Protein AF-0000000071077883 (afdb_homodimer)

Structure (mmCIF, N/CA/C/O backbone):
data_AF-0000000071077883-model_v1
#
loop_
_entity.id
_entity.type
_entity.pdbx_description
1 polymer 'Uncharacterized protein'
#
loop_
_atom_site.group_PDB
_atom_site.id
_atom_site.type_symbol
_atom_site.label_atom_id
_atom_site.label_alt_id
_atom_site.label_comp_id
_atom_site.label_asym_id
_atom_site.label_entity_id
_atom_site.label_seq_id
_atom_site.pdbx_PDB_ins_code
_atom_site.Cartn_x
_atom_site.Cartn_y
_atom_site.Cartn_z
_atom_site.occupancy
_atom_site.B_iso_or_equiv
_atom_site.auth_seq_id
_atom_site.auth_comp_id
_atom_site.auth_asym_id
_atom_site.auth_atom_id
_atom_site.pdbx_PDB_model_num
ATOM 1 N N . MET A 1 1 ? -4.008 23.938 -23.516 1 19.92 1 MET A N 1
ATOM 2 C CA . MET A 1 1 ? -4.852 22.766 -23.703 1 19.92 1 MET A CA 1
ATOM 3 C C . MET A 1 1 ? -4.648 21.766 -22.562 1 19.92 1 MET A C 1
ATOM 5 O O . MET A 1 1 ? -3.568 21.203 -22.422 1 19.92 1 MET A O 1
ATOM 9 N N . THR A 1 2 ? -5.133 22.047 -21.312 1 26.45 2 THR A N 1
ATOM 10 C CA . THR A 1 2 ? -5.027 21.625 -19.922 1 26.45 2 THR A CA 1
ATOM 11 C C . THR A 1 2 ? -5.262 20.109 -19.797 1 26.45 2 THR A C 1
ATOM 13 O O . THR A 1 2 ? -6.281 19.609 -20.266 1 26.45 2 THR A O 1
ATOM 16 N N . SER A 1 3 ? -4.355 19.297 -20.156 1 29.75 3 SER A N 1
ATOM 17 C CA . SER A 1 3 ? -4.578 17.859 -20.234 1 29.75 3 SER A CA 1
ATOM 18 C C . SER A 1 3 ? -5.555 17.391 -19.156 1 29.75 3 SER A C 1
ATOM 20 O O . SER A 1 3 ? -5.309 17.594 -17.953 1 29.75 3 SER A O 1
ATOM 22 N N . GLU A 1 4 ? -6.816 17.453 -19.297 1 33.12 4 GLU A N 1
ATOM 23 C CA . GLU A 1 4 ? -8.031 17.062 -18.594 1 33.12 4 GLU A CA 1
ATOM 24 C C . GLU A 1 4 ? -7.902 15.664 -18.016 1 33.12 4 GLU A C 1
ATOM 26 O O . GLU A 1 4 ? -7.918 14.672 -18.75 1 33.12 4 GLU A O 1
ATOM 31 N N . ASN A 1 5 ? -6.875 15.367 -17.234 1 42.75 5 ASN A N 1
ATOM 32 C CA . ASN A 1 5 ? -6.73 14.055 -16.609 1 42.75 5 ASN A CA 1
ATOM 33 C C . ASN A 1 5 ? -8.062 13.547 -16.062 1 42.75 5 ASN A C 1
ATOM 35 O O . ASN A 1 5 ? -8.508 13.961 -14.992 1 42.75 5 ASN A O 1
ATOM 39 N N . ASN A 1 6 ? -8.977 13.352 -16.938 1 47.22 6 ASN A N 1
ATOM 40 C CA . ASN A 1 6 ? -10.32 12.805 -16.812 1 47.22 6 ASN A CA 1
ATOM 41 C C . ASN A 1 6 ? -10.344 11.555 -15.945 1 47.22 6 ASN A C 1
ATOM 43 O O . ASN A 1 6 ? -9.766 10.531 -16.312 1 47.22 6 ASN A O 1
ATOM 47 N N . MET A 1 7 ? -10.422 11.852 -14.734 1 57.84 7 MET A N 1
ATOM 48 C CA . MET A 1 7 ? -10.633 10.688 -13.875 1 57.84 7 MET A CA 1
ATOM 49 C C . MET A 1 7 ? -11.828 9.875 -14.344 1 57.84 7 MET A C 1
ATOM 51 O O . MET A 1 7 ? -12.906 10.422 -14.586 1 57.84 7 MET A O 1
ATOM 55 N N . ASP A 1 8 ? -11.531 8.766 -14.93 1 61.31 8 ASP A N 1
ATOM 56 C CA . ASP A 1 8 ? -12.602 7.84 -15.297 1 61.31 8 ASP A CA 1
ATOM 57 C C . ASP A 1 8 ? -13.406 7.418 -14.062 1 61.31 8 ASP A C 1
ATOM 59 O O . ASP A 1 8 ? -12.938 6.602 -13.266 1 61.31 8 ASP A O 1
ATOM 63 N N . ALA A 1 9 ? -14.508 8.133 -13.836 1 61.03 9 ALA A N 1
ATOM 64 C CA . ALA A 1 9 ? -15.398 7.875 -12.703 1 61.03 9 ALA A CA 1
ATOM 65 C C . ALA A 1 9 ? -15.68 6.383 -12.547 1 61.03 9 ALA A C 1
ATOM 67 O O . ALA A 1 9 ? -15.938 5.902 -11.445 1 61.03 9 ALA A O 1
ATOM 68 N N . SER A 1 10 ? -15.578 5.633 -13.742 1 59.5 10 SER A N 1
ATOM 69 C CA . SER A 1 10 ? -15.883 4.207 -13.688 1 59.5 10 SER A CA 1
ATOM 70 C C . SER A 1 10 ? -14.828 3.443 -12.898 1 59.5 10 SER A C 1
ATOM 72 O O . SER A 1 10 ? -15.062 2.311 -12.477 1 59.5 10 SER A O 1
ATOM 74 N N . GLN A 1 11 ? -13.789 4.18 -12.578 1 70.31 11 GLN A N 1
ATOM 75 C CA . GLN A 1 11 ? -12.703 3.486 -11.883 1 70.31 11 GLN A CA 1
ATOM 76 C C . GLN A 1 11 ? -12.594 3.947 -10.43 1 70.31 11 GLN A C 1
ATOM 78 O O . GLN A 1 11 ? -11.609 3.648 -9.758 1 70.31 11 GLN A O 1
ATOM 83 N N . MET A 1 12 ? -13.719 4.68 -9.984 1 74.62 12 MET A N 1
ATOM 84 C CA . MET A 1 12 ? -13.688 5.219 -8.633 1 74.62 12 MET A CA 1
ATOM 85 C C . MET A 1 12 ? -14.664 4.473 -7.727 1 74.62 12 MET A C 1
ATOM 87 O O . MET A 1 12 ? -15.688 3.965 -8.195 1 74.62 12 MET A O 1
ATOM 91 N N . TYR A 1 13 ? -14.289 4.254 -6.438 1 76.81 13 TYR A N 1
ATOM 92 C CA . TYR A 1 13 ? -15.18 3.703 -5.422 1 76.81 13 TYR A CA 1
ATOM 93 C C . TYR A 1 13 ? -15.047 4.457 -4.105 1 76.81 13 TYR A C 1
ATOM 95 O O . TYR A 1 13 ? -13.953 4.906 -3.75 1 76.81 13 TYR A O 1
ATOM 103 N N . PRO A 1 14 ? -16.156 4.574 -3.414 1 81.81 14 PRO A N 1
ATOM 104 C CA . PRO A 1 14 ? -16.141 5.426 -2.223 1 81.81 14 PRO A CA 1
ATOM 105 C C . PRO A 1 14 ? -15.766 4.66 -0.955 1 81.81 14 PRO A C 1
ATOM 107 O O . PRO A 1 14 ? -15.992 3.451 -0.867 1 81.81 14 PRO A O 1
ATOM 110 N N . ARG A 1 15 ? -15.078 5.379 -0.019 1 82.44 15 ARG A N 1
ATOM 111 C CA . ARG A 1 15 ? -14.883 4.977 1.37 1 82.44 15 ARG A CA 1
ATOM 112 C C . ARG A 1 15 ? -15.469 6.012 2.326 1 82.44 15 ARG A C 1
ATOM 114 O O . ARG A 1 15 ? -15.164 7.199 2.223 1 82.44 15 ARG A O 1
ATOM 121 N N . GLU A 1 16 ? -16.281 5.465 3.234 1 85.31 16 GLU A N 1
ATOM 122 C CA . GLU A 1 16 ? -16.891 6.371 4.203 1 85.31 16 GLU A CA 1
ATOM 123 C C . GLU A 1 16 ? -16.031 6.488 5.465 1 85.31 16 GLU A C 1
ATOM 125 O O . GLU A 1 16 ? -15.523 5.484 5.965 1 85.31 16 GLU A O 1
ATOM 130 N N . ILE A 1 17 ? -15.797 7.73 5.883 1 87.44 17 ILE A N 1
ATOM 131 C CA . ILE A 1 17 ? -15.172 8.008 7.168 1 87.44 17 ILE A CA 1
ATOM 132 C C . ILE A 1 17 ? -16.172 8.695 8.094 1 87.44 17 ILE A C 1
ATOM 134 O O . ILE A 1 17 ? -16.562 9.844 7.863 1 87.44 17 ILE A O 1
ATOM 138 N N . GLU A 1 18 ? -16.594 7.953 9.078 1 88.25 18 GLU A N 1
ATOM 139 C CA . GLU A 1 18 ? -17.531 8.508 10.055 1 88.25 18 GLU A CA 1
ATOM 140 C C . GLU A 1 18 ? -16.797 9.375 11.086 1 88.25 18 GLU A C 1
ATOM 142 O O . GLU A 1 18 ? -15.914 8.891 11.781 1 88.25 18 GLU A O 1
ATOM 147 N N . CYS A 1 19 ? -17.219 10.641 11.156 1 88.5 19 CYS A N 1
ATOM 148 C CA . CYS A 1 19 ? -16.625 11.562 12.125 1 88.5 19 CYS A CA 1
ATOM 149 C C . CYS A 1 19 ? -17.297 11.43 13.484 1 88.5 19 CYS A C 1
ATOM 151 O O . CYS A 1 19 ? -18.344 10.812 13.602 1 88.5 19 CYS A O 1
ATOM 153 N N . GLU A 1 20 ? -16.641 11.984 14.477 1 83.88 20 GLU A N 1
ATOM 154 C CA . GLU A 1 20 ? -17.109 11.867 15.852 1 83.88 20 GLU A CA 1
ATOM 155 C C . GLU A 1 20 ? -18.5 12.477 16.016 1 83.88 20 GLU A C 1
ATOM 157 O O . GLU A 1 20 ? -19.312 11.992 16.812 1 83.88 20 GLU A O 1
ATOM 162 N N . ASP A 1 21 ? -18.844 13.484 15.211 1 87.69 21 ASP A N 1
ATOM 163 C CA . ASP A 1 21 ? -20.125 14.164 15.359 1 87.69 21 ASP A CA 1
ATOM 164 C C . ASP A 1 21 ? -21.219 13.461 14.539 1 87.69 21 ASP A C 1
ATOM 166 O O . ASP A 1 21 ? -22.328 13.961 14.43 1 87.69 21 ASP A O 1
ATOM 170 N N . GLY A 1 22 ? -20.828 12.344 13.891 1 84.81 22 GLY A N 1
ATOM 171 C CA . GLY A 1 22 ? -21.797 11.555 13.156 1 84.81 22 GLY A CA 1
ATOM 172 C C . GLY A 1 22 ? -21.781 11.805 11.664 1 84.81 22 GLY A C 1
ATOM 173 O O . GLY A 1 22 ? -22.359 11.047 10.891 1 84.81 22 GLY A O 1
ATOM 174 N N . THR A 1 23 ? -21.141 12.883 11.281 1 89 23 THR A N 1
ATOM 175 C CA . THR A 1 23 ? -21.031 13.172 9.852 1 89 23 THR A CA 1
ATOM 176 C C . THR A 1 23 ? -20.156 12.133 9.156 1 89 23 THR A C 1
ATOM 178 O O . THR A 1 23 ? -19.125 11.719 9.695 1 89 23 THR A O 1
ATOM 181 N N . CYS A 1 24 ? -20.609 11.688 8.016 1 89.25 24 CYS A N 1
ATOM 182 C CA . CYS A 1 24 ? -19.828 10.734 7.227 1 89.25 24 CYS A CA 1
ATOM 183 C C . CYS A 1 24 ? -19.203 11.414 6.008 1 89.25 24 CYS A C 1
ATOM 185 O O . CYS A 1 24 ? -19.922 12 5.191 1 89.25 24 CYS A O 1
ATOM 187 N N . LEU A 1 25 ? -17.906 11.461 5.93 1 93.25 25 LEU A N 1
ATOM 188 C CA . LEU A 1 25 ? -17.234 11.914 4.723 1 93.25 25 LEU A CA 1
ATOM 189 C C . LEU A 1 25 ? -17.125 10.789 3.701 1 93.25 25 LEU A C 1
ATOM 191 O O . LEU A 1 25 ? -16.875 9.641 4.062 1 93.25 25 LEU A O 1
ATOM 195 N N . THR A 1 26 ? -17.359 11.109 2.43 1 91 26 THR A N 1
ATOM 196 C CA . THR A 1 26 ? -17.219 10.164 1.33 1 91 26 THR A CA 1
ATOM 197 C C . THR A 1 26 ? -15.914 10.422 0.572 1 91 26 THR A C 1
ATOM 199 O O . THR A 1 26 ? -15.805 11.391 -0.176 1 91 26 THR A O 1
ATOM 202 N N . ILE A 1 27 ? -14.945 9.523 0.771 1 91.31 27 ILE A N 1
ATOM 203 C CA . ILE A 1 27 ? -13.648 9.672 0.114 1 91.31 27 ILE A CA 1
ATOM 204 C C . ILE A 1 27 ? -13.586 8.766 -1.112 1 91.31 27 ILE A C 1
ATOM 206 O O . ILE A 1 27 ? -13.617 7.539 -0.986 1 91.31 27 ILE A O 1
ATOM 210 N N . GLN A 1 28 ? -13.477 9.43 -2.303 1 84.81 28 GLN A N 1
ATOM 211 C CA . GLN A 1 28 ? -13.344 8.672 -3.543 1 84.81 28 GLN A CA 1
ATOM 212 C C . GLN A 1 28 ? -11.945 8.062 -3.67 1 84.81 28 GLN A C 1
ATOM 214 O O . GLN A 1 28 ? -10.945 8.727 -3.395 1 84.81 28 GLN A O 1
ATOM 219 N N . GLN A 1 29 ? -11.93 6.766 -3.92 1 81 29 GLN A N 1
ATOM 220 C CA . GLN A 1 29 ? -10.711 6 -4.184 1 81 29 GLN A CA 1
ATOM 221 C C . GLN A 1 29 ? -10.695 5.461 -5.609 1 81 29 GLN A C 1
ATOM 223 O O . GLN A 1 29 ? -11.719 5.488 -6.301 1 81 29 GLN A O 1
ATOM 228 N N . SER A 1 30 ? -9.57 5.262 -6.094 1 72.25 30 SER A N 1
ATOM 229 C CA . SER A 1 30 ? -9.469 4.762 -7.461 1 72.25 30 SER A CA 1
ATOM 230 C C . SER A 1 30 ? -8.992 3.312 -7.488 1 72.25 30 SER A C 1
ATOM 232 O O . SER A 1 30 ? -8.094 2.936 -6.738 1 72.25 30 SER A O 1
ATOM 234 N N . TYR A 1 31 ? -9.867 2.559 -8.352 1 61.31 31 TYR A N 1
ATOM 235 C CA . TYR A 1 31 ? -9.453 1.185 -8.617 1 61.31 31 TYR A CA 1
ATOM 236 C C . TYR A 1 31 ? -8.125 1.149 -9.359 1 61.31 31 TYR A C 1
ATOM 238 O O . TYR A 1 31 ? -7.41 0.144 -9.32 1 61.31 31 TYR A O 1
ATOM 246 N N . VAL A 1 32 ? -8.398 2.166 -10.289 1 52.09 32 VAL A N 1
ATOM 247 C CA . VAL A 1 32 ? -7.219 2.285 -11.148 1 52.09 32 VAL A CA 1
ATOM 248 C C . VAL A 1 32 ? -6.113 3.025 -10.398 1 52.09 32 VAL A C 1
ATOM 250 O O . VAL A 1 32 ? -6.305 4.156 -9.953 1 52.09 32 VAL A O 1
ATOM 253 N N . GLY A 1 33 ? -5.781 2.424 -9.453 1 50.22 33 GLY A N 1
ATOM 254 C CA . GLY A 1 33 ? -4.949 3.164 -8.516 1 50.22 33 GLY A CA 1
ATOM 255 C C . GLY A 1 33 ? -4.059 2.271 -7.672 1 50.22 33 GLY A C 1
ATOM 256 O O . GLY A 1 33 ? -4.359 1.093 -7.477 1 50.22 33 GLY A O 1
ATOM 257 N N . ASP A 1 34 ? -2.619 2.041 -8.141 1 55.09 34 ASP A N 1
ATOM 258 C CA . ASP A 1 34 ? -1.165 2.166 -8.172 1 55.09 34 ASP A CA 1
ATOM 259 C C . ASP A 1 34 ? -0.516 1.345 -7.062 1 55.09 34 ASP A C 1
ATOM 261 O O . ASP A 1 34 ? 0.642 1.576 -6.707 1 55.09 34 ASP A O 1
ATOM 265 N N . VAL A 1 35 ? -1.481 0.294 -6.629 1 57.53 35 VAL A N 1
ATOM 266 C CA . VAL A 1 35 ? -0.66 -0.39 -5.637 1 57.53 35 VAL A CA 1
ATOM 267 C C . VAL A 1 35 ? 0.338 -1.311 -6.336 1 57.53 35 VAL A C 1
ATOM 269 O O . VAL A 1 35 ? 1.321 -1.744 -5.73 1 57.53 35 VAL A O 1
ATOM 272 N N . GLY A 1 36 ? 0.087 -1.467 -7.668 1 70.56 36 GLY A N 1
ATOM 273 C CA . GLY A 1 36 ? 0.883 -2.447 -8.391 1 70.56 36 GLY A CA 1
ATOM 274 C C . GLY A 1 36 ? 2.213 -1.9 -8.875 1 70.56 36 GLY A C 1
ATOM 275 O O . GLY A 1 36 ? 2.936 -2.574 -9.609 1 70.56 36 GLY A O 1
ATOM 276 N N . CYS A 1 37 ? 2.586 -0.696 -8.32 1 75.38 37 CYS A N 1
ATOM 277 C CA . CYS A 1 37 ? 3.744 -0.055 -8.938 1 75.38 37 CYS A CA 1
ATOM 278 C C . CYS A 1 37 ? 5 -0.287 -8.109 1 75.38 37 CYS A C 1
ATOM 280 O O . CYS A 1 37 ? 6.09 0.146 -8.484 1 75.38 37 CYS A O 1
ATOM 282 N N . VAL A 1 38 ? 4.816 -1.05 -7.043 1 78.75 38 VAL A N 1
ATOM 283 C CA . VAL A 1 38 ? 5.965 -1.291 -6.18 1 78.75 38 VAL A CA 1
ATOM 284 C C . VAL A 1 38 ? 6.008 -2.762 -5.77 1 78.75 38 VAL A C 1
ATOM 286 O O . VAL A 1 38 ? 5.027 -3.49 -5.957 1 78.75 38 VAL A O 1
ATOM 289 N N . VAL A 1 39 ? 7.188 -3.17 -5.297 1 85 39 VAL A N 1
ATOM 290 C CA . VAL A 1 39 ? 7.316 -4.492 -4.691 1 85 39 VAL A CA 1
ATOM 291 C C . VAL A 1 39 ? 6.957 -4.418 -3.209 1 85 39 VAL A C 1
ATOM 293 O O . VAL A 1 39 ? 7.609 -3.707 -2.441 1 85 39 VAL A O 1
ATOM 296 N N . TRP A 1 40 ? 5.996 -5.09 -2.82 1 85.44 40 TRP A N 1
ATOM 297 C CA . TRP A 1 40 ? 5.555 -5.125 -1.43 1 85.44 40 TRP A CA 1
ATOM 298 C C . TRP A 1 40 ? 6.258 -6.238 -0.662 1 85.44 40 TRP A C 1
ATOM 300 O O . TRP A 1 40 ? 6.73 -7.211 -1.259 1 85.44 40 TRP A O 1
ATOM 310 N N . ASP A 1 41 ? 6.238 -6.156 0.647 1 87.25 41 ASP A N 1
ATOM 311 C CA . ASP A 1 41 ? 6.934 -7.125 1.49 1 87.25 41 ASP A CA 1
ATOM 312 C C . ASP A 1 41 ? 6.352 -8.523 1.316 1 87.25 41 ASP A C 1
ATOM 314 O O . ASP A 1 41 ? 7.082 -9.516 1.35 1 87.25 41 ASP A O 1
ATOM 318 N N . ALA A 1 42 ? 5.074 -8.586 1.189 1 92.5 42 ALA A N 1
ATOM 319 C CA . ALA A 1 42 ? 4.461 -9.898 0.999 1 92.5 42 ALA A CA 1
ATOM 320 C C . ALA A 1 42 ? 4.977 -10.57 -0.272 1 92.5 42 ALA A C 1
ATOM 322 O O . ALA A 1 42 ? 5.207 -11.781 -0.294 1 92.5 42 ALA A O 1
ATOM 323 N N . ALA A 1 43 ? 5.141 -9.789 -1.349 1 93.62 43 ALA A N 1
ATOM 324 C CA . ALA A 1 43 ? 5.695 -10.328 -2.59 1 93.62 43 ALA A CA 1
ATOM 325 C C . ALA A 1 43 ? 7.117 -10.836 -2.377 1 93.62 43 ALA A C 1
ATOM 327 O O . ALA A 1 43 ? 7.496 -11.883 -2.916 1 93.62 43 ALA A O 1
ATOM 328 N N . LEU A 1 44 ? 7.855 -10.125 -1.579 1 92.12 44 LEU A N 1
ATOM 329 C CA . LEU A 1 44 ? 9.227 -10.523 -1.289 1 92.12 44 LEU A CA 1
ATOM 330 C C . LEU A 1 44 ? 9.266 -11.82 -0.492 1 92.12 44 LEU A C 1
ATOM 332 O O . LEU A 1 44 ? 10.047 -12.727 -0.8 1 92.12 44 LEU A O 1
ATOM 336 N N . VAL A 1 45 ? 8.438 -11.898 0.539 1 95.12 45 VAL A N 1
ATOM 337 C CA . VAL A 1 45 ? 8.375 -13.102 1.373 1 95.12 45 VAL A CA 1
ATOM 338 C C . VAL A 1 45 ? 7.977 -14.305 0.522 1 95.12 45 VAL A C 1
ATOM 340 O O . VAL A 1 45 ? 8.594 -15.367 0.616 1 95.12 45 VAL A O 1
ATOM 343 N N . LEU A 1 46 ? 6.992 -14.141 -0.323 1 97.88 46 LEU A N 1
ATOM 344 C CA . LEU A 1 46 ? 6.547 -15.234 -1.185 1 97.88 46 LEU A CA 1
ATOM 345 C C . LEU A 1 46 ? 7.645 -15.625 -2.17 1 97.88 46 LEU A C 1
ATOM 347 O O . LEU A 1 46 ? 7.895 -16.812 -2.383 1 97.88 46 LEU A O 1
ATOM 351 N N . SER A 1 47 ? 8.32 -14.633 -2.766 1 96.81 47 SER A N 1
ATOM 352 C CA . SER A 1 47 ? 9.414 -14.883 -3.695 1 96.81 47 SER A CA 1
ATOM 353 C C . SER A 1 47 ? 10.516 -15.719 -3.049 1 96.81 47 SER A C 1
ATOM 355 O O . SER A 1 47 ? 10.992 -16.688 -3.641 1 96.81 47 SER A O 1
ATOM 357 N N . LYS A 1 48 ? 10.844 -15.312 -1.806 1 96.25 48 LYS A N 1
ATOM 358 C CA . LYS A 1 48 ? 11.922 -16.016 -1.111 1 96.25 48 LYS A CA 1
ATOM 359 C C . LYS A 1 48 ? 11.484 -17.422 -0.703 1 96.25 48 LYS A C 1
ATOM 361 O O . LYS A 1 48 ? 12.297 -18.344 -0.688 1 96.25 48 LYS A O 1
ATOM 366 N N . TYR A 1 49 ? 10.203 -17.609 -0.369 1 98.12 49 TYR A N 1
ATOM 367 C CA . TYR A 1 49 ? 9.695 -18.938 -0.037 1 98.12 49 TYR A CA 1
ATOM 368 C C . TYR A 1 49 ? 9.859 -19.891 -1.213 1 98.12 49 TYR A C 1
ATOM 370 O O . TYR A 1 49 ? 10.188 -21.062 -1.026 1 98.12 49 TYR A O 1
ATOM 378 N N . LEU A 1 50 ? 9.688 -19.406 -2.445 1 97.31 50 LEU A N 1
ATOM 379 C CA . LEU A 1 50 ? 9.766 -20.234 -3.643 1 97.31 50 LEU A CA 1
ATOM 380 C C . LEU A 1 50 ? 11.148 -20.875 -3.775 1 97.31 50 LEU A C 1
ATOM 382 O O . LEU A 1 50 ? 11.312 -21.891 -4.465 1 97.31 50 LEU A O 1
ATOM 386 N N . GLU A 1 51 ? 12.094 -20.297 -3.049 1 95.94 51 GLU A N 1
ATOM 387 C CA . GLU A 1 51 ? 13.484 -20.734 -3.197 1 95.94 51 GLU A CA 1
ATOM 388 C C . GLU A 1 51 ? 13.906 -21.641 -2.045 1 95.94 51 GLU A C 1
ATOM 390 O O . GLU A 1 51 ? 15.062 -22.062 -1.975 1 95.94 51 GLU A O 1
ATOM 395 N N . THR A 1 52 ? 13.008 -21.875 -1.156 1 95.81 52 THR A N 1
ATOM 396 C CA . THR A 1 52 ? 13.367 -22.594 0.058 1 95.81 52 THR A CA 1
ATOM 397 C C . THR A 1 52 ? 13.227 -24.109 -0.145 1 95.81 52 THR A C 1
ATOM 399 O O . THR A 1 52 ? 12.508 -24.547 -1.045 1 95.81 52 THR A O 1
ATOM 402 N N . LYS A 1 53 ? 13.883 -24.875 0.769 1 93.69 53 LYS A N 1
ATOM 403 C CA . LYS A 1 53 ? 13.695 -26.328 0.815 1 93.69 53 LYS A CA 1
ATOM 404 C C . LYS A 1 53 ? 12.266 -26.688 1.229 1 93.69 53 LYS A C 1
ATOM 406 O O . LYS A 1 53 ? 11.727 -27.703 0.801 1 93.69 53 LYS A O 1
ATOM 411 N N . GLY A 1 54 ? 11.727 -25.797 2.033 1 93.94 54 GLY A N 1
ATOM 412 C CA . GLY A 1 54 ? 10.336 -25.984 2.418 1 93.94 54 GLY A CA 1
ATOM 413 C C . GLY A 1 54 ? 9.391 -26.016 1.236 1 93.94 54 GLY A C 1
ATOM 414 O O . GLY A 1 54 ? 8.484 -26.844 1.178 1 93.94 54 GLY A O 1
ATOM 415 N N . PHE A 1 55 ? 9.617 -25.141 0.28 1 96.56 55 PHE A N 1
ATOM 416 C CA . PHE A 1 55 ? 8.82 -25.141 -0.94 1 96.56 55 PHE A CA 1
ATOM 417 C C . PHE A 1 55 ? 9.039 -26.406 -1.741 1 96.56 55 PHE A C 1
ATOM 419 O O . PHE A 1 55 ? 8.078 -27.062 -2.16 1 96.56 55 PHE A O 1
ATOM 426 N N . ASP A 1 56 ? 10.281 -26.828 -1.886 1 95.12 56 ASP A N 1
ATOM 427 C CA . ASP A 1 56 ? 10.617 -28.016 -2.668 1 95.12 56 ASP A CA 1
ATOM 428 C C . ASP A 1 56 ? 9.938 -29.25 -2.105 1 95.12 56 ASP A C 1
ATOM 430 O O . ASP A 1 56 ? 9.445 -30.094 -2.861 1 95.12 56 ASP A O 1
ATOM 434 N N . ARG A 1 57 ? 9.969 -29.312 -0.832 1 94.56 57 ARG A N 1
ATOM 435 C CA . ARG A 1 57 ? 9.406 -30.484 -0.165 1 94.56 57 ARG A CA 1
ATOM 436 C C . ARG A 1 57 ? 7.906 -30.594 -0.417 1 94.56 57 ARG A C 1
ATOM 438 O O . ARG A 1 57 ? 7.367 -31.688 -0.544 1 94.56 57 ARG A O 1
ATOM 445 N N . ARG A 1 58 ? 7.266 -29.484 -0.562 1 93.69 58 ARG A N 1
ATOM 446 C CA . ARG A 1 58 ? 5.809 -29.484 -0.634 1 93.69 58 ARG A CA 1
ATOM 447 C C . ARG A 1 58 ? 5.336 -29.469 -2.084 1 93.69 58 ARG A C 1
ATOM 449 O O . ARG A 1 58 ? 4.352 -30.141 -2.422 1 93.69 58 ARG A O 1
ATOM 456 N N . PHE A 1 59 ? 6.074 -28.719 -2.943 1 94.56 59 PHE A N 1
ATOM 457 C CA . PHE A 1 59 ? 5.52 -28.453 -4.266 1 94.56 59 PHE A CA 1
ATOM 458 C C . PHE A 1 59 ? 6.434 -28.984 -5.359 1 94.56 59 PHE A C 1
ATOM 460 O O . PHE A 1 59 ? 6.066 -28.984 -6.535 1 94.56 59 PHE A O 1
ATOM 467 N N . GLY A 1 60 ? 7.613 -29.453 -5.02 1 93 60 GLY A N 1
ATOM 468 C CA . GLY A 1 60 ? 8.57 -29.922 -6.02 1 93 60 GLY A CA 1
ATOM 469 C C . GLY A 1 60 ? 9.32 -28.781 -6.691 1 93 60 GLY A C 1
ATOM 470 O O . GLY A 1 60 ? 9.305 -27.641 -6.211 1 93 60 GLY A O 1
ATOM 471 N N . GLU A 1 61 ? 9.938 -29.062 -7.777 1 92.81 61 GLU A N 1
ATOM 472 C CA . GLU A 1 61 ? 10.812 -28.109 -8.445 1 92.81 61 GLU A CA 1
ATOM 473 C C . GLU A 1 61 ? 10.008 -27.125 -9.297 1 92.81 61 GLU A C 1
ATOM 475 O O . GLU A 1 61 ? 8.953 -27.484 -9.828 1 92.81 61 GLU A O 1
ATOM 480 N N . LEU A 1 62 ? 10.539 -25.969 -9.422 1 95.44 62 LEU A N 1
ATOM 481 C CA . LEU A 1 62 ? 9.914 -24.906 -10.195 1 95.44 62 LEU A CA 1
ATOM 482 C C . LEU A 1 62 ? 10.164 -25.094 -11.688 1 95.44 62 LEU A C 1
ATOM 484 O O . LEU A 1 62 ? 9.422 -24.562 -12.516 1 95.44 62 LEU A O 1
ATOM 488 N N . LYS A 1 63 ? 11.164 -25.875 -11.984 1 95.06 63 LYS A N 1
ATOM 489 C CA . LYS A 1 63 ? 11.602 -26 -13.367 1 95.06 63 LYS A CA 1
ATOM 490 C C . LYS A 1 63 ? 10.492 -26.562 -14.25 1 95.06 63 LYS A C 1
ATOM 492 O O . LYS A 1 63 ? 9.891 -27.594 -13.914 1 95.06 63 LYS A O 1
ATOM 497 N N . LYS A 1 64 ? 10.133 -25.875 -15.336 1 93.12 64 LYS A N 1
ATOM 498 C CA . LYS A 1 64 ? 9.219 -26.25 -16.406 1 93.12 64 LYS A CA 1
ATOM 499 C C . LYS A 1 64 ? 7.777 -26.312 -15.898 1 93.12 64 LYS A C 1
ATOM 501 O O . LYS A 1 64 ? 6.918 -26.938 -16.516 1 93.12 64 LYS A O 1
ATOM 506 N N . ARG A 1 65 ? 7.512 -25.75 -14.773 1 96.69 65 ARG A N 1
ATOM 507 C CA . ARG A 1 65 ? 6.145 -25.641 -14.273 1 96.69 65 ARG A CA 1
ATOM 508 C C . ARG A 1 65 ? 5.441 -24.422 -14.844 1 96.69 65 ARG A C 1
ATOM 510 O O . ARG A 1 65 ? 6.074 -23.391 -15.07 1 96.69 65 ARG A O 1
ATOM 517 N N . ARG A 1 66 ? 4.164 -24.578 -15.133 1 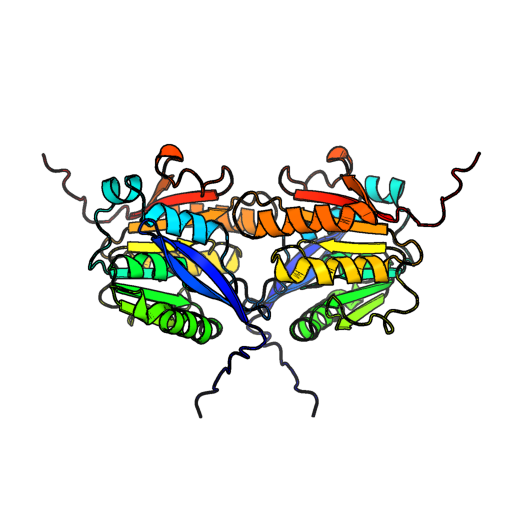97.81 66 ARG A N 1
ATOM 518 C CA . ARG A 1 66 ? 3.35 -23.453 -15.57 1 97.81 66 ARG A CA 1
ATOM 519 C C . ARG A 1 66 ? 2.764 -22.703 -14.375 1 97.81 66 ARG A C 1
ATOM 521 O O . ARG A 1 66 ? 1.943 -23.25 -13.633 1 97.81 66 ARG A O 1
ATOM 528 N N . LEU A 1 67 ? 3.197 -21.453 -14.188 1 98.62 67 LEU A N 1
ATOM 529 C CA . LEU A 1 67 ? 2.699 -20.641 -13.086 1 98.62 67 LEU A CA 1
ATOM 530 C C . LEU A 1 67 ? 1.929 -19.438 -13.602 1 98.62 67 LEU A C 1
ATOM 532 O O . LEU A 1 67 ? 2.172 -18.969 -14.719 1 98.62 67 LEU A O 1
ATOM 536 N N . LEU A 1 68 ? 0.966 -18.984 -12.875 1 98.81 68 LEU A N 1
ATOM 537 C CA . LEU A 1 68 ? 0.287 -17.719 -13.117 1 98.81 68 LEU A CA 1
ATOM 538 C C . LEU A 1 68 ? 0.263 -16.859 -11.852 1 98.81 68 LEU A C 1
ATOM 540 O O . LEU A 1 68 ? -0.121 -17.344 -10.781 1 98.81 68 LEU A O 1
ATOM 544 N N . GLU A 1 69 ? 0.839 -15.688 -11.938 1 98.75 69 GLU A N 1
ATOM 545 C CA . GLU A 1 69 ? 0.695 -14.727 -10.852 1 98.75 69 GLU A CA 1
ATOM 546 C C . GLU A 1 69 ? -0.505 -13.812 -11.078 1 98.75 69 GLU A C 1
ATOM 548 O O . GLU A 1 69 ? -0.567 -13.102 -12.078 1 98.75 69 GLU A O 1
ATOM 553 N N . ILE A 1 70 ? -1.464 -13.883 -10.195 1 97.88 70 ILE A N 1
ATOM 554 C CA . ILE A 1 70 ? -2.625 -13 -10.258 1 97.88 70 ILE A CA 1
ATOM 555 C C . ILE A 1 70 ? -2.34 -11.719 -9.484 1 97.88 70 ILE A C 1
ATOM 557 O O . ILE A 1 70 ? -1.729 -11.75 -8.414 1 97.88 70 ILE A O 1
ATOM 561 N N . GLY A 1 71 ? -2.754 -10.531 -10.039 1 94.44 71 GLY A N 1
ATOM 562 C CA . GLY A 1 71 ? -2.369 -9.273 -9.414 1 94.44 71 GLY A CA 1
ATOM 563 C C . GLY A 1 71 ? -0.868 -9.102 -9.289 1 94.44 71 GLY A C 1
ATOM 564 O O . GLY A 1 71 ? -0.361 -8.797 -8.211 1 94.44 71 GLY A O 1
ATOM 565 N N . ALA A 1 72 ? -0.198 -9.203 -10.414 1 95.44 72 ALA A N 1
ATOM 566 C CA . ALA A 1 72 ? 1.255 -9.352 -10.406 1 95.44 72 ALA A CA 1
ATOM 567 C C . ALA A 1 72 ? 1.94 -8.023 -10.086 1 95.44 72 ALA A C 1
ATOM 569 O O . ALA A 1 72 ? 3.059 -8.008 -9.562 1 95.44 72 ALA A O 1
ATOM 570 N N . GLY A 1 73 ? 1.227 -6.895 -10.406 1 91.06 73 GLY A N 1
ATOM 571 C CA . GLY A 1 73 ? 1.872 -5.605 -10.211 1 91.06 73 GLY A CA 1
ATOM 572 C C . GLY A 1 73 ? 3.174 -5.465 -10.977 1 91.06 73 GLY A C 1
ATOM 573 O O . GLY A 1 73 ? 3.17 -5.379 -12.211 1 91.06 73 GLY A O 1
ATOM 574 N N . THR A 1 74 ? 4.285 -5.57 -10.242 1 90.44 74 THR A N 1
ATOM 575 C CA . THR A 1 74 ? 5.594 -5.473 -10.875 1 90.44 74 THR A CA 1
ATOM 576 C C . THR A 1 74 ? 5.992 -6.809 -11.5 1 90.44 74 THR A C 1
ATOM 578 O O . THR A 1 74 ? 6.887 -6.863 -12.344 1 90.44 74 THR A O 1
ATOM 581 N N . GLY A 1 75 ? 5.398 -7.84 -11.109 1 96.5 75 GLY A N 1
ATOM 582 C CA . GLY A 1 75 ? 5.746 -9.172 -11.57 1 96.5 75 GLY A CA 1
ATOM 583 C C . GLY A 1 75 ? 6.91 -9.789 -10.82 1 96.5 75 GLY A C 1
ATOM 584 O O . GLY A 1 75 ? 7.477 -10.789 -11.25 1 96.5 75 GLY A O 1
ATOM 585 N N . ALA A 1 76 ? 7.266 -9.211 -9.688 1 95.31 76 ALA A N 1
ATOM 586 C CA . ALA A 1 76 ? 8.477 -9.586 -8.961 1 95.31 76 ALA A CA 1
ATOM 587 C C . ALA A 1 76 ? 8.453 -11.062 -8.586 1 95.31 76 ALA A C 1
ATOM 589 O O . ALA A 1 76 ? 9.414 -11.789 -8.844 1 95.31 76 ALA A O 1
ATOM 590 N N . THR A 1 77 ? 7.367 -11.539 -7.992 1 97.88 77 THR A N 1
ATOM 591 C CA . THR A 1 77 ? 7.281 -12.914 -7.496 1 97.88 77 THR A CA 1
ATOM 592 C C . THR A 1 77 ? 7.359 -13.906 -8.648 1 97.88 77 THR A C 1
ATOM 594 O O . THR A 1 77 ? 8.117 -14.883 -8.578 1 97.88 77 THR A O 1
ATOM 597 N N . GLY A 1 78 ? 6.586 -13.664 -9.719 1 98.62 78 GLY A N 1
ATOM 598 C CA . GLY A 1 78 ? 6.617 -14.531 -10.883 1 98.62 78 GLY A CA 1
ATOM 599 C C . GLY A 1 78 ? 7.977 -14.57 -11.555 1 98.62 78 GLY A C 1
ATOM 600 O O . GLY A 1 78 ? 8.398 -15.617 -12.055 1 98.62 78 GLY A O 1
ATOM 601 N N . LEU A 1 79 ? 8.68 -13.469 -11.555 1 98 79 LEU A N 1
ATOM 602 C CA . LEU A 1 79 ? 9.984 -13.414 -12.211 1 98 79 LEU A CA 1
ATOM 603 C C . LEU A 1 79 ? 11.016 -14.219 -11.43 1 98 79 LEU A C 1
ATOM 605 O O . LEU A 1 79 ? 11.922 -14.812 -12.023 1 98 79 LEU A O 1
ATOM 609 N N . VAL A 1 80 ? 10.891 -14.25 -10.094 1 97.5 80 VAL A N 1
ATOM 610 C CA . VAL A 1 80 ? 11.766 -15.109 -9.305 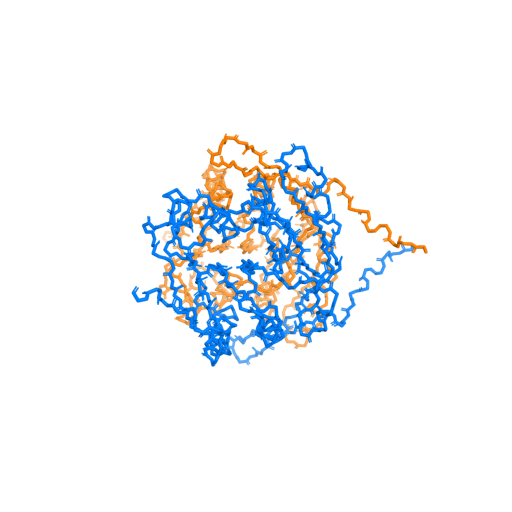1 97.5 80 VAL A CA 1
ATOM 611 C C . VAL A 1 80 ? 11.523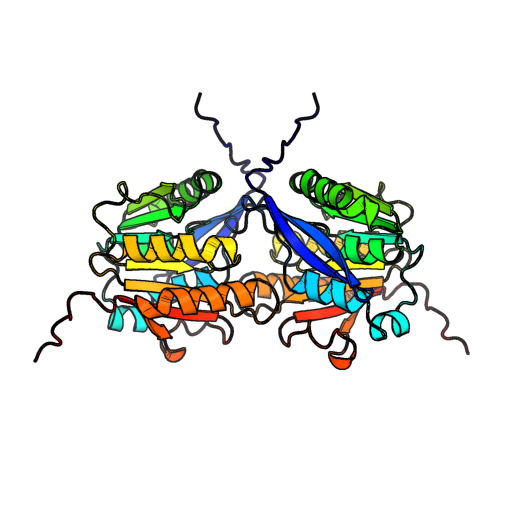 -16.578 -9.68 1 97.5 80 VAL A C 1
ATOM 613 O O . VAL A 1 80 ? 12.477 -17.328 -9.891 1 97.5 80 VAL A O 1
ATOM 616 N N . ALA A 1 81 ? 10.258 -16.969 -9.797 1 98.12 81 ALA A N 1
ATOM 617 C CA . ALA A 1 81 ? 9.945 -18.328 -10.219 1 98.12 81 ALA A CA 1
ATOM 618 C C . ALA A 1 81 ? 10.516 -18.609 -11.602 1 98.12 81 ALA A C 1
ATOM 620 O O . ALA A 1 81 ? 11.062 -19.688 -11.844 1 98.12 81 ALA A O 1
ATOM 621 N N . CYS A 1 82 ? 10.391 -17.625 -12.484 1 98.38 82 CYS A N 1
ATOM 622 C CA . CYS A 1 82 ? 10.875 -17.766 -13.852 1 98.38 82 CYS A CA 1
ATOM 623 C C . CYS A 1 82 ? 12.391 -17.953 -13.867 1 98.38 82 CYS A C 1
ATOM 625 O O . CYS A 1 82 ? 12.914 -18.734 -14.656 1 98.38 82 CYS A O 1
ATOM 627 N N . LYS A 1 83 ? 13.086 -17.188 -13.047 1 97.38 83 LYS A N 1
ATOM 628 C CA . LYS A 1 83 ? 14.531 -17.312 -12.922 1 97.38 83 LYS A CA 1
ATOM 629 C C . LYS A 1 83 ? 14.93 -18.75 -12.609 1 97.38 83 LYS A C 1
ATOM 631 O O . LYS A 1 83 ? 15.977 -19.219 -13.062 1 97.38 83 LYS A O 1
ATOM 636 N N . PHE A 1 84 ? 14.031 -19.5 -11.945 1 96.56 84 PHE A N 1
ATOM 637 C CA . PHE A 1 84 ? 14.336 -20.859 -11.555 1 96.56 84 PHE A CA 1
ATOM 638 C C . PHE A 1 84 ? 13.656 -21.859 -12.484 1 96.56 84 PHE A C 1
ATOM 640 O O . PHE A 1 84 ? 13.492 -23.031 -12.141 1 96.56 84 PHE A O 1
ATOM 647 N N . GLY A 1 85 ? 13.141 -21.375 -13.609 1 97.62 85 GLY A N 1
ATOM 648 C CA . GLY A 1 85 ? 12.852 -22.266 -14.711 1 97.62 85 GLY A CA 1
ATOM 649 C C . GLY A 1 85 ? 11.367 -22.391 -15.008 1 97.62 85 GLY A C 1
ATOM 650 O O . GLY A 1 85 ? 10.969 -23.094 -15.938 1 97.62 85 GLY A O 1
ATOM 651 N N . SER A 1 86 ? 10.5 -21.719 -14.273 1 98.38 86 SER A N 1
ATOM 652 C CA . SER A 1 86 ? 9.062 -21.812 -14.516 1 98.38 86 SER A CA 1
ATOM 653 C C . SER A 1 86 ? 8.656 -21.016 -15.75 1 98.38 86 SER A C 1
ATOM 655 O O . SER A 1 86 ? 9.312 -20.047 -16.109 1 98.38 86 SER A O 1
ATOM 657 N N . ASP A 1 87 ? 7.656 -21.484 -16.453 1 98.5 87 ASP A N 1
ATOM 658 C CA . ASP A 1 87 ? 6.918 -20.688 -17.422 1 98.5 87 ASP A CA 1
ATOM 659 C C . ASP A 1 87 ? 5.801 -19.891 -16.734 1 98.5 87 ASP A C 1
ATOM 661 O O . ASP A 1 87 ? 4.816 -20.469 -16.266 1 98.5 87 ASP A O 1
ATOM 665 N N . VAL A 1 88 ? 5.992 -18.562 -16.766 1 98.69 88 VAL A N 1
ATOM 666 C CA . VAL A 1 88 ? 5.152 -17.766 -15.883 1 98.69 88 VAL A CA 1
ATOM 667 C C . VAL A 1 88 ? 4.297 -16.812 -16.719 1 98.69 88 VAL A C 1
ATOM 669 O O . VAL A 1 88 ? 4.797 -16.172 -17.641 1 98.69 88 VAL A O 1
ATOM 672 N N . THR A 1 89 ? 3.006 -16.75 -16.453 1 98.81 89 THR A N 1
ATOM 673 C CA . THR A 1 89 ? 2.123 -15.688 -16.922 1 98.81 89 THR A CA 1
ATOM 674 C C . THR A 1 89 ? 1.852 -14.688 -15.805 1 98.81 89 THR A C 1
ATOM 676 O O . THR A 1 89 ? 1.252 -15.031 -14.781 1 98.81 89 THR A O 1
ATOM 679 N N . LEU A 1 90 ? 2.379 -13.5 -16.031 1 98.5 90 LEU A N 1
ATOM 680 C CA . LEU A 1 90 ? 2.088 -12.398 -15.125 1 98.5 90 LEU A CA 1
ATOM 681 C C . LEU A 1 90 ? 0.797 -11.688 -15.531 1 98.5 90 LEU A C 1
ATOM 683 O O . LEU A 1 90 ? 0.639 -11.281 -16.688 1 98.5 90 LEU A O 1
ATOM 687 N N . THR A 1 91 ? -0.164 -11.547 -14.539 1 97.81 91 THR A N 1
ATOM 688 C CA . THR A 1 91 ? -1.427 -10.93 -14.93 1 97.81 91 THR A CA 1
ATOM 689 C C . THR A 1 91 ? -1.77 -9.766 -14 1 97.81 91 THR A C 1
ATOM 691 O O . THR A 1 91 ? -1.5 -9.828 -12.797 1 97.81 91 THR A O 1
ATOM 694 N N . ASP A 1 92 ? -2.273 -8.758 -14.57 1 93.75 92 ASP A N 1
ATOM 695 C CA . ASP A 1 92 ? -2.84 -7.605 -13.875 1 93.75 92 ASP A CA 1
ATOM 696 C C . ASP A 1 92 ? -3.76 -6.809 -14.797 1 93.75 92 ASP A C 1
ATOM 698 O O . ASP A 1 92 ? -4.102 -7.27 -15.891 1 93.75 92 ASP A O 1
ATOM 702 N N . LEU A 1 93 ? -4.293 -5.73 -14.273 1 89.19 93 LEU A N 1
ATOM 703 C CA . LEU A 1 93 ? -5.07 -4.824 -15.109 1 89.19 93 LEU A CA 1
ATOM 704 C C . LEU A 1 93 ? -4.223 -4.273 -16.25 1 89.19 93 LEU A C 1
ATOM 706 O O . LEU A 1 93 ? -2.992 -4.289 -16.188 1 89.19 93 LEU A O 1
ATOM 710 N N . GLU A 1 94 ? -4.867 -3.779 -17.266 1 88.75 94 GLU A N 1
ATOM 711 C CA . GLU A 1 94 ? -4.238 -3.285 -18.484 1 88.75 94 GLU A CA 1
ATOM 712 C C . GLU A 1 94 ? -3.191 -2.221 -18.172 1 88.75 94 GLU A C 1
ATOM 714 O O . GLU A 1 94 ? -2.141 -2.172 -18.828 1 88.75 94 GLU A O 1
ATOM 719 N N . GLU A 1 95 ? -3.424 -1.441 -17.188 1 82.56 95 GLU A N 1
ATOM 720 C CA . GLU A 1 95 ? -2.562 -0.305 -16.875 1 82.56 95 GLU A CA 1
ATOM 721 C C . GLU A 1 95 ? -1.203 -0.768 -16.359 1 82.56 95 GLU A C 1
ATOM 723 O O . GLU A 1 95 ? -0.232 -0.01 -16.375 1 82.56 95 GLU A O 1
ATOM 728 N N . PHE A 1 96 ? -1.118 -2.076 -15.93 1 86.62 96 PHE A N 1
ATOM 729 C CA . PHE A 1 96 ? 0.124 -2.547 -15.328 1 86.62 96 PHE A CA 1
ATOM 730 C C . PHE A 1 96 ? 0.906 -3.41 -16.312 1 86.62 96 PHE A C 1
ATOM 732 O O . PHE A 1 96 ? 2.043 -3.801 -16.031 1 86.62 96 PHE A O 1
ATOM 739 N N . VAL A 1 97 ? 0.345 -3.689 -17.469 1 91.75 97 VAL A N 1
ATOM 740 C CA . VAL A 1 97 ? 0.98 -4.574 -18.438 1 91.75 97 VAL A CA 1
ATOM 741 C C . VAL A 1 97 ? 2.311 -3.979 -18.891 1 91.75 97 VAL A C 1
ATOM 743 O O . VAL A 1 97 ? 3.33 -4.672 -18.922 1 91.75 97 VAL A O 1
ATOM 746 N N . PRO A 1 98 ? 2.398 -2.629 -19.125 1 89.62 98 PRO A N 1
ATOM 747 C CA . PRO A 1 98 ? 3.688 -2.072 -19.531 1 89.62 98 PRO A CA 1
ATOM 748 C C . PRO A 1 98 ? 4.773 -2.252 -18.484 1 89.62 98 PRO A C 1
ATOM 750 O O . PRO A 1 98 ? 5.934 -2.512 -18.812 1 89.62 98 PRO A O 1
ATOM 753 N N . LEU A 1 99 ? 4.438 -2.143 -17.219 1 88.94 99 LEU A N 1
ATOM 754 C CA . LEU A 1 99 ? 5.41 -2.32 -16.141 1 88.94 99 LEU A CA 1
ATOM 755 C C . LEU A 1 99 ? 5.875 -3.771 -16.062 1 88.94 99 LEU A C 1
ATOM 757 O O . LEU A 1 99 ? 7.066 -4.039 -15.906 1 88.94 99 LEU A O 1
ATOM 761 N N . MET A 1 100 ? 4.945 -4.715 -16.188 1 94.06 100 MET A N 1
ATOM 762 C CA . MET A 1 100 ? 5.301 -6.133 -16.203 1 94.06 100 MET A CA 1
ATOM 763 C C . MET A 1 100 ? 6.223 -6.457 -17.375 1 94.06 100 MET A C 1
ATOM 765 O O . MET A 1 100 ? 7.234 -7.141 -17.203 1 94.06 100 MET A O 1
ATOM 769 N N . GLU A 1 101 ? 5.895 -5.914 -18.516 1 95.44 101 GLU A N 1
ATOM 770 C CA . GLU A 1 101 ? 6.703 -6.152 -19.703 1 95.44 101 GLU A CA 1
ATOM 771 C C . GLU A 1 101 ? 8.102 -5.57 -19.547 1 95.44 101 G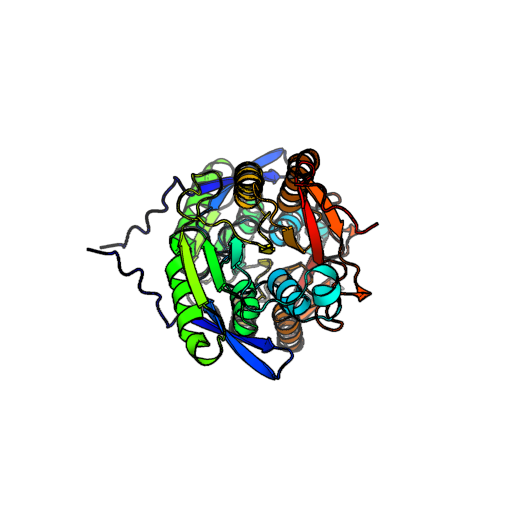LU A C 1
ATOM 773 O O . GLU A 1 101 ? 9.094 -6.191 -19.938 1 95.44 101 GLU A O 1
ATOM 778 N N . LEU A 1 102 ? 8.141 -4.398 -19.016 1 92.44 102 LEU A N 1
ATOM 779 C CA . LEU A 1 102 ? 9.43 -3.781 -18.766 1 92.44 102 LEU A CA 1
ATOM 780 C C . LEU A 1 102 ? 10.281 -4.652 -17.844 1 92.44 102 LEU A C 1
ATOM 782 O O . LEU A 1 102 ? 11.477 -4.844 -18.094 1 92.44 102 LEU A O 1
ATOM 786 N N . ASN A 1 103 ? 9.672 -5.191 -16.812 1 95.06 103 ASN A N 1
ATOM 787 C CA . ASN A 1 103 ? 10.414 -5.996 -15.852 1 95.06 103 ASN A CA 1
ATOM 788 C C . ASN A 1 103 ? 10.836 -7.34 -16.453 1 95.06 103 ASN A C 1
ATOM 790 O O . ASN A 1 103 ? 11.906 -7.855 -16.125 1 95.06 103 ASN A O 1
ATOM 794 N N . ILE A 1 104 ? 10.016 -7.918 -17.328 1 97.19 104 ILE A N 1
ATOM 795 C CA . ILE A 1 104 ? 10.414 -9.117 -18.047 1 97.19 104 ILE A CA 1
ATOM 796 C C . ILE A 1 104 ? 11.641 -8.82 -18.906 1 97.19 104 ILE A C 1
ATOM 798 O O . ILE A 1 104 ? 12.641 -9.531 -18.844 1 97.19 104 ILE A O 1
ATOM 802 N N . LYS A 1 105 ? 11.547 -7.715 -19.641 1 95.62 105 LYS A N 1
ATOM 803 C CA . LYS A 1 105 ? 12.633 -7.324 -20.531 1 95.62 105 LYS A CA 1
ATOM 804 C C . LYS A 1 105 ? 13.914 -7.035 -19.766 1 95.62 105 LYS A C 1
ATOM 806 O O . LYS A 1 105 ? 15 -7.441 -20.172 1 95.62 105 LYS A O 1
ATOM 811 N N . THR A 1 106 ? 13.781 -6.363 -18.672 1 93 106 THR A N 1
ATOM 812 C CA . THR A 1 106 ? 14.922 -5.961 -17.859 1 93 106 THR A CA 1
ATOM 813 C C . THR A 1 106 ? 15.672 -7.18 -17.344 1 93 106 THR A C 1
ATOM 815 O O . THR A 1 106 ? 16.891 -7.137 -17.172 1 93 106 THR A O 1
ATOM 818 N N . ASN A 1 107 ? 14.961 -8.336 -17.141 1 95.62 107 ASN A N 1
ATOM 819 C CA . ASN A 1 107 ? 15.57 -9.484 -16.5 1 95.62 107 ASN A CA 1
ATOM 820 C C . ASN A 1 107 ? 15.719 -10.664 -17.469 1 95.62 107 ASN A C 1
ATOM 822 O O . ASN A 1 107 ? 16 -11.781 -17.047 1 95.62 107 ASN A O 1
ATOM 826 N N . LEU A 1 108 ? 15.562 -10.375 -18.766 1 95.31 108 LEU A N 1
ATOM 827 C CA . LEU A 1 108 ? 15.5 -11.438 -19.766 1 95.31 108 LEU A CA 1
ATOM 828 C C . LEU A 1 108 ? 16.734 -12.32 -19.703 1 95.31 108 LEU A C 1
ATOM 830 O O . LEU A 1 108 ? 16.641 -13.547 -19.781 1 95.31 108 LEU A O 1
ATOM 834 N N . SER A 1 109 ? 17.859 -11.734 -19.422 1 95.56 109 SER A N 1
ATOM 835 C CA . SER A 1 109 ? 19.109 -12.477 -19.453 1 95.56 109 SER A CA 1
ATOM 836 C C . SER A 1 109 ? 19.234 -13.398 -18.234 1 95.56 109 SER A C 1
ATOM 838 O O . SER A 1 109 ? 19.969 -14.383 -18.266 1 95.56 109 SER A O 1
ATOM 840 N N . ALA A 1 110 ? 18.5 -13.117 -17.203 1 94.69 110 ALA A N 1
ATOM 841 C CA . ALA A 1 110 ? 18.594 -13.891 -15.961 1 94.69 110 ALA A CA 1
ATOM 842 C C . ALA A 1 110 ? 17.516 -14.969 -15.898 1 94.69 110 ALA A C 1
ATOM 844 O O . ALA A 1 110 ? 17.578 -15.867 -15.055 1 94.69 110 ALA A O 1
ATOM 845 N N . LEU A 1 111 ? 16.562 -14.883 -16.797 1 95.81 111 LEU A N 1
ATOM 846 C CA . LEU A 1 111 ? 15.43 -15.797 -16.75 1 95.81 111 LEU A CA 1
ATOM 847 C C . LEU A 1 111 ? 15.766 -17.109 -17.453 1 95.81 111 LEU A C 1
ATOM 849 O O . LEU A 1 111 ? 16.438 -17.109 -18.484 1 95.81 111 LEU A O 1
ATOM 853 N N . THR A 1 112 ? 15.422 -18.172 -16.781 1 97.25 112 THR A N 1
ATOM 854 C CA . THR A 1 112 ? 15.68 -19.484 -17.359 1 97.25 112 THR A CA 1
ATOM 855 C C . THR A 1 112 ? 14.398 -20.094 -17.922 1 97.25 112 THR A C 1
ATOM 857 O O . THR A 1 112 ? 14.453 -20.984 -18.766 1 97.25 112 THR A O 1
ATOM 860 N N . GLY A 1 113 ? 13.258 -19.719 -17.438 1 97.94 113 GLY A N 1
ATOM 861 C CA . GLY A 1 113 ? 11.969 -20.047 -18.031 1 97.94 113 GLY A CA 1
ATOM 862 C C . GLY A 1 113 ? 11.438 -18.953 -18.938 1 97.94 113 GLY A C 1
ATOM 863 O O . GLY A 1 113 ? 12.203 -18.141 -19.469 1 97.94 113 GLY A O 1
ATOM 864 N N . THR A 1 114 ? 10.172 -18.969 -19.188 1 98.25 114 THR A N 1
ATOM 865 C CA . THR A 1 114 ? 9.539 -17.938 -20 1 98.25 114 THR A CA 1
ATOM 866 C C . THR A 1 114 ? 8.547 -17.125 -19.172 1 98.25 114 THR A C 1
ATOM 868 O O . THR A 1 114 ? 7.977 -17.625 -18.203 1 98.25 114 THR A O 1
ATOM 871 N N . ALA A 1 115 ? 8.508 -15.875 -19.5 1 98.19 115 ALA A N 1
ATOM 872 C CA . ALA A 1 115 ? 7.57 -14.984 -18.828 1 98.19 115 ALA A CA 1
ATOM 873 C C . ALA A 1 115 ? 6.773 -14.164 -19.828 1 98.19 115 ALA A C 1
ATOM 875 O O . ALA A 1 115 ? 7.324 -13.688 -20.828 1 98.19 115 ALA A O 1
ATOM 876 N N . THR A 1 116 ? 5.492 -14.047 -19.641 1 98.44 116 THR A N 1
ATOM 877 C CA . THR A 1 116 ? 4.621 -13.203 -20.453 1 98.44 116 THR A CA 1
ATOM 878 C C . THR A 1 116 ? 3.672 -12.398 -19.578 1 98.44 116 THR A C 1
ATOM 880 O O . THR A 1 116 ? 3.314 -12.828 -18.484 1 98.44 116 THR A O 1
ATOM 883 N N . ALA A 1 117 ? 3.385 -11.188 -20 1 97.88 117 ALA A N 1
ATOM 884 C CA . ALA A 1 117 ? 2.422 -10.32 -19.328 1 97.88 117 ALA A CA 1
ATOM 885 C C . ALA A 1 117 ? 1.08 -10.32 -20.047 1 97.88 117 ALA A C 1
ATOM 887 O O . ALA A 1 117 ? 1.031 -10.227 -21.281 1 97.88 117 ALA A O 1
ATOM 888 N N . LYS A 1 118 ? 0.012 -10.516 -19.312 1 97.94 118 LYS A N 1
ATOM 889 C CA . LYS A 1 118 ? -1.33 -10.508 -19.891 1 97.94 118 LYS A CA 1
ATOM 890 C C . LYS A 1 118 ? -2.303 -9.727 -19 1 97.94 118 LYS A C 1
ATOM 892 O O . LYS A 1 118 ? -2.086 -9.594 -17.797 1 97.94 118 LYS A O 1
ATOM 897 N N . ILE A 1 119 ? -3.342 -9.266 -19.656 1 96 119 ILE A N 1
ATOM 898 C CA . ILE A 1 119 ? -4.426 -8.602 -18.938 1 96 119 ILE A CA 1
ATOM 899 C C . ILE A 1 119 ? -5.359 -9.648 -18.328 1 96 119 ILE A C 1
ATOM 901 O O . ILE A 1 119 ? -5.766 -10.594 -19 1 96 119 ILE A O 1
ATOM 905 N N . LEU A 1 120 ? -5.641 -9.539 -17.094 1 96.12 120 LEU A N 1
ATOM 906 C CA . LEU A 1 120 ? -6.676 -10.328 -16.438 1 96.12 120 LEU A CA 1
ATOM 907 C C . LEU A 1 120 ? -7.484 -9.477 -15.469 1 96.12 120 LEU A C 1
ATOM 909 O O . LEU A 1 120 ? -6.965 -9.031 -14.438 1 96.12 120 LEU A O 1
ATOM 913 N N . LYS A 1 121 ? -8.656 -9.203 -15.828 1 93.25 121 LYS A N 1
ATOM 914 C CA . LYS A 1 121 ? -9.625 -8.586 -14.922 1 93.25 121 LYS A CA 1
ATOM 915 C C . LYS A 1 121 ? -10.375 -9.648 -14.117 1 93.25 121 LYS A C 1
ATOM 917 O O . LYS A 1 121 ? -11.031 -10.523 -14.688 1 93.25 121 LYS A O 1
ATOM 922 N N . TRP A 1 122 ? -10.242 -9.602 -12.805 1 95.31 122 TRP A N 1
ATOM 923 C CA . TRP A 1 122 ? -10.859 -10.625 -11.969 1 95.31 122 TRP A CA 1
ATOM 924 C C . TRP A 1 122 ? -12.359 -10.703 -12.219 1 95.31 122 TRP A C 1
ATOM 926 O O . TRP A 1 122 ? -13.023 -9.672 -12.391 1 95.31 122 TRP A O 1
ATOM 936 N N . GLY A 1 123 ? -12.914 -11.828 -12.219 1 96.12 123 GLY A N 1
ATOM 937 C CA . GLY A 1 123 ? -14.336 -12.055 -12.438 1 96.12 123 GLY A CA 1
ATOM 938 C C . GLY A 1 123 ? -14.688 -12.273 -13.898 1 96.12 123 GLY A C 1
ATOM 939 O O . GLY A 1 123 ? -15.789 -12.719 -14.211 1 96.12 123 GLY A O 1
ATOM 940 N N . GLU A 1 124 ? -13.758 -11.938 -14.734 1 94.5 124 GLU A N 1
ATOM 941 C CA . GLU A 1 124 ? -14.023 -12.07 -16.172 1 94.5 124 GLU A CA 1
ATOM 942 C C . GLU A 1 124 ? -13.57 -13.43 -16.688 1 94.5 124 GLU A C 1
ATOM 944 O O . GLU A 1 124 ? -13.008 -14.227 -15.938 1 94.5 124 GLU A O 1
ATOM 949 N N . ASP A 1 125 ? -13.82 -13.609 -17.922 1 92.81 125 ASP A N 1
ATOM 950 C CA . ASP A 1 125 ? -13.516 -14.875 -18.594 1 92.81 125 ASP A CA 1
ATOM 951 C C . ASP A 1 125 ? -12.008 -15.109 -18.656 1 92.81 125 ASP A C 1
ATOM 953 O O . ASP A 1 125 ? -11.242 -14.195 -18.953 1 92.81 125 ASP A O 1
ATOM 957 N N . ILE A 1 126 ? -11.648 -16.375 -18.359 1 93.81 126 ILE A N 1
ATOM 958 C CA . ILE A 1 126 ? -10.227 -16.688 -18.328 1 93.81 126 ILE A CA 1
ATOM 959 C C . ILE A 1 126 ? -9.883 -17.609 -19.484 1 93.81 126 ILE A C 1
ATOM 961 O O . ILE A 1 126 ? -8.906 -18.359 -19.422 1 93.81 126 ILE A O 1
ATOM 965 N N . GLY A 1 127 ? -10.656 -17.656 -20.516 1 91.81 127 GLY A N 1
ATOM 966 C CA . GLY A 1 127 ? -10.492 -18.547 -21.641 1 91.81 127 GLY A CA 1
ATOM 967 C C . GLY A 1 127 ? -9.117 -18.438 -22.281 1 91.81 127 GLY A C 1
ATOM 968 O O . GLY A 1 127 ? -8.602 -19.422 -22.828 1 91.81 127 GLY A O 1
ATOM 969 N N . GLU A 1 128 ? -8.531 -17.312 -22.203 1 92.69 128 GLU A N 1
ATOM 970 C CA . GLU A 1 128 ? -7.25 -17.078 -22.859 1 92.69 128 GLU A CA 1
ATOM 971 C C . GLU A 1 128 ? -6.098 -17.672 -22.062 1 92.69 128 GLU A C 1
ATOM 973 O O . GLU A 1 128 ? -4.965 -17.719 -22.547 1 92.69 128 GLU A O 1
ATOM 978 N N . PHE A 1 129 ? -6.41 -18.141 -20.891 1 94.88 129 PHE A N 1
ATOM 979 C CA . PHE A 1 129 ? -5.367 -18.672 -20.016 1 94.88 129 PHE A CA 1
ATOM 980 C C . PHE A 1 129 ? -5.375 -20.203 -20.031 1 94.88 129 PHE A C 1
ATOM 982 O O . PHE A 1 129 ? -5.477 -20.828 -18.969 1 94.88 129 PHE A O 1
ATOM 989 N N . ASN A 1 130 ? -5.469 -20.797 -21.203 1 93.19 130 ASN A N 1
ATOM 990 C CA . ASN A 1 130 ? -5.383 -22.25 -21.422 1 93.19 130 ASN A CA 1
ATOM 991 C C . ASN A 1 130 ? -4.086 -22.641 -22.109 1 93.19 130 ASN A C 1
ATOM 993 O O . ASN A 1 130 ? -3.662 -21.969 -23.062 1 93.19 130 ASN A O 1
ATOM 997 N N . PRO A 1 131 ? -3.414 -23.719 -21.688 1 95.06 131 PRO A N 1
ATOM 998 C CA . PRO A 1 131 ? -3.719 -24.562 -20.531 1 95.06 131 PRO A CA 1
ATOM 999 C C . PRO A 1 131 ? -3.602 -23.828 -19.203 1 95.06 131 PRO A C 1
ATOM 1001 O O . PRO A 1 131 ? -2.834 -22.875 -19.094 1 95.06 131 PRO A O 1
ATOM 1004 N N . LEU A 1 132 ? -4.375 -24.25 -18.219 1 97.12 132 LEU A N 1
ATOM 1005 C CA . LEU A 1 132 ? -4.387 -23.641 -16.906 1 97.12 132 LEU A CA 1
ATOM 1006 C C . LEU A 1 132 ? -3.064 -23.875 -16.188 1 97.12 132 LEU A C 1
ATOM 1008 O O . LEU A 1 132 ? -2.338 -24.812 -16.5 1 97.12 132 LEU A O 1
ATOM 1012 N N . PRO A 1 133 ? -2.727 -23.031 -15.227 1 97.94 133 PRO A N 1
ATOM 1013 C CA . PRO A 1 133 ? -1.451 -23.156 -14.516 1 97.94 133 PRO A CA 1
ATOM 1014 C C . PRO A 1 133 ? -1.431 -24.344 -13.547 1 97.94 133 PRO A C 1
ATOM 1016 O O . PRO A 1 133 ? -2.488 -24.828 -13.141 1 97.94 133 PRO A O 1
ATOM 1019 N N . ASP A 1 134 ? -0.19 -24.766 -13.258 1 96.88 134 ASP A N 1
ATOM 1020 C CA . ASP A 1 134 ? 0.04 -25.766 -12.227 1 96.88 134 ASP A CA 1
ATOM 1021 C C . ASP A 1 134 ? -0.012 -25.141 -10.836 1 96.88 134 ASP A C 1
ATOM 1023 O O . ASP A 1 134 ? -0.337 -25.812 -9.852 1 96.88 134 ASP A O 1
ATOM 1027 N N . LEU A 1 135 ? 0.362 -23.938 -10.758 1 98.38 135 LEU A N 1
ATOM 1028 C CA . LEU A 1 135 ? 0.46 -23.188 -9.5 1 98.38 135 LEU A CA 1
ATOM 1029 C C . LEU A 1 135 ? 0.082 -21.719 -9.711 1 98.38 135 LEU A C 1
ATOM 1031 O O . LEU A 1 135 ? 0.496 -21.109 -10.688 1 98.38 135 LEU A O 1
ATOM 1035 N N . VAL A 1 136 ? -0.799 -21.219 -8.844 1 98.81 136 VAL A N 1
ATOM 1036 C CA . VAL A 1 136 ? -1.185 -19.812 -8.859 1 98.81 136 VAL A CA 1
ATOM 1037 C C . VAL A 1 136 ? -0.505 -19.078 -7.703 1 98.81 136 VAL A C 1
ATOM 1039 O O . VAL A 1 136 ? -0.529 -19.547 -6.562 1 98.81 136 VAL A O 1
ATOM 1042 N N . LEU A 1 137 ? 0.181 -17.984 -8.023 1 98.81 137 LEU A N 1
ATOM 1043 C CA . LEU A 1 137 ? 0.802 -17.125 -7.023 1 98.81 137 LEU A CA 1
ATOM 1044 C C . LEU A 1 137 ? -0.022 -15.852 -6.812 1 98.81 137 LEU A C 1
ATOM 1046 O O . LEU A 1 137 ? -0.485 -15.242 -7.777 1 98.81 137 LEU A O 1
ATOM 1050 N N . MET A 1 138 ? -0.291 -15.5 -5.598 1 98.38 138 MET A N 1
ATOM 1051 C CA . MET A 1 138 ? -1.078 -14.32 -5.227 1 98.38 138 MET A CA 1
ATOM 1052 C C . MET A 1 138 ? -0.464 -13.609 -4.027 1 98.38 138 MET A C 1
ATOM 1054 O O . MET A 1 138 ? -0.343 -14.195 -2.949 1 98.38 138 MET A O 1
ATOM 1058 N N . SER A 1 139 ? -0.038 -12.367 -4.207 1 95.88 139 SER A N 1
ATOM 1059 C CA . SER A 1 139 ? 0.535 -11.625 -3.09 1 95.88 139 SER A CA 1
ATOM 1060 C C . SER A 1 139 ? -0.15 -10.273 -2.916 1 95.88 139 SER A C 1
ATOM 1062 O O . SER A 1 139 ? -0.097 -9.422 -3.811 1 95.88 139 SER A O 1
ATOM 1064 N N . ASP A 1 140 ? -0.743 -10.086 -1.735 1 91 140 ASP A N 1
ATOM 1065 C CA . ASP A 1 140 ? -1.359 -8.828 -1.313 1 91 140 ASP A CA 1
ATOM 1066 C C . ASP A 1 140 ? -2.395 -8.359 -2.33 1 91 140 ASP A C 1
ATOM 1068 O O . ASP A 1 140 ? -2.375 -7.203 -2.754 1 91 140 ASP A O 1
ATOM 1072 N N . CYS A 1 141 ? -3.311 -9.281 -2.666 1 91.5 141 CYS A N 1
ATOM 1073 C CA . CYS A 1 141 ? -4.324 -8.953 -3.662 1 91.5 141 CYS A CA 1
ATOM 1074 C C . CYS A 1 141 ? -5.652 -8.602 -2.996 1 91.5 141 CYS A C 1
ATOM 1076 O O . CYS A 1 141 ? -6.59 -8.172 -3.666 1 91.5 141 CYS A O 1
ATOM 1078 N N . VAL A 1 142 ? -5.715 -8.797 -1.683 1 89.94 142 VAL A N 1
ATOM 1079 C CA . VAL A 1 142 ? -6.965 -8.586 -0.964 1 89.94 142 VAL A CA 1
ATOM 1080 C C . VAL A 1 142 ? -6.906 -7.258 -0.208 1 89.94 142 VAL A C 1
ATOM 1082 O O . VAL A 1 142 ? -6.387 -7.195 0.91 1 89.94 142 VAL A O 1
ATOM 1085 N N . TYR A 1 143 ? -7.422 -6.227 -0.768 1 76.44 143 TYR A N 1
ATOM 1086 C CA . TYR A 1 143 ? -7.312 -4.922 -0.122 1 76.44 143 TYR A CA 1
ATOM 1087 C C . TYR A 1 143 ? -8.641 -4.176 -0.165 1 76.44 143 TYR A C 1
ATOM 1089 O O . TYR A 1 143 ? -8.898 -3.301 0.664 1 76.44 143 TYR A O 1
ATOM 1097 N N . TYR A 1 144 ? -9.586 -4.523 -1.101 1 76.88 144 TYR A N 1
ATOM 1098 C CA . TYR A 1 144 ? -10.898 -3.893 -1.15 1 76.88 144 TYR A CA 1
ATOM 1099 C C . TYR A 1 144 ? -12 -4.938 -1.201 1 76.88 144 TYR A C 1
ATOM 1101 O O . TYR A 1 144 ? -11.961 -5.852 -2.029 1 76.88 144 TYR A O 1
ATOM 1109 N N . PRO A 1 145 ? -13 -4.754 -0.351 1 83.25 145 PRO A N 1
ATOM 1110 C CA . PRO A 1 145 ? -14.078 -5.742 -0.28 1 83.25 145 PRO A CA 1
ATOM 1111 C C . PRO A 1 145 ? -14.781 -5.949 -1.622 1 83.25 145 PRO A C 1
ATOM 1113 O O . PRO A 1 145 ? -15.148 -7.074 -1.96 1 83.25 145 PRO A O 1
ATOM 1116 N N . GLU A 1 146 ? -14.82 -4.887 -2.375 1 83.06 146 GLU A N 1
ATOM 1117 C CA . GLU A 1 146 ? -15.562 -4.934 -3.631 1 83.06 146 GLU A CA 1
ATOM 1118 C C . GLU A 1 146 ? -14.883 -5.844 -4.645 1 83.06 146 GLU A C 1
ATOM 1120 O O . GLU A 1 146 ? -15.523 -6.344 -5.57 1 83.06 146 GLU A O 1
ATOM 1125 N N . ALA A 1 147 ? -13.617 -6.09 -4.457 1 85.69 147 ALA A N 1
ATOM 1126 C CA . ALA A 1 147 ? -12.852 -6.863 -5.434 1 85.69 147 ALA A CA 1
ATOM 1127 C C . ALA A 1 147 ? -12.734 -8.32 -5.004 1 85.69 147 ALA A C 1
ATOM 1129 O O . ALA A 1 147 ? -12.258 -9.164 -5.77 1 85.69 147 ALA A O 1
ATOM 1130 N N . VAL A 1 148 ? -13.258 -8.664 -3.842 1 93.88 148 VAL A N 1
ATOM 1131 C CA . VAL A 1 148 ? -13 -9.977 -3.256 1 93.88 148 VAL A CA 1
ATOM 1132 C C . VAL A 1 148 ? -13.773 -11.047 -4.023 1 93.88 148 VAL A C 1
ATOM 1134 O O . VAL A 1 148 ? -13.203 -12.07 -4.41 1 93.88 148 VAL A O 1
ATOM 1137 N N . GLN A 1 149 ? -15.039 -10.812 -4.301 1 96.12 149 GLN A N 1
ATOM 1138 C CA . GLN A 1 149 ? -15.852 -11.82 -4.969 1 96.12 149 GLN A CA 1
ATOM 1139 C C . GLN A 1 149 ? -15.297 -12.133 -6.359 1 96.12 149 GLN A C 1
ATOM 1141 O O . GLN A 1 149 ? -15.109 -13.297 -6.707 1 96.12 149 GLN A O 1
ATOM 1146 N N . PRO A 1 150 ? -15.016 -11.062 -7.16 1 96.56 150 PRO A N 1
ATOM 1147 C CA . PRO A 1 150 ? -14.414 -11.352 -8.461 1 96.56 150 PRO A CA 1
ATOM 1148 C C . PRO A 1 150 ? -13.078 -12.078 -8.344 1 96.56 150 PRO A C 1
ATOM 1150 O O . PRO A 1 150 ? -12.758 -12.93 -9.172 1 96.56 150 PRO A O 1
ATOM 1153 N N . LEU A 1 151 ? -12.281 -11.758 -7.371 1 97.12 151 LEU A N 1
ATOM 1154 C CA . LEU A 1 151 ? -11 -12.422 -7.156 1 97.12 151 LEU A CA 1
ATOM 1155 C C . LEU A 1 151 ? -11.195 -13.906 -6.875 1 97.12 151 LEU A C 1
ATOM 1157 O O . LEU A 1 151 ? -10.555 -14.75 -7.504 1 97.12 151 LEU A O 1
ATOM 1161 N N . VAL A 1 152 ? -12.148 -14.242 -5.977 1 98.19 152 VAL A N 1
ATOM 1162 C CA . VAL A 1 152 ? -12.406 -15.633 -5.598 1 98.19 152 VAL A CA 1
ATOM 1163 C C . VAL A 1 152 ? -12.906 -16.422 -6.809 1 98.19 152 VAL A C 1
ATOM 1165 O O . VAL A 1 152 ? -12.484 -17.547 -7.039 1 98.19 152 VAL A O 1
ATOM 1168 N N . LYS A 1 153 ? -13.758 -15.805 -7.582 1 98.12 153 LYS A N 1
ATOM 1169 C CA . LYS A 1 153 ? -14.234 -16.453 -8.805 1 98.12 153 LYS A CA 1
ATOM 1170 C C . LYS A 1 153 ? -13.078 -16.797 -9.727 1 98.12 153 LYS A C 1
ATOM 1172 O O . LYS A 1 153 ? -13.031 -17.906 -10.281 1 98.12 153 LYS A O 1
ATOM 1177 N N . THR A 1 154 ? -12.203 -15.891 -9.906 1 98.38 154 THR A N 1
ATOM 1178 C CA . THR A 1 154 ? -11.062 -16.094 -10.797 1 98.38 154 THR A CA 1
ATOM 1179 C C . THR A 1 154 ? -10.148 -17.188 -10.25 1 98.38 154 THR A C 1
ATOM 1181 O O . THR A 1 154 ? -9.648 -18.031 -11.016 1 98.38 154 THR A O 1
ATOM 1184 N N . LEU A 1 155 ? -9.914 -17.203 -8.938 1 98.44 155 LEU A N 1
ATOM 1185 C CA . LEU A 1 155 ? -9.094 -18.234 -8.32 1 98.44 155 LEU A CA 1
ATOM 1186 C C . LEU A 1 155 ? -9.711 -19.609 -8.523 1 98.44 155 LEU A C 1
ATOM 1188 O O . LEU A 1 155 ? -9 -20.578 -8.828 1 98.44 155 LEU A O 1
ATOM 1192 N N . CYS A 1 156 ? -11 -19.656 -8.391 1 97.88 156 CYS A N 1
ATOM 1193 C CA . CYS A 1 156 ? -11.703 -20.922 -8.641 1 97.88 156 CYS A CA 1
ATOM 1194 C C . CYS A 1 156 ? -11.531 -21.344 -10.094 1 97.88 156 CYS A C 1
ATOM 1196 O O . CYS A 1 156 ? -11.266 -22.516 -10.367 1 97.88 156 CYS A O 1
ATOM 1198 N N . ASP A 1 157 ? -11.664 -20.406 -10.977 1 97.88 157 ASP A N 1
ATOM 1199 C CA . ASP A 1 157 ? -11.547 -20.703 -12.398 1 97.88 157 ASP A CA 1
ATOM 1200 C C . ASP A 1 157 ? -10.133 -21.172 -12.742 1 97.88 157 ASP A C 1
ATOM 1202 O O . ASP A 1 157 ? -9.953 -22.141 -13.484 1 97.88 157 ASP A O 1
ATOM 1206 N N . LEU A 1 158 ? -9.148 -20.531 -12.188 1 97.81 158 LEU A N 1
ATOM 1207 C CA . LEU A 1 158 ? -7.754 -20.828 -12.508 1 97.81 158 LEU A CA 1
ATOM 1208 C C . LEU A 1 158 ? -7.328 -22.172 -11.93 1 97.81 158 LEU A C 1
ATOM 1210 O O . LEU A 1 158 ? -6.367 -22.781 -12.406 1 97.81 158 LEU A O 1
ATOM 1214 N N . SER A 1 159 ? -8 -22.594 -10.906 1 97.12 159 SER A N 1
ATOM 1215 C CA . SER A 1 159 ? -7.59 -23.812 -10.211 1 97.12 159 SER A CA 1
ATOM 1216 C C . SER A 1 159 ? -8.523 -24.984 -10.539 1 97.12 159 SER A C 1
ATOM 1218 O O . SER A 1 159 ? -8.469 -26.016 -9.883 1 97.12 159 SER A O 1
ATOM 1220 N N . LYS A 1 160 ? -9.383 -24.844 -11.508 1 93.88 160 LYS A N 1
ATOM 1221 C CA . LYS A 1 160 ? -10.422 -25.828 -11.781 1 93.88 160 LYS A CA 1
ATOM 1222 C C . LYS A 1 160 ? -9.812 -27.188 -12.133 1 93.88 160 LYS A C 1
ATOM 1224 O O . LYS A 1 160 ? -10.43 -28.234 -11.891 1 93.88 160 LYS A O 1
ATOM 1229 N N . ASP A 1 161 ? -8.555 -27.219 -12.648 1 93.5 161 ASP A N 1
ATOM 1230 C CA . ASP A 1 161 ? -7.898 -28.469 -13.016 1 93.5 161 ASP A CA 1
ATOM 1231 C C . ASP A 1 161 ? -6.969 -28.938 -11.906 1 93.5 161 ASP A C 1
ATOM 1233 O O . ASP A 1 161 ? -6.172 -29.859 -12.109 1 93.5 161 ASP A O 1
ATOM 1237 N N . GLY A 1 162 ? -6.984 -28.25 -10.742 1 93.56 162 GLY A N 1
ATOM 1238 C CA . GLY A 1 162 ? -6.281 -28.797 -9.586 1 93.56 162 GLY A CA 1
ATOM 1239 C C . GLY A 1 162 ? -5.066 -27.969 -9.195 1 93.56 162 GLY A C 1
ATOM 1240 O O . GLY A 1 162 ? -4.258 -28.406 -8.367 1 93.56 162 GLY A O 1
ATOM 1241 N N . ALA A 1 163 ? -4.891 -26.812 -9.758 1 96 163 ALA A N 1
ATOM 1242 C CA . ALA A 1 163 ? -3.748 -25.969 -9.398 1 96 163 ALA A CA 1
ATOM 1243 C C . ALA A 1 163 ? -3.758 -25.641 -7.906 1 96 163 ALA A C 1
ATOM 1245 O O . ALA A 1 163 ? -4.816 -25.375 -7.332 1 96 163 ALA A O 1
ATOM 1246 N N . ASP A 1 164 ? -2.604 -25.719 -7.277 1 97.19 164 ASP A N 1
ATOM 1247 C CA . ASP A 1 164 ? -2.42 -25.109 -5.961 1 97.19 164 ASP A CA 1
ATOM 1248 C C . ASP A 1 164 ? -2.375 -23.578 -6.062 1 97.19 164 ASP A C 1
ATOM 1250 O O . ASP A 1 164 ? -2.012 -23.031 -7.105 1 97.19 164 ASP A O 1
ATOM 1254 N N . ILE A 1 165 ? -2.822 -23 -5.016 1 98.5 165 ILE A N 1
ATOM 1255 C CA . ILE A 1 165 ? -2.695 -21.547 -4.906 1 98.5 165 ILE A CA 1
ATOM 1256 C C . ILE A 1 165 ? -1.818 -21.203 -3.705 1 98.5 165 ILE A C 1
ATOM 1258 O O . ILE A 1 165 ? -2.072 -21.656 -2.588 1 98.5 165 ILE A O 1
ATOM 1262 N N . LEU A 1 166 ? -0.775 -20.484 -3.965 1 98.69 166 LEU A N 1
ATOM 1263 C CA . LEU A 1 166 ? 0.053 -19.922 -2.904 1 98.69 166 LEU A CA 1
ATOM 1264 C C . LEU A 1 166 ? -0.227 -18.422 -2.732 1 98.69 166 LEU A C 1
ATOM 1266 O O . LEU A 1 166 ? 0.068 -17.625 -3.623 1 98.69 166 LEU A O 1
ATOM 1270 N N . GLY A 1 167 ? -0.797 -18.109 -1.632 1 98.25 167 GLY A N 1
ATOM 1271 C CA . GLY A 1 167 ? -1.105 -16.734 -1.287 1 98.25 167 GLY A CA 1
ATOM 1272 C C . GLY A 1 167 ? -0.214 -16.188 -0.191 1 98.25 167 GLY A C 1
ATOM 1273 O O . GLY A 1 167 ? 0.206 -16.922 0.706 1 98.25 167 GLY A O 1
ATOM 1274 N N . CYS A 1 168 ? 0.097 -14.914 -0.296 1 97.62 168 CYS A N 1
ATOM 1275 C CA . CYS A 1 168 ? 0.844 -14.219 0.75 1 97.62 168 CYS A CA 1
ATOM 1276 C C . CYS A 1 168 ? 0.256 -12.844 1.021 1 97.62 168 CYS A C 1
ATOM 1278 O O . CYS A 1 168 ? -0.111 -12.125 0.089 1 97.62 168 CYS A O 1
ATOM 1280 N N . TYR A 1 169 ? 0.075 -12.531 2.305 1 93.75 169 TYR A N 1
ATOM 1281 C CA . TYR A 1 169 ? -0.495 -11.227 2.629 1 93.75 169 TYR A CA 1
ATOM 1282 C C . TYR A 1 169 ? 0.046 -10.711 3.957 1 93.75 169 TYR A C 1
ATOM 1284 O O . TYR A 1 169 ? 0.458 -11.492 4.812 1 93.75 169 TYR A O 1
ATOM 1292 N N . GLU A 1 170 ? 0.105 -9.445 4.051 1 88.56 170 GLU A N 1
ATOM 1293 C CA . GLU A 1 170 ? 0.373 -8.797 5.332 1 88.56 170 GLU A CA 1
ATOM 1294 C C . GLU A 1 170 ? -0.913 -8.594 6.129 1 88.56 170 GLU A C 1
ATOM 1296 O O . GLU A 1 170 ? -1.886 -8.039 5.617 1 88.56 170 GLU A O 1
ATOM 1301 N N . GLU A 1 171 ? -0.908 -9.094 7.34 1 87.25 171 GLU A N 1
ATOM 1302 C CA . GLU A 1 171 ? -2.078 -8.984 8.203 1 87.25 171 GLU A CA 1
ATOM 1303 C C . GLU A 1 171 ? -2.354 -7.527 8.578 1 87.25 171 GLU A C 1
ATOM 1305 O O . GLU A 1 171 ? -1.457 -6.82 9.039 1 87.25 171 GLU A O 1
ATOM 1310 N N . ARG A 1 172 ? -3.584 -7.129 8.203 1 79.75 172 ARG A N 1
ATOM 1311 C CA . ARG A 1 172 ? -4.086 -5.812 8.57 1 79.75 172 ARG A CA 1
ATOM 1312 C C . ARG A 1 172 ? -5.316 -5.922 9.469 1 79.75 172 ARG A C 1
ATOM 1314 O O . ARG A 1 172 ? -6.25 -6.664 9.156 1 79.75 172 ARG A O 1
ATOM 1321 N N . THR A 1 173 ? -5.289 -5.23 10.617 1 76.06 173 THR A N 1
ATOM 1322 C CA . THR A 1 173 ? -6.281 -5.531 11.641 1 76.06 173 THR A CA 1
ATOM 1323 C C . THR A 1 173 ? -7.34 -4.438 11.703 1 76.06 173 THR A C 1
ATOM 1325 O O . THR A 1 173 ? -8.336 -4.57 12.422 1 76.06 173 THR A O 1
ATOM 1328 N N . ILE A 1 174 ? -7.172 -3.416 10.953 1 74.56 174 ILE A N 1
ATOM 1329 C CA . ILE A 1 174 ? -8.172 -2.359 11.07 1 74.56 174 ILE A CA 1
ATOM 1330 C C . ILE A 1 174 ? -8.68 -1.973 9.68 1 74.56 174 ILE A C 1
ATOM 1332 O O . ILE A 1 174 ? -8.039 -2.289 8.672 1 74.56 174 ILE A O 1
ATOM 1336 N N . GLY A 1 175 ? -9.875 -1.467 9.602 1 73.56 175 GLY A N 1
ATOM 1337 C CA . GLY A 1 175 ? -10.375 -0.816 8.406 1 73.56 175 GLY A CA 1
ATOM 1338 C C . GLY A 1 175 ? -10.836 -1.796 7.344 1 73.56 175 GLY A C 1
ATOM 1339 O O . GLY A 1 175 ? -11.289 -2.898 7.664 1 73.56 175 GLY A O 1
ATOM 1340 N N . GLN A 1 176 ? -10.812 -1.365 6.156 1 75.19 176 GLN A N 1
ATOM 1341 C CA . GLN A 1 176 ? -11.375 -2.07 5.008 1 75.19 176 GLN A CA 1
ATOM 1342 C C . GLN A 1 176 ? -10.523 -3.275 4.633 1 75.19 176 GLN A C 1
ATOM 1344 O O . GLN A 1 176 ? -11.039 -4.281 4.137 1 75.19 176 GLN A O 1
ATOM 1349 N N . ASN A 1 177 ? -9.25 -3.182 4.957 1 78.12 177 ASN A N 1
ATOM 1350 C CA . ASN A 1 177 ? -8.375 -4.305 4.633 1 78.12 177 ASN A CA 1
ATOM 1351 C C . ASN A 1 177 ? -8.727 -5.543 5.453 1 78.12 177 ASN A C 1
ATOM 1353 O O . ASN A 1 177 ? -8.742 -6.656 4.93 1 78.12 177 ASN A O 1
ATOM 1357 N N . ALA A 1 178 ? -8.992 -5.293 6.715 1 82.69 178 ALA A N 1
ATOM 1358 C CA . ALA A 1 178 ? -9.383 -6.395 7.59 1 82.69 178 ALA A CA 1
ATOM 1359 C C . ALA A 1 178 ? -10.703 -7.004 7.141 1 82.69 178 ALA A C 1
ATOM 1361 O O . ALA A 1 178 ? -10.852 -8.227 7.113 1 82.69 178 ALA A O 1
ATOM 1362 N N . GLU A 1 179 ? -11.609 -6.113 6.727 1 85.94 179 GLU A N 1
ATOM 1363 C CA . GLU A 1 179 ? -12.906 -6.57 6.242 1 85.94 179 GLU A CA 1
ATOM 1364 C C . GLU A 1 179 ? -12.766 -7.363 4.949 1 85.94 179 GLU A C 1
ATOM 1366 O O . GLU A 1 179 ? -13.43 -8.391 4.766 1 85.94 179 GLU A O 1
ATOM 1371 N N . ALA A 1 180 ? -11.969 -6.863 4.09 1 89.44 180 ALA A N 1
ATOM 1372 C CA . ALA A 1 180 ? -11.742 -7.535 2.811 1 89.44 180 ALA A CA 1
ATOM 1373 C C . ALA A 1 180 ? -11.156 -8.93 3.023 1 89.44 180 ALA A C 1
ATOM 1375 O O . ALA A 1 180 ? -11.594 -9.891 2.385 1 89.44 180 ALA A O 1
ATOM 1376 N N . HIS A 1 181 ? -10.242 -9.047 3.918 1 92.56 181 HIS A N 1
ATOM 1377 C CA . HIS A 1 181 ? -9.609 -10.336 4.156 1 92.56 181 HIS A CA 1
ATOM 1378 C C . HIS A 1 181 ? -10.578 -11.32 4.793 1 92.56 181 HIS A C 1
ATOM 1380 O O . HIS A 1 181 ? -10.547 -12.516 4.484 1 92.56 181 HIS A O 1
ATOM 1386 N N . GLN A 1 182 ? -11.398 -10.844 5.719 1 93.62 182 GLN A N 1
ATOM 1387 C CA . GLN A 1 182 ? -12.414 -11.703 6.32 1 93.62 182 GLN A CA 1
ATOM 1388 C C . GLN A 1 182 ? -13.375 -12.234 5.262 1 93.62 182 GLN A C 1
ATOM 1390 O O . GLN A 1 182 ? -13.734 -13.414 5.281 1 93.62 182 GLN A O 1
ATOM 1395 N N . LEU A 1 183 ? -13.805 -11.312 4.406 1 96 183 LEU A N 1
ATOM 1396 C CA . LEU A 1 183 ? -14.688 -11.719 3.316 1 96 183 LEU A CA 1
ATOM 1397 C C . LEU A 1 183 ? -14 -12.727 2.406 1 96 183 LEU A C 1
ATOM 1399 O O . LEU A 1 183 ? -14.609 -13.711 1.989 1 96 183 LEU A O 1
ATOM 1403 N N . PHE A 1 184 ? -12.75 -12.516 2.119 1 97.81 184 PHE A N 1
ATOM 1404 C CA . PHE A 1 184 ? -11.961 -13.414 1.287 1 97.81 184 PHE A CA 1
ATOM 1405 C C . PHE A 1 184 ? -11.93 -14.812 1.888 1 97.81 184 PHE A C 1
ATOM 1407 O O . PHE A 1 184 ? -12.211 -15.797 1.199 1 97.81 184 PHE A O 1
ATOM 1414 N N . ASP A 1 185 ? -11.625 -14.93 3.184 1 96.94 185 ASP A N 1
ATOM 1415 C CA . ASP A 1 185 ? -11.578 -16.219 3.875 1 96.94 185 ASP A CA 1
ATOM 1416 C C . ASP A 1 185 ? -12.922 -16.922 3.801 1 96.94 185 ASP A C 1
ATOM 1418 O O . ASP A 1 185 ? -12.984 -18.125 3.523 1 96.94 185 ASP A O 1
ATOM 1422 N N . LYS A 1 186 ? -13.938 -16.172 4.031 1 97.62 186 LYS A N 1
ATOM 1423 C CA . LYS A 1 186 ? -15.289 -16.703 4.027 1 97.62 186 LYS A CA 1
ATOM 1424 C C . LYS A 1 186 ? -15.656 -17.281 2.656 1 97.62 186 LYS A C 1
ATOM 1426 O O . LYS A 1 186 ? -16.25 -18.344 2.559 1 97.62 186 LYS A O 1
ATOM 1431 N N . LEU A 1 187 ? -15.281 -16.594 1.603 1 98.06 187 LEU A N 1
ATOM 1432 C CA . LEU A 1 187 ? -15.672 -16.984 0.253 1 98.06 187 LEU A CA 1
ATOM 1433 C C . LEU A 1 187 ? -14.773 -18.109 -0.258 1 98.06 187 LEU A C 1
ATOM 1435 O O . LEU A 1 187 ? -15.188 -18.906 -1.098 1 98.06 187 LEU A O 1
ATOM 1439 N N . MET A 1 188 ? -13.594 -18.156 0.276 1 98.06 188 MET A N 1
ATOM 1440 C CA . MET A 1 188 ? -12.664 -19.203 -0.128 1 98.06 188 MET A CA 1
ATOM 1441 C C . MET A 1 188 ? -13.008 -20.531 0.542 1 98.06 188 MET A C 1
ATOM 1443 O O . MET A 1 188 ? -12.812 -21.594 -0.044 1 98.06 188 MET A O 1
ATOM 1447 N N . GLU A 1 189 ? -13.523 -20.516 1.679 1 97.62 189 GLU A N 1
ATOM 1448 C CA . GLU A 1 189 ? -13.703 -21.656 2.576 1 97.62 189 GLU A CA 1
ATOM 1449 C C . GLU A 1 189 ? -14.484 -22.766 1.895 1 97.62 189 GLU A C 1
ATOM 1451 O O . GLU A 1 189 ? -14.117 -23.938 2.004 1 97.62 189 GLU A O 1
ATOM 1456 N N . PRO A 1 190 ? -15.547 -22.453 1.162 1 97.44 190 PRO A N 1
ATOM 1457 C CA . PRO A 1 190 ? -16.312 -23.547 0.548 1 97.44 190 PRO A CA 1
ATOM 1458 C C . PRO A 1 190 ? -15.547 -24.25 -0.567 1 97.44 190 PRO A C 1
ATOM 1460 O O . PRO A 1 190 ? -15.859 -25.391 -0.911 1 97.44 190 PRO A O 1
ATOM 1463 N N . HIS A 1 191 ? -14.547 -23.656 -1.101 1 97.62 191 HIS A N 1
ATOM 1464 C CA . HIS A 1 191 ? -13.93 -24.172 -2.322 1 97.62 191 HIS A CA 1
ATOM 1465 C C . HIS A 1 191 ? -12.539 -24.734 -2.045 1 97.62 191 HIS A C 1
ATOM 1467 O O . HIS A 1 191 ? -12.055 -25.594 -2.785 1 97.62 191 HIS A O 1
ATOM 1473 N N . PHE A 1 192 ? -11.93 -24.219 -0.944 1 98.25 192 PHE A N 1
ATOM 1474 C CA . PHE A 1 192 ? -10.523 -24.531 -0.743 1 98.25 192 PHE A CA 1
ATOM 1475 C C . PHE A 1 192 ? -10.273 -24.984 0.693 1 98.25 192 PHE A C 1
ATOM 1477 O O . PHE A 1 192 ? -10.859 -24.438 1.629 1 98.25 192 PHE A O 1
ATOM 1484 N N . SER A 1 193 ? -9.375 -26 0.838 1 97.75 193 SER A N 1
ATOM 1485 C CA . SER A 1 193 ? -8.664 -26.188 2.1 1 97.75 193 SER A CA 1
ATOM 1486 C C . SER A 1 193 ? -7.445 -25.281 2.188 1 97.75 193 SER A C 1
ATOM 1488 O O . SER A 1 193 ? -6.766 -25.047 1.185 1 97.75 193 SER A O 1
ATOM 1490 N N . VAL A 1 194 ? -7.207 -24.766 3.371 1 97.88 194 VAL A N 1
ATOM 1491 C CA . VAL A 1 194 ? -6.133 -23.781 3.479 1 97.88 194 VAL A CA 1
ATOM 1492 C C . VAL A 1 194 ? -5.203 -24.156 4.629 1 97.88 194 VAL A C 1
ATOM 1494 O O . VAL A 1 194 ? -5.656 -24.625 5.676 1 97.88 194 VAL A O 1
ATOM 1497 N N . GLU A 1 195 ? -3.961 -24.047 4.406 1 97.56 195 GLU A N 1
ATOM 1498 C CA . GLU A 1 195 ? -2.912 -24.219 5.406 1 97.56 195 GLU A CA 1
ATOM 1499 C C . GLU A 1 195 ? -1.915 -23.062 5.367 1 97.56 195 GLU A C 1
ATOM 1501 O O . GLU A 1 195 ? -1.539 -22.594 4.289 1 97.56 195 GLU A O 1
ATOM 1506 N N . GLU A 1 196 ? -1.59 -22.609 6.551 1 98 196 GLU A N 1
ATOM 1507 C CA . GLU A 1 196 ? -0.509 -21.625 6.617 1 98 196 GLU A CA 1
ATOM 1508 C C . GLU A 1 196 ? 0.856 -22.312 6.594 1 98 196 GLU A C 1
ATOM 1510 O O . GLU A 1 196 ? 1.085 -23.266 7.328 1 98 196 GLU A O 1
ATOM 1515 N N . ILE A 1 197 ? 1.733 -21.875 5.773 1 98.25 197 ILE A N 1
ATOM 1516 C CA . ILE A 1 197 ? 3.096 -22.406 5.746 1 98.25 197 ILE A CA 1
ATOM 1517 C C . ILE A 1 197 ? 3.816 -22.031 7.039 1 98.25 197 ILE A C 1
ATOM 1519 O O . ILE A 1 197 ? 3.852 -20.859 7.422 1 98.25 197 ILE A O 1
ATOM 1523 N N . PRO A 1 198 ? 4.34 -22.969 7.727 1 96.75 198 PRO A N 1
ATOM 1524 C CA . PRO A 1 198 ? 5.047 -22.672 8.977 1 96.75 198 PRO A CA 1
ATOM 1525 C C . PRO A 1 198 ? 6.227 -21.734 8.773 1 96.75 198 PRO A C 1
ATOM 1527 O O . PRO A 1 198 ? 6.938 -21.828 7.766 1 96.75 198 PRO A O 1
ATOM 1530 N N . ARG A 1 199 ? 6.379 -20.922 9.766 1 94.62 199 ARG A N 1
ATOM 1531 C CA . ARG A 1 199 ? 7.445 -19.922 9.703 1 94.62 199 ARG A CA 1
ATOM 1532 C C . ARG A 1 199 ? 8.797 -20.594 9.484 1 94.62 199 ARG A C 1
ATOM 1534 O O . ARG A 1 199 ? 9.664 -20.031 8.797 1 94.62 199 ARG A O 1
ATOM 1541 N N . GLU A 1 200 ? 9.023 -21.766 10.07 1 94.94 200 GLU A N 1
ATOM 1542 C CA . GLU A 1 200 ? 10.297 -22.469 9.984 1 94.94 200 GLU A CA 1
ATOM 1543 C C . GLU A 1 200 ? 10.594 -22.906 8.547 1 94.94 200 GLU A C 1
ATOM 1545 O O . GLU A 1 200 ? 11.742 -23.188 8.203 1 94.94 200 GLU A O 1
ATOM 1550 N N . ASP A 1 201 ? 9.523 -22.953 7.695 1 96.44 201 ASP A N 1
ATOM 1551 C CA . ASP A 1 201 ? 9.695 -23.344 6.301 1 96.44 201 ASP A CA 1
ATOM 1552 C C . ASP A 1 201 ? 9.953 -22.125 5.414 1 96.44 201 ASP A C 1
ATOM 1554 O O . ASP A 1 201 ? 10.336 -22.266 4.25 1 96.44 201 ASP A O 1
ATOM 1558 N N . LEU A 1 202 ? 9.703 -20.922 5.961 1 96.25 202 LEU A N 1
ATOM 1559 C CA . LEU A 1 202 ? 9.93 -19.688 5.207 1 96.25 202 LEU A CA 1
ATOM 1560 C C . LEU A 1 202 ? 11.398 -19.297 5.242 1 96.25 202 LEU A C 1
ATOM 1562 O O . LEU A 1 202 ? 12.219 -19.969 5.879 1 96.25 202 LEU A O 1
ATOM 1566 N N . ASP A 1 203 ? 11.773 -18.312 4.418 1 94.31 203 ASP A N 1
ATOM 1567 C CA . ASP A 1 203 ? 13.133 -17.781 4.445 1 94.31 203 ASP A CA 1
ATOM 1568 C C . ASP A 1 203 ? 13.469 -17.188 5.812 1 94.31 203 ASP A C 1
ATOM 1570 O O . ASP A 1 203 ? 12.656 -16.453 6.391 1 94.31 203 ASP A O 1
ATOM 1574 N N . PRO A 1 204 ? 14.57 -17.531 6.359 1 91.06 204 PRO A N 1
ATOM 1575 C CA . PRO A 1 204 ? 14.867 -17.109 7.727 1 91.06 204 PRO A CA 1
ATOM 1576 C C . PRO A 1 204 ? 15 -15.586 7.859 1 91.06 204 PRO A C 1
ATOM 1578 O O . PRO A 1 204 ? 14.812 -15.039 8.953 1 91.06 204 PRO A O 1
ATOM 1581 N N . VAL A 1 205 ? 15.359 -14.961 6.762 1 85.06 205 VAL A N 1
ATOM 1582 C CA . VAL A 1 205 ? 15.547 -13.508 6.789 1 85.06 205 VAL A CA 1
ATOM 1583 C C . VAL A 1 205 ? 14.258 -12.812 6.379 1 85.06 205 VAL A C 1
ATOM 1585 O O . VAL A 1 205 ? 13.828 -11.844 7.02 1 85.06 205 VAL A O 1
ATOM 1588 N N . TYR A 1 206 ? 13.625 -13.367 5.359 1 89.31 206 TYR A N 1
ATOM 1589 C CA . TYR A 1 206 ? 12.43 -12.75 4.809 1 89.31 206 TYR A CA 1
ATOM 1590 C C . TYR A 1 206 ? 11.172 -13.438 5.328 1 89.31 206 TYR A C 1
ATOM 1592 O O . TYR A 1 206 ? 10.539 -14.219 4.609 1 89.31 206 TYR A O 1
ATOM 1600 N N . ASN A 1 207 ? 10.844 -13.133 6.496 1 90.56 207 ASN A N 1
ATOM 1601 C CA . ASN A 1 207 ? 9.648 -13.586 7.195 1 90.56 207 ASN A CA 1
ATOM 1602 C C . ASN A 1 207 ? 9.219 -12.594 8.273 1 90.56 207 ASN A C 1
ATOM 1604 O O . ASN A 1 207 ? 10 -11.742 8.688 1 90.56 207 ASN A O 1
ATOM 1608 N N . SER A 1 208 ? 7.969 -12.57 8.531 1 87.69 208 SER A N 1
ATOM 1609 C CA . SER A 1 208 ? 7.395 -11.688 9.539 1 87.69 208 SER A CA 1
ATOM 1610 C C . SER A 1 208 ? 6.152 -12.312 10.18 1 87.69 208 SER A C 1
ATOM 1612 O O . SER A 1 208 ? 5.418 -13.047 9.523 1 87.69 208 SER A O 1
ATOM 1614 N N . ASP A 1 209 ? 5.953 -11.938 11.492 1 88.25 209 ASP A N 1
ATOM 1615 C CA . ASP A 1 209 ? 4.762 -12.414 12.195 1 88.25 209 ASP A CA 1
ATOM 1616 C C . ASP A 1 209 ? 3.494 -11.828 11.57 1 88.25 209 ASP A C 1
ATOM 1618 O O . ASP A 1 209 ? 2.402 -12.375 11.742 1 88.25 209 ASP A O 1
ATOM 1622 N N . GLU A 1 210 ? 3.691 -10.789 10.781 1 88.56 210 GLU A N 1
ATOM 1623 C CA . GLU A 1 210 ? 2.529 -10.094 10.227 1 88.56 210 GLU A CA 1
ATOM 1624 C C . GLU A 1 210 ? 2.311 -10.469 8.766 1 88.56 210 GLU A C 1
ATOM 1626 O O . GLU A 1 210 ? 1.356 -10.008 8.133 1 88.56 210 GLU A O 1
ATOM 1631 N N . ILE A 1 211 ? 3.203 -11.242 8.258 1 93.06 211 ILE A N 1
ATOM 1632 C CA . ILE A 1 211 ? 3.068 -11.68 6.875 1 93.06 211 ILE A CA 1
ATOM 1633 C C . ILE A 1 211 ? 2.861 -13.195 6.828 1 93.06 211 ILE A C 1
ATOM 1635 O O . ILE A 1 211 ? 3.654 -13.953 7.387 1 93.06 211 ILE A O 1
ATOM 1639 N N . HIS A 1 212 ? 1.828 -13.656 6.191 1 96.25 212 HIS A N 1
ATOM 1640 C CA . HIS A 1 212 ? 1.407 -15.055 6.184 1 96.25 212 HIS A CA 1
ATOM 1641 C C . HIS A 1 212 ? 1.429 -15.625 4.773 1 96.25 212 HIS A C 1
ATOM 1643 O O . HIS A 1 212 ? 0.925 -15.008 3.836 1 96.25 212 HIS A O 1
ATOM 1649 N N . VAL A 1 213 ? 2.102 -16.75 4.613 1 98.31 213 VAL A N 1
ATOM 1650 C CA . VAL A 1 213 ? 2.033 -17.516 3.371 1 98.31 213 VAL A CA 1
ATOM 1651 C C . VAL A 1 213 ? 1.004 -18.625 3.508 1 98.31 213 VAL A C 1
ATOM 1653 O O . VAL A 1 213 ? 1.087 -19.453 4.426 1 98.31 213 VAL A O 1
ATOM 1656 N N . MET A 1 214 ? 0.052 -18.625 2.629 1 98.56 214 MET A N 1
ATOM 1657 C CA . MET A 1 214 ? -1.084 -19.547 2.711 1 98.56 214 MET A CA 1
ATOM 1658 C C . MET A 1 214 ? -1.109 -20.484 1.514 1 98.56 214 MET A C 1
ATOM 1660 O O . MET A 1 214 ? -0.849 -20.078 0.383 1 98.56 214 MET A O 1
ATOM 1664 N N . TRP A 1 215 ? -1.342 -21.719 1.76 1 98.62 215 TRP A N 1
ATOM 1665 C CA . TRP A 1 215 ? -1.492 -22.766 0.753 1 98.62 215 TRP A CA 1
ATOM 1666 C C . TRP A 1 215 ? -2.955 -23.188 0.609 1 98.62 215 TRP A C 1
ATOM 1668 O O . TRP A 1 215 ? -3.543 -23.75 1.536 1 98.62 215 TRP A O 1
ATOM 1678 N N . TYR A 1 216 ? -3.57 -22.844 -0.564 1 98.38 216 TYR A N 1
ATOM 1679 C CA . TYR A 1 216 ? -4.953 -23.203 -0.862 1 98.38 216 TYR A CA 1
ATOM 1680 C C . TYR A 1 216 ? -5.02 -24.375 -1.831 1 98.38 216 TYR A C 1
ATOM 1682 O O . TYR A 1 216 ? -4.402 -24.344 -2.9 1 98.38 216 TYR A O 1
ATOM 1690 N N . ARG A 1 217 ? -5.805 -25.391 -1.499 1 96.5 217 ARG A N 1
ATOM 1691 C CA . ARG A 1 217 ? -6.051 -26.578 -2.332 1 96.5 217 ARG A CA 1
ATOM 1692 C C . ARG A 1 217 ? -7.543 -26.781 -2.564 1 96.5 217 ARG A C 1
ATOM 1694 O O . ARG A 1 217 ? -8.336 -26.703 -1.627 1 96.5 217 ARG A O 1
ATOM 1701 N N . ARG A 1 218 ? -7.867 -27.078 -3.73 1 94.81 218 ARG A N 1
ATOM 1702 C CA . ARG A 1 218 ? -9.273 -27.297 -4.039 1 94.81 218 ARG A CA 1
ATOM 1703 C C . ARG A 1 218 ? -9.828 -28.469 -3.24 1 94.81 218 ARG A C 1
ATOM 1705 O O . ARG A 1 218 ? -9.164 -29.5 -3.09 1 94.81 218 ARG A O 1
ATOM 1712 N N . LYS A 1 219 ? -10.969 -28.234 -2.67 1 93.25 219 LYS A N 1
ATOM 1713 C CA . LYS A 1 219 ? -11.633 -29.312 -1.946 1 93.25 219 LYS A CA 1
ATOM 1714 C C . LYS A 1 219 ? -12.156 -30.375 -2.906 1 93.25 219 LYS A C 1
ATOM 1716 O O . LYS A 1 219 ? -12.148 -31.578 -2.582 1 93.25 219 LYS A O 1
ATOM 1721 N N . ASP A 1 220 ? -12.727 -30.047 -4.02 1 79.94 220 ASP A N 1
ATOM 1722 C CA . ASP A 1 220 ? -13.297 -31 -4.969 1 79.94 220 ASP A CA 1
ATOM 1723 C C . ASP A 1 220 ? -12.25 -31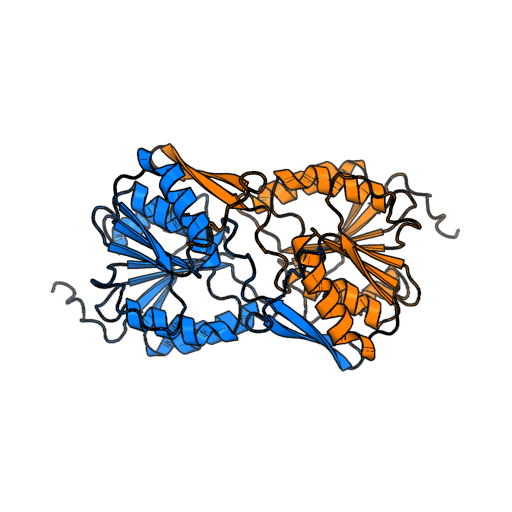.469 -5.977 1 79.94 220 ASP A C 1
ATOM 1725 O O . ASP A 1 220 ? -12.586 -32.031 -7.012 1 79.94 220 ASP A O 1
ATOM 1729 N N . GLY A 1 221 ? -10.984 -31.109 -5.754 1 65.38 221 GLY A N 1
ATOM 1730 C CA . GLY A 1 221 ? -9.953 -31.5 -6.699 1 65.38 221 GLY A CA 1
ATOM 1731 C C . GLY A 1 221 ? -9.625 -32.969 -6.648 1 65.38 221 GLY A C 1
ATOM 1732 O O . GLY A 1 221 ? -10.086 -33.688 -5.754 1 65.38 221 GLY A O 1
ATOM 1733 N N . PRO A 1 222 ? -9.109 -33.594 -7.766 1 56.47 222 PRO A N 1
ATOM 1734 C CA . PRO A 1 222 ? -8.828 -35.031 -7.797 1 56.47 222 PRO A CA 1
ATOM 1735 C C . PRO A 1 222 ? -8.031 -35.5 -6.578 1 56.47 222 PRO A C 1
ATOM 1737 O O . PRO A 1 222 ? -7.207 -34.75 -6.047 1 56.47 222 PRO A O 1
ATOM 1740 N N . THR A 1 223 ? -8.664 -36.188 -5.594 1 46.47 223 THR A N 1
ATOM 1741 C CA . THR A 1 223 ? -7.988 -36.812 -4.457 1 46.47 223 THR A CA 1
ATOM 1742 C C . THR A 1 223 ? -6.609 -37.312 -4.855 1 46.47 223 THR A C 1
ATOM 1744 O O . THR A 1 223 ? -6.48 -38.094 -5.82 1 46.47 223 THR A O 1
ATOM 1747 N N . GLN A 1 224 ? -5.609 -36.531 -4.863 1 42.03 224 GLN A N 1
ATOM 1748 C CA . GLN A 1 224 ? -4.32 -37.188 -5.043 1 42.03 224 GLN A CA 1
ATOM 1749 C C . GLN A 1 224 ? -4.23 -38.469 -4.211 1 42.03 224 GLN A C 1
ATOM 1751 O O . GLN A 1 224 ? -4.465 -38.438 -3 1 42.03 224 GLN A O 1
ATOM 1756 N N . ASP A 1 225 ? -4.48 -39.594 -4.73 1 37.62 225 ASP A N 1
ATOM 1757 C CA . ASP A 1 225 ? -4.234 -40.906 -4.117 1 37.62 225 ASP A CA 1
ATOM 1758 C C . ASP A 1 225 ? -2.922 -40.906 -3.338 1 37.62 225 ASP A C 1
ATOM 1760 O O . ASP A 1 225 ? -1.864 -40.594 -3.891 1 37.62 225 ASP A O 1
ATOM 1764 N N . GLN A 1 226 ? -2.9 -40.406 -2.074 1 37.25 226 GLN A N 1
ATOM 1765 C CA . GLN A 1 226 ? -1.732 -40.812 -1.296 1 37.25 226 GLN A CA 1
ATOM 1766 C C . GLN A 1 226 ? -1.251 -42.219 -1.693 1 37.25 226 GLN A C 1
ATOM 1768 O O . GLN A 1 226 ? -2.057 -43.125 -1.854 1 37.25 226 GLN A O 1
ATOM 1773 N N . PRO A 1 227 ? -0.056 -42.312 -2.264 1 37.25 227 PRO A N 1
ATOM 1774 C CA . PRO A 1 227 ? 0.37 -43.719 -2.436 1 37.25 227 PRO A CA 1
ATOM 1775 C C . PRO A 1 227 ? 0.062 -44.594 -1.217 1 37.25 227 PRO A C 1
ATOM 1777 O O . PRO A 1 227 ? 0.15 -44.094 -0.081 1 37.25 227 PRO A O 1
ATOM 1780 N N . SER A 1 228 ? -0.787 -45.656 -1.372 1 29.98 228 SER A N 1
ATOM 1781 C CA . SER A 1 228 ? -0.788 -46.719 -0.367 1 29.98 228 SER A CA 1
ATOM 1782 C C . SER A 1 228 ? 0.627 -47.219 -0.075 1 29.98 228 SER A C 1
ATOM 1784 O O . SER A 1 228 ? 1.452 -47.312 -0.984 1 29.98 228 SER A O 1
ATOM 1786 N N . MET B 1 1 ? -3.816 2.234 -33.656 1 19.92 1 MET B N 1
ATOM 1787 C CA . MET B 1 1 ? -2.951 3.268 -33.094 1 19.92 1 MET B CA 1
ATOM 1788 C C . MET B 1 1 ? -2.744 3.055 -31.594 1 19.92 1 MET B C 1
ATOM 1790 O O . MET B 1 1 ? -3.689 3.17 -30.812 1 19.92 1 MET B O 1
ATOM 1794 N N . THR B 1 2 ? -1.949 2.016 -31.156 1 26.06 2 THR B N 1
ATOM 1795 C CA . THR B 1 2 ? -1.646 1.27 -29.938 1 26.06 2 THR B CA 1
ATOM 1796 C C . THR B 1 2 ? -1.275 2.217 -28.812 1 26.06 2 THR B C 1
ATOM 1798 O O . THR B 1 2 ? -0.373 3.043 -28.953 1 26.06 2 THR B O 1
ATOM 1801 N N . SER B 1 3 ? -2.174 2.9 -28.219 1 28.72 3 SER B N 1
ATOM 1802 C CA . SER B 1 3 ? -1.852 3.922 -27.234 1 28.72 3 SER B CA 1
ATOM 1803 C C . SER B 1 3 ? -0.611 3.543 -26.438 1 28.72 3 SER B C 1
ATOM 1805 O O . SER B 1 3 ? -0.579 2.49 -25.797 1 28.72 3 SER B O 1
ATOM 1807 N N . GLU B 1 4 ? 0.587 3.775 -26.844 1 32.97 4 GLU B N 1
ATOM 1808 C CA . GLU B 1 4 ? 1.964 3.68 -26.375 1 32.97 4 GLU B CA 1
ATOM 1809 C C . GLU B 1 4 ? 2.086 4.148 -24.922 1 32.97 4 GLU B C 1
ATOM 1811 O O . GLU B 1 4 ? 2.018 5.348 -24.641 1 32.97 4 GLU B O 1
ATOM 1816 N N . ASN B 1 5 ? 1.304 3.627 -23.984 1 42.59 5 ASN B N 1
ATOM 1817 C CA . ASN B 1 5 ? 1.432 3.994 -22.578 1 42.59 5 ASN B CA 1
ATOM 1818 C C . ASN B 1 5 ? 2.895 4.09 -22.156 1 42.59 5 ASN B C 1
ATOM 1820 O O . ASN B 1 5 ? 3.539 3.072 -21.891 1 42.59 5 ASN B O 1
ATOM 1824 N N . ASN B 1 6 ? 3.555 4.992 -22.734 1 47.19 6 ASN B N 1
ATOM 1825 C CA . ASN B 1 6 ? 4.938 5.43 -22.562 1 47.19 6 ASN B CA 1
ATOM 1826 C C . ASN B 1 6 ? 5.297 5.574 -21.078 1 47.19 6 ASN B C 1
ATOM 1828 O O . ASN B 1 6 ? 4.758 6.438 -20.391 1 47.19 6 ASN B O 1
ATOM 1832 N N . MET B 1 7 ? 5.613 4.484 -20.578 1 57.91 7 MET B N 1
ATOM 1833 C CA . MET B 1 7 ? 6.148 4.605 -19.219 1 57.91 7 MET B CA 1
ATOM 1834 C C . MET B 1 7 ? 7.281 5.625 -19.172 1 57.91 7 MET B C 1
ATOM 1836 O O . MET B 1 7 ? 8.203 5.57 -20 1 57.91 7 MET B O 1
ATOM 1840 N N . ASP B 1 8 ? 6.984 6.75 -18.625 1 61.62 8 ASP B N 1
ATOM 1841 C CA . ASP B 1 8 ? 8.039 7.734 -18.391 1 61.62 8 ASP B CA 1
ATOM 1842 C C . ASP B 1 8 ? 9.156 7.16 -17.531 1 61.62 8 ASP B C 1
ATOM 1844 O O . ASP B 1 8 ? 9 7.039 -16.312 1 61.62 8 ASP B O 1
ATOM 1848 N N . ALA B 1 9 ? 10.188 6.664 -18.188 1 61.44 9 ALA B N 1
ATOM 1849 C CA . ALA B 1 9 ? 11.344 6.062 -17.531 1 61.44 9 ALA B CA 1
ATOM 1850 C C . ALA B 1 9 ? 11.828 6.934 -16.375 1 61.44 9 ALA B C 1
ATOM 1852 O O . ALA B 1 9 ? 12.398 6.43 -15.406 1 61.44 9 ALA B O 1
ATOM 1853 N N . SER B 1 10 ? 11.531 8.305 -16.516 1 59.56 10 SER B N 1
ATOM 1854 C CA . SER B 1 10 ? 12.008 9.211 -15.469 1 59.56 10 SER B CA 1
ATOM 1855 C C . SER B 1 10 ? 11.273 8.984 -14.156 1 59.56 10 SER B C 1
ATOM 1857 O O . SER B 1 10 ? 11.734 9.414 -13.094 1 59.56 10 SER B O 1
ATOM 1859 N N . GLN B 1 11 ? 10.266 8.141 -14.258 1 70.81 11 GLN B N 1
ATOM 1860 C CA . GLN B 1 11 ? 9.469 7.945 -13.055 1 70.81 11 GLN B CA 1
ATOM 1861 C C . GLN B 1 11 ? 9.656 6.535 -12.492 1 70.81 11 GLN B C 1
ATOM 1863 O O . GLN B 1 11 ? 8.914 6.105 -11.617 1 70.81 11 GLN B O 1
ATOM 1868 N N . MET B 1 12 ? 10.758 5.855 -13.047 1 74.69 12 MET B N 1
ATOM 1869 C CA . MET B 1 12 ? 10.992 4.477 -12.625 1 74.69 12 MET B CA 1
ATOM 1870 C C . MET B 1 12 ? 12.234 4.383 -11.742 1 74.69 12 MET B C 1
ATOM 1872 O O . MET B 1 12 ? 13.156 5.184 -11.875 1 74.69 12 MET B O 1
ATOM 1876 N N . TYR B 1 13 ? 12.211 3.492 -10.703 1 77 13 TYR B N 1
ATOM 1877 C CA . TYR B 1 13 ? 13.375 3.182 -9.875 1 77 13 TYR B CA 1
ATOM 1878 C C . TYR B 1 13 ? 13.469 1.685 -9.609 1 77 13 TYR B C 1
ATOM 1880 O O . TYR B 1 13 ? 12.445 1.005 -9.477 1 77 13 TYR B O 1
ATOM 1888 N N . PRO B 1 14 ? 14.695 1.213 -9.539 1 81.94 14 PRO B N 1
ATOM 1889 C CA . PRO B 1 14 ? 14.875 -0.238 -9.453 1 81.94 14 PRO B CA 1
ATOM 1890 C C . PRO B 1 14 ? 14.891 -0.748 -8.016 1 81.94 14 PRO B C 1
ATOM 1892 O O . PRO B 1 14 ? 15.266 -0.008 -7.098 1 81.94 14 PRO B O 1
ATOM 1895 N N . ARG B 1 15 ? 14.375 -1.99 -7.84 1 82.56 15 ARG B N 1
ATOM 1896 C CA . ARG B 1 15 ? 14.57 -2.805 -6.641 1 82.56 15 ARG B CA 1
ATOM 1897 C C . ARG B 1 15 ? 15.234 -4.133 -6.984 1 82.56 15 ARG B C 1
ATOM 1899 O O . ARG B 1 15 ? 14.773 -4.852 -7.875 1 82.56 15 ARG B O 1
ATOM 1906 N N . GLU B 1 16 ? 16.297 -4.391 -6.211 1 85.38 16 GLU B N 1
ATOM 1907 C CA . GLU B 1 16 ? 17.016 -5.641 -6.461 1 85.38 16 GLU B CA 1
ATOM 1908 C C . GLU B 1 16 ? 16.469 -6.766 -5.578 1 85.38 16 GLU B C 1
ATOM 1910 O O . GLU B 1 16 ? 16.203 -6.559 -4.395 1 85.38 16 GLU B O 1
ATOM 1915 N N . ILE B 1 17 ? 16.188 -7.902 -6.211 1 87.56 17 ILE B N 1
ATOM 1916 C CA . ILE B 1 17 ? 15.867 -9.125 -5.492 1 87.56 17 ILE B CA 1
ATOM 1917 C C . ILE B 1 17 ? 16.969 -10.156 -5.691 1 87.56 17 ILE B C 1
ATOM 1919 O O . ILE B 1 17 ? 17.156 -10.672 -6.797 1 87.56 17 ILE B O 1
ATOM 1923 N N . GLU B 1 18 ? 17.703 -10.375 -4.629 1 88.38 18 GLU B N 1
ATOM 1924 C CA . GLU B 1 18 ? 18.766 -11.375 -4.684 1 88.38 18 GLU B CA 1
ATOM 1925 C C . GLU B 1 18 ? 18.203 -12.789 -4.543 1 88.38 18 GLU B C 1
ATOM 1927 O O . GLU B 1 18 ? 17.578 -13.109 -3.537 1 88.38 18 GLU B O 1
ATOM 1932 N N . CYS B 1 19 ? 18.484 -13.617 -5.562 1 88.75 19 CYS B N 1
ATOM 1933 C CA . CYS B 1 19 ? 18.031 -15.008 -5.539 1 88.75 19 CYS B CA 1
ATOM 1934 C C . CYS B 1 19 ? 19.016 -15.883 -4.773 1 88.75 19 CYS B C 1
ATOM 1936 O O . CYS B 1 19 ? 20.141 -15.461 -4.48 1 88.75 19 CYS B O 1
ATOM 1938 N N . GLU B 1 20 ? 18.562 -17.047 -4.426 1 83.81 20 GLU B N 1
ATOM 1939 C CA . GLU B 1 20 ? 19.359 -17.984 -3.615 1 83.81 20 GLU B CA 1
ATOM 1940 C C . GLU B 1 20 ? 20.672 -18.344 -4.309 1 83.81 20 GLU B C 1
ATOM 1942 O O . GLU B 1 20 ? 21.688 -18.547 -3.648 1 83.81 20 GLU B O 1
ATOM 1947 N N . ASP B 1 21 ? 20.688 -18.328 -5.641 1 87.81 21 ASP B N 1
ATOM 1948 C CA . ASP B 1 21 ? 21.891 -18.734 -6.375 1 87.81 21 ASP B CA 1
ATOM 1949 C C . ASP B 1 21 ? 22.828 -17.547 -6.59 1 87.81 21 ASP B C 1
ATOM 1951 O O . ASP B 1 21 ? 23.828 -17.656 -7.301 1 87.81 21 ASP B O 1
ATOM 1955 N N . GLY B 1 22 ? 22.422 -16.375 -6.047 1 84.94 22 GLY B N 1
ATOM 1956 C CA . GLY B 1 22 ? 23.281 -15.211 -6.121 1 84.94 22 GLY B CA 1
ATOM 1957 C C . GLY B 1 22 ? 22.875 -14.242 -7.215 1 84.94 22 GLY B C 1
ATOM 1958 O O . GLY B 1 22 ? 23.344 -13.102 -7.242 1 84.94 22 GLY B O 1
ATOM 1959 N N . THR B 1 23 ? 22.047 -14.719 -8.117 1 89.12 23 THR B N 1
ATOM 1960 C CA . THR B 1 23 ? 21.562 -13.828 -9.172 1 89.12 23 THR B CA 1
ATOM 1961 C C . THR B 1 23 ? 20.672 -12.734 -8.602 1 89.12 23 THR B C 1
ATOM 1963 O O . THR B 1 23 ? 19.859 -12.992 -7.715 1 89.12 23 THR B O 1
ATOM 1966 N N . CYS B 1 24 ? 20.891 -11.531 -9.07 1 89.56 24 CYS B N 1
ATOM 1967 C CA . CYS B 1 24 ? 20.062 -10.406 -8.633 1 89.56 24 CYS B CA 1
ATOM 1968 C C . CYS B 1 24 ? 19.109 -9.984 -9.742 1 89.56 24 CYS B C 1
ATOM 1970 O O . CYS B 1 24 ? 19.531 -9.656 -10.852 1 89.56 24 CYS B O 1
ATOM 1972 N N . LEU B 1 25 ? 17.828 -10.094 -9.508 1 93.19 25 LEU B N 1
ATOM 1973 C CA . LEU B 1 25 ? 16.828 -9.539 -10.422 1 93.19 25 LEU B CA 1
ATOM 1974 C C . LEU B 1 25 ? 16.609 -8.055 -10.156 1 93.19 25 LEU B C 1
ATOM 1976 O O . LEU B 1 25 ? 16.594 -7.621 -9.008 1 93.19 25 LEU B O 1
ATOM 1980 N N . THR B 1 26 ? 16.516 -7.27 -11.242 1 91.06 26 THR B N 1
ATOM 1981 C CA . THR B 1 26 ? 16.203 -5.844 -11.148 1 91.06 26 THR B CA 1
ATOM 1982 C C . THR B 1 26 ? 14.75 -5.578 -11.492 1 91.06 26 THR B C 1
ATOM 1984 O O . THR B 1 26 ? 14.352 -5.645 -12.664 1 91.06 26 THR B O 1
ATOM 1987 N N . ILE B 1 27 ? 13.961 -5.27 -10.461 1 91.38 27 ILE B N 1
ATOM 1988 C CA . ILE B 1 27 ? 12.539 -5.012 -10.664 1 91.38 27 ILE B CA 1
ATOM 1989 C C . ILE B 1 27 ? 12.281 -3.508 -10.703 1 91.38 27 ILE B C 1
ATOM 1991 O O . ILE B 1 27 ? 12.484 -2.812 -9.703 1 91.38 27 ILE B O 1
ATOM 1995 N N . GLN B 1 28 ? 11.82 -3.041 -11.898 1 84.75 28 GLN B N 1
ATOM 1996 C CA . GLN B 1 28 ? 11.477 -1.629 -12.047 1 84.75 28 GLN B CA 1
ATOM 1997 C C . GLN B 1 28 ? 10.172 -1.299 -11.336 1 84.75 28 GLN B C 1
ATOM 1999 O O . GLN B 1 28 ? 9.195 -2.047 -11.438 1 84.75 28 GLN B O 1
ATOM 2004 N N . GLN B 1 29 ? 10.234 -0.274 -10.484 1 81.38 29 GLN B N 1
ATOM 2005 C CA . GLN B 1 29 ? 9.086 0.281 -9.781 1 81.38 29 GLN B CA 1
ATOM 2006 C C . GLN B 1 29 ? 8.797 1.708 -10.234 1 81.38 29 GLN B C 1
ATOM 2008 O O . GLN B 1 29 ? 9.617 2.328 -10.914 1 81.38 29 GLN B O 1
ATOM 2013 N N . SER B 1 30 ? 7.617 2.07 -10.102 1 72.31 30 SER B N 1
ATOM 2014 C CA . SER B 1 30 ? 7.246 3.416 -10.531 1 72.31 30 SER B CA 1
ATOM 2015 C C . SER B 1 30 ? 6.953 4.316 -9.336 1 72.31 30 SER B C 1
ATOM 2017 O O . SER B 1 30 ? 6.301 3.891 -8.383 1 72.31 30 SER B O 1
ATOM 2019 N N . TYR B 1 31 ? 7.648 5.539 -9.484 1 61.81 31 TYR B N 1
ATOM 2020 C CA . TYR B 1 31 ? 7.34 6.57 -8.5 1 61.81 31 TYR B CA 1
ATOM 2021 C C . TYR B 1 31 ? 5.887 7.008 -8.602 1 61.81 31 TYR B C 1
ATOM 2023 O O . TYR B 1 31 ? 5.316 7.527 -7.637 1 61.81 31 TYR B O 1
ATOM 2031 N N . VAL B 1 32 ? 5.738 7.039 -9.977 1 52.56 32 VAL B N 1
ATOM 2032 C CA . VAL B 1 32 ? 4.387 7.477 -10.305 1 52.56 32 VAL B CA 1
ATOM 2033 C C . VAL B 1 32 ? 3.418 6.301 -10.172 1 52.56 32 VAL B C 1
ATOM 2035 O O . VAL B 1 32 ? 3.629 5.246 -10.781 1 52.56 32 VAL B O 1
ATOM 2038 N N . GLY B 1 33 ? 3.27 5.801 -9.195 1 50.03 33 GLY B N 1
ATOM 2039 C CA . GLY B 1 33 ? 2.586 4.516 -9.18 1 50.03 33 GLY B CA 1
ATOM 2040 C C . GLY B 1 33 ? 1.855 4.25 -7.875 1 50.03 33 GLY B C 1
ATOM 2041 O O . GLY B 1 33 ? 1.314 3.162 -7.668 1 50.03 33 GLY B O 1
ATOM 2042 N N . ASP B 1 34 ? 0.997 5.148 -7.297 1 54.38 34 ASP B N 1
ATOM 2043 C CA . ASP B 1 34 ? -0.445 5.051 -7.094 1 54.38 34 ASP B CA 1
ATOM 2044 C C . ASP B 1 34 ? -0.765 4.562 -5.68 1 54.38 34 ASP B C 1
ATOM 2046 O O . ASP B 1 34 ? -1.837 4.004 -5.441 1 54.38 34 ASP B O 1
ATOM 2050 N N . VAL B 1 35 ? 0.327 4.867 -4.758 1 57.91 35 VAL B N 1
ATOM 2051 C CA . VAL B 1 35 ? -0.186 4.449 -3.457 1 57.91 35 VAL B CA 1
ATOM 2052 C C . VAL B 1 35 ? -1.222 5.457 -2.961 1 57.91 35 VAL B C 1
ATOM 2054 O O . VAL B 1 35 ? -1.985 5.168 -2.037 1 57.91 35 VAL B O 1
ATOM 2057 N N . GLY B 1 36 ? -1.314 6.559 -3.709 1 69.75 36 GLY B N 1
ATOM 2058 C CA . GLY B 1 36 ? -2.148 7.645 -3.221 1 69.75 36 GLY B CA 1
ATOM 2059 C C . GLY B 1 36 ? -3.605 7.5 -3.617 1 69.75 36 GLY B C 1
ATOM 2060 O O . GLY B 1 36 ? -4.41 8.406 -3.383 1 69.75 36 GLY B O 1
ATOM 2061 N N . CYS B 1 37 ? -3.959 6.258 -4.098 1 75 37 CYS B N 1
ATOM 2062 C CA . CYS B 1 37 ? -5.289 6.18 -4.688 1 75 37 CYS B CA 1
ATOM 2063 C C . CYS B 1 37 ? -6.281 5.559 -3.711 1 75 37 CYS B C 1
ATOM 2065 O O . CYS B 1 37 ? -7.473 5.453 -4.012 1 75 37 CYS B O 1
ATOM 2067 N N . VAL B 1 38 ? -5.789 5.266 -2.527 1 78.56 38 VAL B N 1
ATOM 2068 C CA . VAL B 1 38 ? -6.668 4.637 -1.549 1 78.56 38 VAL B CA 1
ATOM 2069 C C . VAL B 1 38 ? -6.449 5.266 -0.175 1 78.56 38 VAL B C 1
ATOM 2071 O O . VAL B 1 38 ? -5.473 5.988 0.035 1 78.56 38 VAL B O 1
ATOM 2074 N N . VAL B 1 39 ? -7.43 5.031 0.702 1 84.94 39 VAL B N 1
ATOM 2075 C CA . VAL B 1 39 ? -7.262 5.402 2.104 1 84.94 39 VAL B CA 1
ATOM 2076 C C . VAL B 1 39 ? -6.566 4.27 2.859 1 84.94 39 VAL B C 1
ATOM 2078 O O . VAL B 1 39 ? -7.102 3.162 2.953 1 84.94 39 VAL B O 1
ATOM 2081 N N . TRP B 1 40 ? -5.461 4.52 3.369 1 85.69 40 TRP B N 1
ATOM 2082 C CA . TRP B 1 40 ? -4.699 3.535 4.129 1 85.69 40 TRP B CA 1
ATOM 2083 C C . TRP B 1 40 ? -5.074 3.582 5.609 1 85.69 40 TRP B C 1
ATOM 2085 O O . TRP B 1 40 ? -5.559 4.602 6.102 1 85.69 40 TRP B O 1
ATOM 2095 N N . ASP B 1 41 ? -4.754 2.541 6.332 1 87.12 41 ASP B N 1
ATOM 2096 C CA . ASP B 1 41 ? -5.113 2.439 7.742 1 87.12 41 ASP B CA 1
ATOM 2097 C C . ASP B 1 41 ? -4.438 3.535 8.562 1 87.12 41 ASP B C 1
ATOM 2099 O O . ASP B 1 41 ? -5.027 4.059 9.508 1 87.12 41 ASP B O 1
ATOM 2103 N N . ALA B 1 42 ? -3.23 3.818 8.227 1 92.56 42 ALA B N 1
ATOM 2104 C CA . ALA B 1 42 ? -2.537 4.875 8.961 1 92.56 42 ALA B CA 1
ATOM 2105 C C . ALA B 1 42 ? -3.266 6.207 8.828 1 92.56 42 ALA B C 1
ATOM 2107 O O . ALA B 1 42 ? -3.357 6.973 9.789 1 92.56 42 ALA B O 1
ATOM 2108 N N . ALA B 1 43 ? -3.773 6.508 7.625 1 93.56 43 ALA B N 1
ATOM 2109 C CA . ALA B 1 43 ? -4.547 7.727 7.41 1 93.56 43 ALA B CA 1
ATOM 2110 C C . ALA B 1 43 ? -5.812 7.73 8.266 1 93.56 43 ALA B C 1
ATOM 2112 O O . ALA B 1 43 ? -6.191 8.766 8.82 1 93.56 43 ALA B O 1
ATOM 2113 N N . LEU B 1 44 ? -6.41 6.59 8.391 1 92.06 44 LEU B N 1
ATOM 2114 C CA . LEU B 1 44 ? -7.621 6.465 9.195 1 92.06 44 LEU B CA 1
ATOM 2115 C C . LEU B 1 44 ? -7.316 6.691 10.68 1 92.06 44 LEU B C 1
ATOM 2117 O O . LEU B 1 44 ? -8.047 7.41 11.359 1 92.06 44 LEU B O 1
ATOM 2121 N N . VAL B 1 45 ? -6.266 6.055 11.164 1 95 45 VAL B N 1
ATOM 2122 C CA . VAL B 1 45 ? -5.875 6.195 12.562 1 95 45 VAL B CA 1
ATOM 2123 C C . VAL B 1 45 ? -5.559 7.66 12.867 1 95 45 VAL B C 1
ATOM 2125 O O . VAL B 1 45 ? -6.008 8.203 13.875 1 95 45 VAL B O 1
ATOM 2128 N N . LEU B 1 46 ? -4.828 8.305 11.992 1 97.81 46 LEU B N 1
ATOM 2129 C CA . LEU B 1 46 ? -4.488 9.711 12.195 1 97.81 46 LEU B CA 1
ATOM 2130 C C . LEU B 1 46 ? -5.734 10.586 12.156 1 97.81 46 LEU B C 1
ATOM 2132 O O . LEU B 1 46 ? -5.895 11.484 12.984 1 97.81 46 LEU B O 1
ATOM 2136 N N . SER B 1 47 ? -6.637 10.32 11.203 1 96.75 47 SER B N 1
ATOM 2137 C CA . SER B 1 47 ? -7.891 11.062 11.086 1 96.75 47 SER B CA 1
ATOM 2138 C C . SER B 1 47 ? -8.695 10.984 12.375 1 96.75 47 SER B C 1
ATOM 2140 O O . SER B 1 47 ? -9.195 12 12.867 1 96.75 47 SER B O 1
ATOM 2142 N N . LYS B 1 48 ? -8.773 9.75 12.898 1 96.12 48 LYS B N 1
ATOM 2143 C CA . LYS B 1 48 ? -9.562 9.555 14.109 1 96.12 48 LYS B CA 1
ATOM 2144 C C . LYS B 1 48 ? -8.891 10.188 15.32 1 96.12 48 LYS B C 1
ATOM 2146 O O . LYS B 1 48 ? -9.562 10.68 16.219 1 96.12 48 LYS B O 1
ATOM 2151 N N . TYR B 1 49 ? -7.555 10.203 15.352 1 98.12 49 TYR B N 1
ATOM 2152 C CA . TYR B 1 49 ? -6.84 10.859 16.438 1 98.12 49 TYR B CA 1
ATOM 2153 C C . TYR B 1 49 ? -7.172 12.344 16.5 1 98.12 49 TYR B C 1
ATOM 2155 O O . TYR B 1 49 ? -7.316 12.914 17.578 1 98.12 49 TYR B O 1
ATOM 2163 N N . LEU B 1 50 ? -7.348 13 15.352 1 97.31 50 LEU B N 1
ATOM 2164 C CA . LEU B 1 50 ? -7.621 14.43 15.273 1 97.31 50 LEU B CA 1
ATOM 2165 C C . LEU B 1 50 ? -8.914 14.781 16 1 97.31 50 LEU B C 1
ATOM 2167 O O . LEU B 1 50 ? -9.125 15.93 16.391 1 97.31 50 LEU B O 1
ATOM 2171 N N . GLU B 1 51 ? -9.719 13.75 16.25 1 95.88 51 GLU B N 1
ATOM 2172 C CA . GLU B 1 51 ? -11.039 13.977 16.812 1 95.88 51 GLU B CA 1
ATOM 2173 C C . GLU B 1 51 ? -11.078 13.625 18.297 1 95.88 51 GLU B C 1
ATOM 2175 O O . GLU B 1 51 ? -12.125 13.719 18.938 1 95.88 51 GLU B O 1
ATOM 2180 N N . THR B 1 52 ? -9.977 13.219 18.797 1 95.75 52 THR B N 1
ATOM 2181 C CA . THR B 1 52 ? -9.945 12.719 20.172 1 95.75 52 THR B CA 1
ATOM 2182 C C . THR B 1 52 ? -9.688 13.852 21.156 1 95.75 52 THR B C 1
ATOM 2184 O O . THR B 1 52 ? -9.164 14.906 20.781 1 95.75 52 THR B O 1
ATOM 2187 N N . LYS B 1 53 ? -10.016 13.578 22.453 1 93.62 53 LYS B N 1
ATOM 2188 C CA . LYS B 1 53 ? -9.656 14.492 23.531 1 93.62 53 LYS B CA 1
ATOM 2189 C C . LYS B 1 53 ? -8.148 14.562 23.719 1 93.62 53 LYS B C 1
ATOM 2191 O O . LYS B 1 53 ? -7.613 15.609 24.109 1 93.62 53 LYS B O 1
ATOM 2196 N N . GLY B 1 54 ? -7.527 13.445 23.391 1 93.88 54 GLY B N 1
ATOM 2197 C CA . GLY B 1 54 ? -6.074 13.438 23.438 1 93.88 54 GLY B CA 1
ATOM 2198 C C . GLY B 1 54 ? -5.438 14.461 22.516 1 93.88 54 GLY B C 1
ATOM 2199 O O . GLY B 1 54 ? -4.488 15.141 22.906 1 93.88 54 GLY B O 1
ATOM 2200 N N . PHE B 1 55 ? -5.988 14.609 21.344 1 96.5 55 PHE B N 1
ATOM 2201 C CA . PHE B 1 55 ? -5.512 15.625 20.406 1 96.5 55 PHE B CA 1
ATOM 2202 C C . PHE B 1 55 ? -5.777 17.031 20.953 1 96.5 55 PHE B C 1
ATOM 2204 O O . PHE B 1 55 ? -4.879 17.875 20.953 1 96.5 55 PHE B O 1
ATOM 2211 N N . ASP B 1 56 ? -6.953 17.25 21.469 1 95.06 56 ASP B N 1
ATOM 2212 C CA . ASP B 1 56 ? -7.336 18.562 21.969 1 95.06 56 ASP B CA 1
ATOM 2213 C C . ASP B 1 56 ? -6.406 19 23.094 1 95.06 56 ASP B C 1
ATOM 2215 O O . ASP B 1 56 ? -6.023 20.172 23.156 1 95.06 56 ASP B O 1
ATOM 2219 N N . ARG B 1 57 ? -6.125 18.078 23.906 1 94.44 57 ARG B N 1
ATOM 2220 C CA . ARG B 1 57 ? -5.293 18.391 25.062 1 94.44 57 ARG B CA 1
ATOM 2221 C C . ARG B 1 57 ? -3.893 18.812 24.641 1 94.44 57 ARG B C 1
ATOM 2223 O O . ARG B 1 57 ? -3.281 19.688 25.266 1 94.44 57 ARG B O 1
ATOM 2230 N N . ARG B 1 58 ? -3.432 18.281 23.562 1 93.44 58 ARG B N 1
ATOM 2231 C CA . ARG B 1 58 ? -2.045 18.5 23.156 1 93.44 58 ARG B CA 1
ATOM 2232 C C . ARG B 1 58 ? -1.931 19.641 22.156 1 93.44 58 ARG B C 1
ATOM 2234 O O . ARG B 1 58 ? -0.987 20.438 22.219 1 93.44 58 ARG B O 1
ATOM 2241 N N . PHE B 1 59 ? -2.934 19.734 21.25 1 94.44 59 PHE B N 1
ATOM 2242 C CA . PHE B 1 59 ? -2.742 20.625 20.125 1 94.44 59 PHE B CA 1
ATOM 2243 C C . PHE B 1 59 ? -3.83 21.703 20.078 1 94.44 59 PHE B C 1
ATOM 2245 O O . PHE B 1 59 ? -3.758 22.641 19.281 1 94.44 59 PHE B O 1
ATOM 2252 N N . GLY B 1 60 ? -4.828 21.609 20.922 1 92.88 60 GLY B N 1
ATOM 2253 C CA . GLY B 1 60 ? -5.93 22.562 20.891 1 92.88 60 GLY B CA 1
ATOM 2254 C C . GLY B 1 60 ? -6.945 22.266 19.797 1 92.88 60 GLY B C 1
ATOM 2255 O O . GLY B 1 60 ? -6.941 21.172 19.219 1 92.88 60 GLY B O 1
ATOM 2256 N N . GLU B 1 61 ? -7.773 23.203 19.516 1 92.62 61 GLU B N 1
ATOM 2257 C CA . GLU B 1 61 ? -8.883 23 18.578 1 92.62 61 GLU B CA 1
ATOM 2258 C C . GLU B 1 61 ? -8.414 23.109 17.141 1 92.62 61 GLU B C 1
ATOM 2260 O O . GLU B 1 61 ? -7.488 23.859 16.828 1 92.62 61 GLU B O 1
ATOM 2265 N N . LEU B 1 62 ? -9.086 22.391 16.312 1 95.25 62 LEU B N 1
ATOM 2266 C CA . LEU B 1 62 ? -8.781 22.375 14.883 1 95.25 62 LEU B CA 1
ATOM 2267 C C . LEU B 1 62 ? -9.367 23.594 14.18 1 95.25 62 LEU B C 1
ATOM 2269 O O . LEU B 1 62 ? -8.898 23.984 13.102 1 95.25 62 LEU B O 1
ATOM 2273 N N . LYS B 1 63 ? -10.305 24.219 14.836 1 95 63 LYS B N 1
ATOM 2274 C CA . LYS B 1 63 ? -11.039 25.297 14.195 1 95 63 LYS B CA 1
ATOM 2275 C C . LYS B 1 63 ? -10.109 26.453 13.828 1 95 63 LYS B C 1
ATOM 2277 O O . LYS B 1 63 ? -9.336 26.922 14.664 1 95 63 LYS B O 1
ATOM 2282 N N . LYS B 1 64 ? -10.117 26.875 12.562 1 92.94 64 LYS B N 1
ATOM 2283 C CA . LYS B 1 64 ? -9.438 28.031 11.977 1 92.94 64 LYS B CA 1
ATOM 2284 C C . LYS B 1 64 ? -7.926 27.844 11.984 1 92.94 64 LYS B C 1
ATOM 2286 O O . LYS B 1 64 ? -7.172 28.812 11.883 1 92.94 64 LYS B O 1
ATOM 2291 N N . ARG B 1 65 ? -7.461 26.656 12.172 1 96.62 65 ARG B N 1
ATOM 2292 C CA . ARG B 1 65 ? -6.039 26.359 12.078 1 96.62 65 ARG B CA 1
ATOM 2293 C C . ARG B 1 65 ? -5.633 26.094 10.633 1 96.62 65 ARG B C 1
ATOM 2295 O O . ARG B 1 65 ? -6.41 25.516 9.859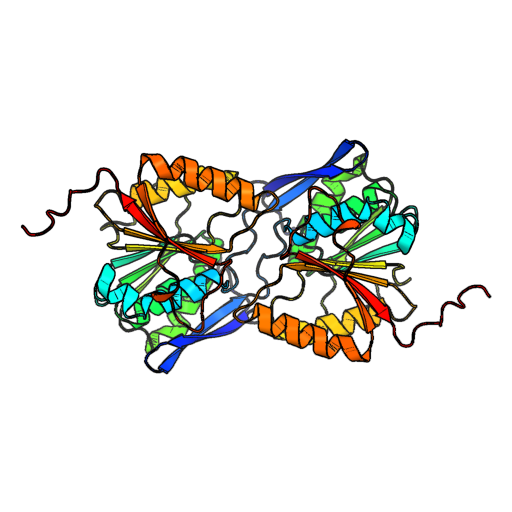 1 96.62 65 ARG B O 1
ATOM 2302 N N . ARG B 1 66 ? -4.465 26.562 10.281 1 97.75 66 ARG B N 1
ATOM 2303 C CA . ARG B 1 66 ? -3.906 26.266 8.961 1 97.75 66 ARG B CA 1
ATOM 2304 C C . ARG B 1 66 ? -3.139 24.938 8.984 1 97.75 66 ARG B C 1
ATOM 2306 O O . ARG B 1 66 ? -2.109 24.828 9.656 1 97.75 66 ARG B O 1
ATOM 2313 N N . LEU B 1 67 ? -3.65 23.953 8.242 1 98.62 67 LEU B N 1
ATOM 2314 C CA . LEU B 1 67 ? -2.998 22.641 8.18 1 98.62 67 LEU B CA 1
ATOM 2315 C C . LEU B 1 67 ? -2.514 22.344 6.762 1 98.62 67 LEU B C 1
ATOM 2317 O O . LEU B 1 67 ? -3.07 22.859 5.789 1 98.62 67 LEU B O 1
ATOM 2321 N N . LEU B 1 68 ? -1.455 21.625 6.637 1 98.81 68 LEU B N 1
ATOM 2322 C CA . LEU B 1 68 ? -0.998 21.062 5.363 1 98.81 68 LEU B CA 1
ATOM 2323 C C . LEU B 1 68 ? -0.768 19.562 5.48 1 98.81 68 LEU B C 1
ATOM 2325 O O . LEU B 1 68 ? -0.092 19.109 6.402 1 98.81 68 LEU B O 1
ATOM 2329 N N . GLU B 1 69 ? -1.478 18.812 4.672 1 98.75 69 GLU B N 1
ATOM 2330 C CA . GLU B 1 69 ? -1.185 17.391 4.566 1 98.75 69 GLU B CA 1
ATOM 2331 C C . GLU B 1 69 ? -0.181 17.109 3.451 1 98.75 69 GLU B C 1
ATOM 2333 O O . GLU B 1 69 ? -0.439 17.422 2.287 1 98.75 69 GLU B O 1
ATOM 2338 N N . ILE B 1 70 ? 0.965 16.594 3.814 1 97.88 70 ILE B N 1
ATOM 2339 C CA . ILE B 1 70 ? 1.975 16.203 2.834 1 97.88 70 ILE B CA 1
ATOM 2340 C C . ILE B 1 70 ? 1.737 14.766 2.391 1 97.88 70 ILE B C 1
ATOM 2342 O O . ILE B 1 70 ? 1.406 13.898 3.209 1 97.88 70 ILE B O 1
ATOM 2346 N N . GLY B 1 71 ? 1.867 14.477 1.056 1 94.31 71 GLY B N 1
ATOM 2347 C CA . GLY B 1 71 ? 1.507 13.156 0.565 1 94.31 71 GLY B CA 1
ATOM 2348 C C . GLY B 1 71 ? 0.068 12.773 0.868 1 94.31 71 GLY B C 1
ATOM 2349 O O . GLY B 1 71 ? -0.197 11.703 1.408 1 94.31 71 GLY B O 1
ATOM 2350 N N . ALA B 1 72 ? -0.836 13.625 0.42 1 95.25 72 ALA B N 1
ATOM 2351 C CA . ALA B 1 72 ? -2.219 13.547 0.885 1 95.25 72 ALA B CA 1
ATOM 2352 C C . ALA B 1 72 ? -2.951 12.375 0.233 1 95.25 72 ALA B C 1
ATOM 2354 O O . ALA B 1 72 ? -3.91 11.844 0.796 1 95.25 72 ALA B O 1
ATOM 2355 N N . GLY B 1 73 ? -2.471 11.984 -0.992 1 91 73 GLY B N 1
ATOM 2356 C CA . GLY B 1 73 ? -3.189 10.938 -1.7 1 91 73 GLY B CA 1
ATOM 2357 C C . GLY B 1 73 ? -4.645 11.281 -1.962 1 91 73 GLY B C 1
ATOM 2358 O O . GLY B 1 73 ? -4.941 12.156 -2.771 1 91 73 GLY B O 1
ATOM 2359 N N . THR B 1 74 ? -5.527 10.648 -1.176 1 90.31 74 THR B N 1
ATOM 2360 C CA . THR B 1 74 ? -6.953 10.922 -1.319 1 90.31 74 THR B CA 1
ATOM 2361 C C . THR B 1 74 ? -7.336 12.203 -0.588 1 90.31 74 THR B C 1
ATOM 2363 O O . THR B 1 74 ? -8.398 12.781 -0.842 1 90.31 74 THR B O 1
ATOM 2366 N N . GLY B 1 75 ? -6.559 12.625 0.298 1 96.38 75 GLY B N 1
ATOM 2367 C CA . GLY B 1 75 ? -6.852 13.797 1.112 1 96.38 75 GLY B CA 1
ATOM 2368 C C . GLY B 1 75 ? -7.73 13.484 2.309 1 96.38 75 GLY B C 1
ATOM 2369 O O . GLY B 1 75 ? -8.273 14.398 2.941 1 96.38 75 GLY B O 1
ATOM 2370 N N . ALA B 1 76 ? -7.867 12.219 2.643 1 95.25 76 ALA B N 1
ATOM 2371 C CA . ALA B 1 76 ? -8.82 11.773 3.654 1 95.25 76 ALA B CA 1
ATOM 2372 C C . ALA B 1 76 ? -8.547 12.43 5 1 95.25 76 ALA B C 1
ATOM 2374 O O . ALA B 1 76 ? -9.453 12.984 5.625 1 95.25 76 ALA B O 1
ATOM 2375 N N . THR B 1 77 ? -7.305 12.422 5.465 1 97.81 77 THR B N 1
ATOM 2376 C CA . THR B 1 77 ? -6.949 12.93 6.785 1 97.81 77 THR B CA 1
ATOM 2377 C C . THR B 1 77 ? -7.188 14.438 6.863 1 97.81 77 THR B C 1
ATOM 2379 O O . THR B 1 77 ? -7.793 14.93 7.82 1 97.81 77 THR B O 1
ATOM 2382 N N . GLY B 1 78 ? -6.723 15.18 5.844 1 98.56 78 GLY B N 1
ATOM 2383 C CA . GLY B 1 78 ? -6.934 16.609 5.801 1 98.56 78 GLY B CA 1
ATOM 2384 C C . GLY B 1 78 ? -8.398 17 5.746 1 98.56 78 GLY B C 1
ATOM 2385 O O . GLY B 1 78 ? -8.805 18 6.34 1 98.56 78 GLY B O 1
ATOM 2386 N N . LEU B 1 79 ? -9.203 16.219 5.078 1 97.94 79 LEU B N 1
ATOM 2387 C CA . LEU B 1 79 ? -10.617 16.531 4.949 1 97.94 79 LEU B CA 1
ATOM 2388 C C . LEU B 1 79 ? -11.344 16.344 6.281 1 97.94 79 LEU B C 1
ATOM 2390 O O . LEU B 1 79 ? -12.289 17.062 6.586 1 97.94 79 LEU B O 1
ATOM 2394 N N . VAL B 1 80 ? -10.906 15.359 7.086 1 97.38 80 VAL B N 1
ATOM 2395 C CA . VAL B 1 80 ? -11.461 15.219 8.43 1 97.38 80 VAL B CA 1
ATOM 2396 C C . VAL B 1 80 ? -11.156 16.469 9.25 1 97.38 80 VAL B C 1
ATOM 2398 O O . VAL B 1 80 ? -12.039 17 9.922 1 97.38 80 VAL B O 1
ATOM 2401 N N . ALA B 1 81 ? -9.922 16.938 9.172 1 98.12 81 ALA B N 1
ATOM 2402 C CA . ALA B 1 81 ? -9.562 18.172 9.875 1 98.12 81 ALA B CA 1
ATOM 2403 C C . ALA B 1 81 ? -10.414 19.344 9.391 1 98.12 81 ALA B C 1
ATOM 2405 O O . ALA B 1 81 ? -10.875 20.156 10.195 1 98.12 81 ALA B O 1
ATOM 2406 N N . CYS B 1 82 ? -10.609 19.375 8.07 1 98.31 82 CYS B N 1
ATOM 2407 C CA . CYS B 1 82 ? -11.391 20.453 7.473 1 98.31 82 CYS B CA 1
ATOM 2408 C C . CYS B 1 82 ? -12.836 20.422 7.961 1 98.31 82 CYS B C 1
ATOM 2410 O O . CYS B 1 82 ? -13.438 21.469 8.211 1 98.31 82 CYS B O 1
ATOM 2412 N N . LYS B 1 83 ? -13.391 19.234 8.047 1 97.31 83 LYS B N 1
ATOM 2413 C CA . LYS B 1 83 ? -14.742 19.062 8.562 1 97.31 83 LYS B CA 1
ATOM 2414 C C . LYS B 1 83 ? -14.891 19.703 9.945 1 97.31 83 LYS B C 1
ATOM 2416 O O . LYS B 1 83 ? -15.953 20.234 10.273 1 97.31 83 LYS B O 1
ATOM 2421 N N . PHE B 1 84 ? -13.797 19.781 10.688 1 96.44 84 PHE B N 1
ATOM 2422 C CA . PHE B 1 84 ? -13.836 20.328 12.039 1 96.44 84 PHE B CA 1
ATOM 2423 C C . PHE B 1 84 ? -13.297 21.75 12.07 1 96.44 84 PHE B C 1
ATOM 2425 O O . PHE B 1 84 ? -12.938 22.266 13.133 1 96.44 84 PHE B O 1
ATOM 2432 N N . GLY B 1 85 ? -13.117 22.344 10.891 1 97.56 85 GLY B N 1
ATOM 2433 C CA . GLY B 1 85 ? -13 23.781 10.836 1 97.56 85 GLY B CA 1
ATOM 2434 C C . GLY B 1 85 ? -11.625 24.266 10.398 1 97.56 85 GLY B C 1
ATOM 2435 O O . GLY B 1 85 ? -11.383 25.469 10.273 1 97.56 85 GLY B O 1
ATOM 2436 N N . SER B 1 86 ? -10.688 23.375 10.125 1 98.31 86 SER B N 1
ATOM 2437 C CA . SER B 1 86 ? -9.352 23.781 9.711 1 98.31 86 SER B CA 1
ATOM 2438 C C . SER B 1 86 ? -9.336 24.25 8.266 1 98.31 86 SER B C 1
ATOM 2440 O O . SER B 1 86 ? -10.172 23.828 7.461 1 98.31 86 SER B O 1
ATOM 2442 N N . ASP B 1 87 ? -8.484 25.188 7.961 1 98.5 87 ASP B N 1
ATOM 2443 C CA . ASP B 1 87 ? -8.094 25.5 6.586 1 98.5 87 ASP B CA 1
ATOM 2444 C C . ASP B 1 87 ? -6.945 24.594 6.133 1 98.5 87 ASP B C 1
ATOM 2446 O O . ASP B 1 87 ? -5.82 24.719 6.621 1 98.5 87 ASP B O 1
ATOM 2450 N N . VAL B 1 88 ? -7.277 23.734 5.156 1 98.69 88 VAL B N 1
ATOM 2451 C CA . VAL B 1 88 ? -6.348 22.656 4.875 1 98.69 88 VAL B CA 1
ATOM 2452 C C . VAL B 1 88 ? -5.824 22.781 3.445 1 98.69 88 VAL B C 1
ATOM 2454 O O . VAL B 1 88 ? -6.598 23.016 2.514 1 98.69 88 VAL B O 1
ATOM 2457 N N . THR B 1 89 ? -4.527 22.688 3.26 1 98.81 89 THR B N 1
ATOM 2458 C CA . THR B 1 89 ? -3.902 22.453 1.961 1 98.81 89 THR B CA 1
ATOM 2459 C C . THR B 1 89 ? -3.484 21 1.812 1 98.81 89 THR B C 1
ATOM 2461 O O . THR B 1 89 ? -2.625 20.516 2.551 1 98.81 89 THR B O 1
ATOM 2464 N N . LEU B 1 90 ? -4.172 20.359 0.885 1 98.44 90 LEU B N 1
ATOM 2465 C CA . LEU B 1 90 ? -3.793 18.984 0.525 1 98.44 90 LEU B CA 1
ATOM 2466 C C . LEU B 1 90 ? -2.725 18.984 -0.562 1 98.44 90 LEU B C 1
ATOM 2468 O O . LEU B 1 90 ? -2.893 19.625 -1.604 1 98.44 90 LEU B O 1
ATOM 2472 N N . THR B 1 91 ? -1.582 18.25 -0.292 1 97.75 91 THR B N 1
ATOM 2473 C CA . THR B 1 91 ? -0.527 18.297 -1.299 1 97.75 91 THR B CA 1
ATOM 2474 C C . THR B 1 91 ? -0.105 16.891 -1.702 1 97.75 91 THR B C 1
ATOM 2476 O O . THR B 1 91 ? -0.074 15.977 -0.869 1 97.75 91 THR B O 1
ATOM 2479 N N . ASP B 1 92 ? 0.142 16.719 -2.928 1 93.56 92 ASP B N 1
ATOM 2480 C CA . ASP B 1 92 ? 0.724 15.523 -3.523 1 93.56 92 ASP B CA 1
ATOM 2481 C C . ASP B 1 92 ? 1.301 15.82 -4.906 1 93.56 92 ASP B C 1
ATOM 2483 O O . ASP B 1 92 ? 1.415 16.984 -5.301 1 93.56 92 ASP B O 1
ATOM 2487 N N . LEU B 1 93 ? 1.819 14.797 -5.527 1 89.06 93 LEU B N 1
ATOM 2488 C CA . LEU B 1 93 ? 2.268 14.938 -6.91 1 89.06 93 LEU B CA 1
ATOM 2489 C C . LEU B 1 93 ? 1.112 15.359 -7.816 1 89.06 93 LEU B C 1
ATOM 2491 O O . LEU B 1 93 ? -0.055 15.172 -7.465 1 89.06 93 LEU B O 1
ATOM 2495 N N . GLU B 1 94 ? 1.438 15.875 -8.953 1 88.69 94 GLU B N 1
ATOM 2496 C CA . GLU B 1 94 ? 0.484 16.422 -9.922 1 88.69 94 GLU B CA 1
ATOM 2497 C C . GLU B 1 94 ? -0.573 15.383 -10.289 1 88.69 94 GLU B C 1
ATOM 2499 O O . GLU B 1 94 ? -1.745 15.719 -10.469 1 88.69 94 GLU B O 1
ATOM 2504 N N . GLU B 1 95 ? -0.197 14.156 -10.336 1 82.81 95 GLU B N 1
ATOM 2505 C CA . GLU B 1 95 ? -1.078 13.086 -10.805 1 82.81 95 GLU B CA 1
ATOM 2506 C C . GLU B 1 95 ? -2.215 12.836 -9.82 1 82.81 95 GLU B C 1
ATOM 2508 O O . GLU B 1 95 ? -3.242 12.258 -10.18 1 82.81 95 GLU B O 1
ATOM 2513 N N . PHE B 1 96 ? -2.055 13.344 -8.555 1 86.56 96 PHE B N 1
ATOM 2514 C CA . PHE B 1 96 ? -3.057 13.047 -7.535 1 86.56 96 PHE B CA 1
ATOM 2515 C C . PHE B 1 96 ? -3.949 14.258 -7.285 1 86.56 96 PHE B C 1
ATOM 2517 O O . PHE B 1 96 ? -4.938 14.164 -6.551 1 86.56 96 PHE B O 1
ATOM 2524 N N . VAL B 1 97 ? -3.65 15.383 -7.906 1 91.69 97 VAL B N 1
ATOM 2525 C CA . VAL B 1 97 ? -4.395 16.609 -7.668 1 91.69 97 VAL B CA 1
ATOM 2526 C C . VAL B 1 97 ? -5.852 16.422 -8.078 1 91.69 97 VAL B C 1
ATOM 2528 O O . VAL B 1 97 ? -6.77 16.781 -7.336 1 91.69 97 VAL B O 1
ATOM 2531 N N . PRO B 1 98 ? -6.145 15.719 -9.227 1 89.75 98 PRO B N 1
ATOM 2532 C CA . PRO B 1 98 ? -7.551 15.531 -9.594 1 89.75 98 PRO B CA 1
ATOM 2533 C C . PRO B 1 98 ? -8.328 14.719 -8.562 1 89.75 98 PRO B C 1
ATOM 2535 O O . PRO B 1 98 ? -9.492 15.008 -8.297 1 89.75 98 PRO B O 1
ATOM 2538 N N . LEU B 1 99 ? -7.715 13.734 -7.961 1 88.81 99 LEU B N 1
ATOM 2539 C CA . LEU B 1 99 ? -8.383 12.922 -6.945 1 88.81 99 LEU B CA 1
ATOM 2540 C C . LEU B 1 99 ? -8.648 13.734 -5.684 1 88.81 99 LEU B C 1
ATOM 2542 O O . LEU B 1 99 ? -9.734 13.656 -5.105 1 88.81 99 LEU B O 1
ATOM 2546 N N . MET B 1 100 ? -7.68 14.555 -5.258 1 94 100 MET B N 1
ATOM 2547 C CA . MET B 1 100 ? -7.867 15.422 -4.102 1 94 100 MET B CA 1
ATOM 2548 C C . MET B 1 100 ? -9 16.422 -4.348 1 94 100 MET B C 1
ATOM 2550 O O . MET B 1 100 ? -9.859 16.609 -3.482 1 94 100 MET B O 1
ATOM 2554 N N . GLU B 1 101 ? -9.008 16.969 -5.531 1 95.5 101 GLU B N 1
ATOM 2555 C CA . GLU B 1 101 ? -10.047 17.938 -5.879 1 95.5 101 GLU B CA 1
ATOM 2556 C C . GLU B 1 101 ? -11.422 17.281 -5.891 1 95.5 101 GLU B C 1
ATOM 2558 O O . GLU B 1 101 ? -12.398 17.875 -5.426 1 95.5 101 GLU B O 1
ATOM 2563 N N . LEU B 1 102 ? -11.469 16.125 -6.453 1 92.5 102 LEU B N 1
ATOM 2564 C CA . LEU B 1 102 ? -12.727 15.398 -6.461 1 92.5 102 LEU B CA 1
ATOM 2565 C C . LEU B 1 102 ? -13.234 15.156 -5.043 1 92.5 102 LEU B C 1
ATOM 2567 O O . LEU B 1 102 ? -14.422 15.336 -4.762 1 92.5 102 LEU B O 1
ATOM 2571 N N . ASN B 1 103 ? -12.344 14.789 -4.164 1 94.94 103 ASN B N 1
ATOM 2572 C CA . ASN B 1 103 ? -12.734 14.484 -2.793 1 94.94 103 ASN B CA 1
ATOM 2573 C C . ASN B 1 103 ? -13.133 15.75 -2.031 1 94.94 103 ASN B C 1
ATOM 2575 O O . ASN B 1 103 ? -14.031 15.719 -1.191 1 94.94 103 ASN B O 1
ATOM 2579 N N . ILE B 1 104 ? -12.484 16.875 -2.307 1 97.06 104 ILE B N 1
ATOM 2580 C CA . ILE B 1 104 ? -12.898 18.156 -1.743 1 97.06 104 ILE B CA 1
ATOM 2581 C C . ILE B 1 104 ? -14.32 18.484 -2.199 1 97.06 104 ILE B C 1
ATOM 2583 O O . ILE B 1 104 ? -15.195 18.766 -1.376 1 97.06 104 ILE B O 1
ATOM 2587 N N . LYS B 1 105 ? -14.531 18.328 -3.504 1 95.62 105 LYS B N 1
ATOM 2588 C CA . LYS B 1 105 ? -15.836 18.641 -4.082 1 95.62 105 LYS B CA 1
ATOM 2589 C C . LYS B 1 105 ? -16.922 17.719 -3.531 1 95.62 105 LYS B C 1
ATOM 2591 O O . LYS B 1 105 ? -18.016 18.172 -3.215 1 95.62 105 LYS B O 1
ATOM 2596 N N . THR B 1 106 ? -16.625 16.5 -3.408 1 92.94 106 THR B N 1
ATOM 2597 C CA . THR B 1 106 ? -17.562 15.484 -2.947 1 92.94 106 THR B CA 1
ATOM 2598 C C . THR B 1 106 ? -18.031 15.789 -1.526 1 92.94 106 THR B C 1
ATOM 2600 O O . THR B 1 106 ? -19.172 15.492 -1.168 1 92.94 106 THR B O 1
ATOM 2603 N N . ASN B 1 107 ? -17.172 16.453 -0.711 1 95.56 107 ASN B N 1
ATOM 2604 C CA . ASN B 1 107 ? -17.484 16.641 0.703 1 95.56 107 ASN B CA 1
ATOM 2605 C C . ASN B 1 107 ? -17.719 18.109 1.042 1 95.56 107 ASN B C 1
ATOM 2607 O O . ASN B 1 107 ? -17.781 18.484 2.217 1 95.56 107 ASN B O 1
ATOM 2611 N N . LEU B 1 108 ? -17.891 18.922 0.001 1 95.25 108 LEU B N 1
ATOM 2612 C CA . LEU B 1 108 ? -17.953 20.375 0.182 1 95.25 108 LEU B CA 1
ATOM 2613 C C . LEU B 1 108 ? -19.031 20.75 1.187 1 95.25 108 LEU B C 1
ATOM 2615 O O . LEU B 1 108 ? -18.812 21.609 2.041 1 95.25 108 LEU B O 1
ATOM 2619 N N . SER B 1 109 ? -20.125 20.047 1.173 1 95.5 109 SER B N 1
ATOM 2620 C CA . SER B 1 109 ? -21.266 20.391 2.023 1 95.5 109 SER B CA 1
ATOM 2621 C C . SER B 1 109 ? -20.984 20.047 3.482 1 95.5 109 SER B C 1
ATOM 2623 O O . SER B 1 109 ? -21.594 20.625 4.387 1 95.5 109 SER B O 1
ATOM 2625 N N . ALA B 1 110 ? -20.062 19.172 3.734 1 94.56 110 ALA B N 1
ATOM 2626 C CA . ALA B 1 110 ? -19.766 18.719 5.094 1 94.56 110 ALA B CA 1
ATOM 2627 C C . ALA B 1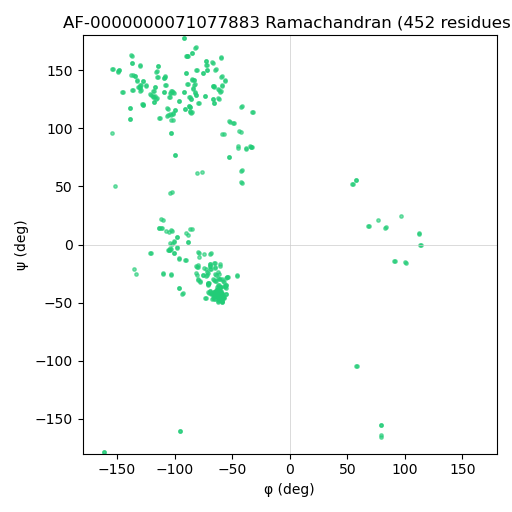 110 ? -18.594 19.484 5.691 1 94.56 110 ALA B C 1
ATOM 2629 O O . ALA B 1 110 ? -18.344 19.406 6.898 1 94.56 110 ALA B O 1
ATOM 2630 N N . LEU B 1 111 ? -17.891 20.219 4.852 1 95.69 111 LEU B N 1
ATOM 2631 C CA . LEU B 1 111 ? -16.688 20.891 5.309 1 95.69 111 LEU B CA 1
ATOM 2632 C C . LEU B 1 111 ? -17.031 22.234 5.965 1 95.69 111 LEU B C 1
ATOM 2634 O O . LEU B 1 111 ? -17.922 22.953 5.492 1 95.69 111 LEU B O 1
ATOM 2638 N N . THR B 1 112 ? -16.422 22.453 7.082 1 97.19 112 THR B N 1
ATOM 2639 C CA . THR B 1 112 ? -16.656 23.688 7.801 1 97.19 112 THR B CA 1
ATOM 2640 C C . THR B 1 112 ? -15.492 24.656 7.617 1 97.19 112 THR B C 1
ATOM 2642 O O . THR B 1 112 ? -15.648 25.875 7.781 1 97.19 112 THR B O 1
ATOM 2645 N N . GLY B 1 113 ? -14.32 24.172 7.352 1 97.94 113 GLY B N 1
ATOM 2646 C CA . GLY B 1 113 ? -13.188 24.969 6.934 1 97.94 113 GLY B CA 1
ATOM 2647 C C . GLY B 1 113 ? -13.008 25.016 5.43 1 97.94 113 GLY B C 1
ATOM 2648 O O . GLY B 1 113 ? -13.969 24.828 4.68 1 97.94 113 GLY B O 1
ATOM 2649 N N . THR B 1 114 ? -11.836 25.359 4.988 1 98.19 114 THR B N 1
ATOM 2650 C CA . THR B 1 114 ? -11.531 25.391 3.561 1 98.19 114 THR B CA 1
ATOM 2651 C C . THR B 1 114 ? -10.477 24.344 3.209 1 98.19 114 THR B C 1
ATOM 2653 O O . THR B 1 114 ? -9.633 24.016 4.043 1 98.19 114 THR B O 1
ATOM 2656 N N . ALA B 1 115 ? -10.664 23.797 2.051 1 98.12 115 ALA B N 1
ATOM 2657 C CA . ALA B 1 115 ? -9.695 22.828 1.561 1 98.12 115 ALA B CA 1
ATOM 2658 C C . ALA B 1 115 ? -9.258 23.156 0.136 1 98.12 115 ALA B C 1
ATOM 2660 O O . ALA B 1 115 ? -10.078 23.531 -0.7 1 98.12 115 ALA B O 1
ATOM 2661 N N . THR B 1 116 ? -7.984 23.094 -0.136 1 98.44 116 THR B N 1
ATOM 2662 C CA . THR B 1 116 ? -7.434 23.266 -1.476 1 98.44 116 THR B CA 1
ATOM 2663 C C . THR B 1 116 ? -6.398 22.188 -1.783 1 98.44 116 THR B C 1
ATOM 2665 O O . THR B 1 116 ? -5.75 21.672 -0.875 1 98.44 116 THR B O 1
ATOM 2668 N N . ALA B 1 117 ? -6.355 21.766 -3.029 1 97.81 117 ALA B N 1
ATOM 2669 C CA . ALA B 1 117 ? -5.363 20.812 -3.508 1 97.81 117 ALA B CA 1
ATOM 2670 C C . ALA B 1 117 ? -4.242 21.516 -4.266 1 97.81 117 ALA B C 1
ATOM 2672 O O . ALA B 1 117 ? -4.5 22.391 -5.094 1 97.81 117 ALA B O 1
ATOM 2673 N N . LYS B 1 118 ? -3.004 21.188 -3.916 1 97.88 118 LYS B N 1
ATOM 2674 C CA . LYS B 1 118 ? -1.85 21.781 -4.59 1 97.88 118 LYS B CA 1
ATOM 2675 C C . LYS B 1 118 ? -0.788 20.719 -4.883 1 97.88 118 LYS B C 1
ATOM 2677 O O . LYS B 1 118 ? -0.723 19.703 -4.199 1 97.88 118 LYS B O 1
ATOM 2682 N N . ILE B 1 119 ? 0.015 21.031 -5.875 1 96 119 ILE B N 1
ATOM 2683 C CA . ILE B 1 119 ? 1.156 20.188 -6.207 1 96 119 ILE B CA 1
ATOM 2684 C C . ILE B 1 119 ? 2.32 20.5 -5.27 1 96 119 ILE B C 1
ATOM 2686 O O . ILE B 1 119 ? 2.656 21.656 -5.055 1 96 119 ILE B O 1
ATOM 2690 N N . LEU B 1 120 ? 2.873 19.516 -4.668 1 96 120 LEU B N 1
ATOM 2691 C CA . LEU B 1 120 ? 4.117 19.641 -3.918 1 96 120 LEU B CA 1
ATOM 2692 C C . LEU B 1 120 ? 5.031 18.453 -4.176 1 96 120 LEU B C 1
ATOM 2694 O O . LEU B 1 120 ? 4.719 17.328 -3.775 1 96 120 LEU B O 1
ATOM 2698 N N . LYS B 1 121 ? 6.047 18.688 -4.883 1 93.12 121 LYS B N 1
ATOM 2699 C CA . LYS B 1 121 ? 7.125 17.719 -5.023 1 93.12 121 LYS B CA 1
ATOM 2700 C C . LYS B 1 121 ? 8.156 17.875 -3.91 1 93.12 121 LYS B C 1
ATOM 2702 O O . LYS B 1 121 ? 8.75 18.938 -3.748 1 93.12 121 LYS B O 1
ATOM 2707 N N . TRP B 1 122 ? 8.336 16.828 -3.119 1 95.19 122 TRP B N 1
ATOM 2708 C CA . TRP B 1 122 ? 9.242 16.906 -1.981 1 95.19 122 TRP B CA 1
ATOM 2709 C C . TRP B 1 122 ? 10.641 17.312 -2.43 1 95.19 122 TRP B C 1
ATOM 2711 O O . TRP B 1 122 ? 11.117 16.875 -3.477 1 95.19 122 TRP B O 1
ATOM 2721 N N . GLY B 1 123 ? 11.297 18.109 -1.706 1 96.06 123 GLY B N 1
ATOM 2722 C CA . GLY B 1 123 ? 12.641 18.578 -1.998 1 96.06 123 GLY B CA 1
ATOM 2723 C C . GLY B 1 123 ? 12.656 19.859 -2.803 1 96.06 123 GLY B C 1
ATOM 2724 O O . GLY B 1 123 ? 13.695 20.516 -2.914 1 96.06 123 GLY B O 1
ATOM 2725 N N . GLU B 1 124 ? 11.531 20.172 -3.35 1 94.38 124 GLU B N 1
ATOM 2726 C CA . GLU B 1 124 ? 11.461 21.375 -4.176 1 94.38 124 GLU B CA 1
ATOM 2727 C C . GLU B 1 124 ? 11.047 22.594 -3.352 1 94.38 124 GLU B C 1
ATOM 2729 O O . GLU B 1 124 ? 10.773 22.469 -2.154 1 94.38 124 GLU B O 1
ATOM 2734 N N . ASP B 1 125 ? 11.016 23.672 -4.031 1 92.62 125 ASP B N 1
ATOM 2735 C CA . ASP B 1 125 ? 10.703 24.953 -3.406 1 92.62 125 ASP B CA 1
ATOM 2736 C C . ASP B 1 125 ? 9.258 24.984 -2.906 1 92.62 125 ASP B C 1
ATOM 2738 O O . ASP B 1 125 ? 8.344 24.531 -3.596 1 92.62 125 ASP B O 1
ATOM 2742 N N . ILE B 1 126 ? 9.125 25.516 -1.669 1 93.81 126 ILE B N 1
ATOM 2743 C CA . ILE B 1 126 ? 7.797 25.547 -1.07 1 93.81 126 ILE B CA 1
ATOM 2744 C C . ILE B 1 126 ? 7.289 26.984 -0.991 1 93.81 126 ILE B C 1
ATOM 2746 O O . ILE B 1 126 ? 6.445 27.312 -0.152 1 93.81 126 ILE B O 1
ATOM 2750 N N . GLY B 1 127 ? 7.809 27.875 -1.766 1 91.69 127 GLY B N 1
ATOM 2751 C CA . GLY B 1 127 ? 7.473 29.281 -1.737 1 91.69 127 GLY B CA 1
ATOM 2752 C C . GLY B 1 127 ? 5.988 29.547 -1.887 1 91.69 127 GLY B C 1
ATOM 2753 O O . GLY B 1 127 ? 5.473 30.531 -1.358 1 91.69 127 GLY B O 1
ATOM 2754 N N . GLU B 1 128 ? 5.301 28.703 -2.537 1 92.56 128 GLU B N 1
ATOM 2755 C CA . GLU B 1 128 ? 3.881 28.891 -2.82 1 92.56 128 GLU B CA 1
ATOM 2756 C C . GLU B 1 128 ? 3.021 28.531 -1.611 1 92.56 128 GLU B C 1
ATOM 2758 O O . GLU B 1 128 ? 1.816 28.797 -1.6 1 92.56 128 GLU B O 1
ATOM 2763 N N . PHE B 1 129 ? 3.662 28 -0.599 1 94.69 129 PHE B N 1
ATOM 2764 C CA . PHE B 1 129 ? 2.92 27.562 0.576 1 94.69 129 PHE B CA 1
ATOM 2765 C C . PHE B 1 129 ? 3.088 28.547 1.725 1 94.69 129 PHE B C 1
ATOM 2767 O O . PHE B 1 129 ? 3.453 28.156 2.836 1 94.69 129 PHE B O 1
ATOM 2774 N N . ASN B 1 130 ? 2.99 29.844 1.437 1 93 130 ASN B N 1
ATOM 2775 C CA . ASN B 1 130 ? 3.016 30.922 2.428 1 93 130 ASN B CA 1
ATOM 2776 C C . ASN B 1 130 ? 1.639 31.547 2.605 1 93 130 ASN B C 1
ATOM 2778 O O . ASN B 1 130 ? 0.934 31.797 1.624 1 93 130 ASN B O 1
ATOM 2782 N N . PRO B 1 131 ? 1.209 31.828 3.852 1 95 131 PRO B N 1
ATOM 2783 C CA . PRO B 1 131 ? 1.868 31.531 5.129 1 95 131 PRO B CA 1
ATOM 2784 C C . PRO B 1 131 ? 1.986 30.047 5.402 1 95 131 PRO B C 1
ATOM 2786 O O . PRO B 1 131 ? 1.16 29.25 4.93 1 95 131 PRO B O 1
ATOM 2789 N N . LEU B 1 132 ? 3.02 29.656 6.137 1 97.12 132 LEU B N 1
ATOM 2790 C CA . LEU B 1 132 ? 3.279 28.266 6.473 1 97.12 132 LEU B CA 1
ATOM 2791 C C . LEU B 1 132 ? 2.199 27.719 7.402 1 97.12 132 LEU B C 1
ATOM 2793 O O . LEU B 1 132 ? 1.533 28.484 8.102 1 97.12 132 LEU B O 1
ATOM 2797 N N . PRO B 1 133 ? 2.008 26.422 7.418 1 97.88 133 PRO B N 1
ATOM 2798 C CA . PRO B 1 133 ? 0.961 25.828 8.25 1 97.88 133 PRO B CA 1
ATOM 2799 C C . PRO B 1 133 ? 1.305 25.844 9.742 1 97.88 133 PRO B C 1
ATOM 2801 O O . PRO B 1 133 ? 2.477 25.969 10.102 1 97.88 133 PRO B O 1
ATOM 2804 N N . ASP B 1 134 ? 0.219 25.75 10.531 1 96.81 134 ASP B N 1
ATOM 2805 C CA . ASP B 1 134 ? 0.357 25.578 11.969 1 96.81 134 ASP B CA 1
ATOM 2806 C C . ASP B 1 134 ? 0.666 24.125 12.328 1 96.81 134 ASP B C 1
ATOM 2808 O O . ASP B 1 134 ? 1.285 23.844 13.359 1 96.81 134 ASP B O 1
ATOM 2812 N N . LEU B 1 135 ? 0.192 23.25 11.531 1 98.38 135 LEU B N 1
ATOM 2813 C CA . LEU B 1 135 ? 0.309 21.812 11.75 1 98.38 135 LEU B CA 1
ATOM 2814 C C . LEU B 1 135 ? 0.464 21.078 10.422 1 98.38 135 LEU B C 1
ATOM 2816 O O . LEU B 1 135 ? -0.229 21.391 9.453 1 98.38 135 LEU B O 1
ATOM 2820 N N . VAL B 1 136 ? 1.458 20.188 10.352 1 98.81 136 VAL B N 1
ATOM 2821 C CA . VAL B 1 136 ? 1.671 19.344 9.188 1 98.81 136 VAL B CA 1
ATOM 2822 C C . VAL B 1 136 ? 1.207 17.922 9.484 1 98.81 136 VAL B C 1
ATOM 2824 O O . VAL B 1 136 ? 1.555 17.359 10.523 1 98.81 136 VAL B O 1
ATOM 2827 N N . LEU B 1 137 ? 0.35 17.391 8.633 1 98.81 137 LEU B N 1
ATOM 2828 C CA . LEU B 1 137 ? -0.108 16.016 8.727 1 98.81 137 LEU B CA 1
ATOM 2829 C C . LEU B 1 137 ? 0.596 15.133 7.699 1 98.81 137 LEU B C 1
ATOM 2831 O O . LEU B 1 137 ? 0.747 15.523 6.539 1 98.81 137 LEU B O 1
ATOM 2835 N N . MET B 1 138 ? 1.102 14.008 8.102 1 98.38 138 MET B N 1
ATOM 2836 C CA . MET B 1 138 ? 1.814 13.055 7.246 1 98.38 138 MET B CA 1
ATOM 2837 C C . MET B 1 138 ? 1.425 11.625 7.582 1 98.38 138 MET B C 1
ATOM 2839 O O . MET B 1 138 ? 1.625 11.164 8.711 1 98.38 138 MET B O 1
ATOM 2843 N N . SER B 1 139 ? 0.832 10.906 6.625 1 95.81 139 SER B N 1
ATOM 2844 C CA . SER B 1 139 ? 0.46 9.516 6.871 1 95.81 139 SER B CA 1
ATOM 2845 C C . SER B 1 139 ? 1.014 8.594 5.789 1 95.81 139 SER B C 1
ATOM 2847 O O . SER B 1 139 ? 0.655 8.719 4.617 1 95.81 139 SER B O 1
ATOM 2849 N N . ASP B 1 140 ? 1.848 7.648 6.23 1 91.06 140 ASP B N 1
ATOM 2850 C CA . ASP B 1 140 ? 2.402 6.59 5.391 1 91.06 140 ASP B CA 1
ATOM 2851 C C . ASP B 1 140 ? 3.105 7.172 4.164 1 91.06 140 ASP B C 1
ATOM 2853 O O . ASP B 1 140 ? 2.854 6.742 3.037 1 91.06 140 ASP B O 1
ATOM 2857 N N . CYS B 1 141 ? 4.016 8.125 4.438 1 91.44 141 CYS B N 1
ATOM 2858 C CA . CYS B 1 141 ? 4.715 8.781 3.342 1 91.44 141 CYS B CA 1
ATOM 2859 C C . CYS B 1 141 ? 6.113 8.203 3.162 1 91.44 141 CYS B C 1
ATOM 2861 O O . CYS B 1 141 ? 6.812 8.539 2.203 1 91.44 141 CYS B O 1
ATOM 2863 N N . VAL B 1 142 ? 6.516 7.344 4.09 1 89.94 142 VAL B N 1
ATOM 2864 C CA . VAL B 1 142 ? 7.871 6.805 4.062 1 89.94 142 VAL B CA 1
ATOM 2865 C C . VAL B 1 142 ? 7.848 5.375 3.523 1 89.94 142 VAL B C 1
ATOM 2867 O O . VAL B 1 142 ? 7.609 4.426 4.273 1 89.94 142 VAL B O 1
ATOM 2870 N N . TYR B 1 143 ? 8.094 5.199 2.275 1 76.31 143 TYR B N 1
ATOM 2871 C CA . TYR B 1 143 ? 7.988 3.869 1.688 1 76.31 143 TYR B CA 1
ATOM 2872 C C . TYR B 1 143 ? 9.203 3.564 0.814 1 76.31 143 TYR B C 1
ATOM 2874 O O . TYR B 1 143 ? 9.555 2.398 0.622 1 76.31 143 TYR B O 1
ATOM 2882 N N . TYR B 1 144 ? 9.906 4.574 0.262 1 76.69 144 TYR B N 1
ATOM 2883 C CA . TYR B 1 144 ? 11.102 4.328 -0.539 1 76.69 144 TYR B CA 1
ATOM 2884 C C . TYR B 1 144 ? 12.266 5.184 -0.06 1 76.69 144 TYR B C 1
ATOM 2886 O O . TYR B 1 144 ? 12.125 6.398 0.117 1 76.69 144 TYR B O 1
ATOM 2894 N N . PRO B 1 145 ? 13.414 4.559 0.094 1 83 145 PRO B N 1
ATOM 2895 C CA . PRO B 1 145 ? 14.586 5.262 0.632 1 83 145 PRO B CA 1
ATOM 2896 C C . PRO B 1 145 ? 14.961 6.492 -0.187 1 83 145 PRO B C 1
ATOM 2898 O O . PRO B 1 145 ? 15.359 7.516 0.377 1 83 145 PRO B O 1
ATOM 2901 N N . GLU B 1 146 ? 14.711 6.402 -1.453 1 82.88 146 GLU B N 1
ATOM 2902 C CA . GLU B 1 146 ? 15.141 7.469 -2.352 1 82.88 146 GLU B CA 1
ATOM 2903 C C . GLU B 1 146 ? 14.336 8.742 -2.109 1 82.88 146 GLU B C 1
ATOM 2905 O O . GLU B 1 146 ? 14.797 9.844 -2.43 1 82.88 146 GLU B O 1
ATOM 2910 N N . ALA B 1 147 ? 13.188 8.609 -1.516 1 85.62 147 ALA B N 1
ATOM 2911 C CA . ALA B 1 147 ? 12.305 9.758 -1.341 1 85.62 147 ALA B CA 1
ATOM 2912 C C . ALA B 1 147 ? 12.445 10.352 0.059 1 85.62 147 ALA B C 1
ATOM 2914 O O . ALA B 1 147 ? 11.891 11.414 0.349 1 85.62 147 ALA B O 1
ATOM 2915 N N . VAL B 1 148 ? 13.273 9.75 0.901 1 93.88 148 VAL B N 1
ATOM 2916 C CA . VAL B 1 148 ? 13.305 10.109 2.314 1 93.88 148 VAL B CA 1
ATOM 2917 C C . VAL B 1 148 ? 13.984 11.469 2.484 1 93.88 148 VAL B C 1
ATOM 2919 O O . VAL B 1 148 ? 13.461 12.352 3.166 1 93.88 148 VAL B O 1
ATOM 2922 N N . GLN B 1 149 ? 15.125 11.672 1.828 1 96.12 149 GLN B N 1
ATOM 2923 C CA . GLN B 1 149 ? 15.859 12.914 1.997 1 96.12 149 GLN B CA 1
ATOM 2924 C C . GLN B 1 149 ? 15.031 14.109 1.521 1 96.12 149 GLN B C 1
ATOM 2926 O O . GLN B 1 149 ? 14.898 15.102 2.24 1 96.12 149 GLN B O 1
ATOM 2931 N N . PRO B 1 150 ? 14.445 14 0.289 1 96.5 150 PRO B N 1
ATOM 2932 C CA . PRO B 1 150 ? 13.586 15.109 -0.14 1 96.5 150 PRO B CA 1
ATOM 2933 C C . PRO B 1 150 ? 12.398 15.328 0.802 1 96.5 150 PRO B C 1
ATOM 2935 O O . PRO B 1 150 ? 11.992 16.469 1.022 1 96.5 150 PRO B O 1
ATOM 2938 N N . LEU B 1 151 ? 11.836 14.305 1.34 1 97.12 151 LEU B N 1
ATOM 2939 C CA . LEU B 1 151 ? 10.727 14.414 2.277 1 97.12 151 LEU B CA 1
ATOM 2940 C C . LEU B 1 151 ? 11.148 15.18 3.531 1 97.12 151 LEU B C 1
ATOM 2942 O O . LEU B 1 151 ? 10.469 16.125 3.945 1 97.12 151 LEU B O 1
ATOM 2946 N N . VAL B 1 152 ? 12.312 14.828 4.105 1 98.19 152 VAL B N 1
ATOM 2947 C CA . VAL B 1 152 ? 12.805 15.453 5.324 1 98.19 152 VAL B CA 1
ATOM 2948 C C . VAL B 1 152 ? 13.086 16.938 5.066 1 98.19 152 VAL B C 1
ATOM 2950 O O . VAL B 1 152 ? 12.75 17.781 5.887 1 98.19 152 VAL B O 1
ATOM 2953 N N . LYS B 1 153 ? 13.656 17.219 3.926 1 98.12 153 LYS B N 1
ATOM 2954 C CA . LYS B 1 153 ? 13.898 18.625 3.561 1 98.12 153 LYS B CA 1
ATOM 2955 C C . LYS B 1 153 ? 12.594 19.422 3.543 1 98.12 153 LYS B C 1
ATOM 2957 O O . LYS B 1 153 ? 12.539 20.531 4.055 1 98.12 153 LYS B O 1
ATOM 2962 N N . THR B 1 154 ? 11.617 18.859 2.957 1 98.38 154 THR B N 1
ATOM 2963 C CA . THR B 1 154 ? 10.328 19.547 2.846 1 98.38 154 THR B CA 1
ATOM 2964 C C . THR B 1 154 ? 9.695 19.734 4.223 1 98.38 154 THR B C 1
ATOM 2966 O O . THR B 1 154 ? 9.125 20.781 4.508 1 98.38 154 THR B O 1
ATOM 2969 N N . LEU B 1 155 ? 9.789 18.719 5.078 1 98.44 155 LEU B N 1
ATOM 2970 C CA . LEU B 1 155 ? 9.258 18.812 6.434 1 98.44 155 LEU B CA 1
ATOM 2971 C C . LEU B 1 155 ? 9.961 19.922 7.211 1 98.44 155 LEU B C 1
ATOM 2973 O O . LEU B 1 155 ? 9.312 20.688 7.926 1 98.44 155 LEU B O 1
ATOM 2977 N N . CYS B 1 156 ? 11.242 20 7.023 1 97.88 156 CYS B N 1
ATOM 2978 C CA . CYS B 1 156 ? 12 21.078 7.652 1 97.88 156 CYS B CA 1
ATOM 2979 C C . CYS B 1 156 ? 11.539 22.438 7.141 1 97.88 156 CYS B C 1
ATOM 2981 O O . CYS B 1 156 ? 11.352 23.359 7.93 1 97.88 156 CYS B O 1
ATOM 2983 N N . ASP B 1 157 ? 11.344 22.516 5.863 1 97.88 157 ASP B N 1
ATOM 2984 C CA . ASP B 1 157 ? 10.922 23.781 5.262 1 97.88 157 ASP B CA 1
ATOM 2985 C C . ASP B 1 157 ? 9.531 24.172 5.738 1 97.88 157 ASP B C 1
ATOM 2987 O O . ASP B 1 157 ? 9.289 25.344 6.066 1 97.88 157 ASP B O 1
ATOM 2991 N N . LEU B 1 158 ? 8.648 23.234 5.832 1 97.81 158 LEU B N 1
ATOM 2992 C CA . LEU B 1 158 ? 7.258 23.5 6.188 1 97.81 158 LEU B CA 1
ATOM 2993 C C . LEU B 1 158 ? 7.137 23.875 7.66 1 97.81 158 LEU B C 1
ATOM 2995 O O . LEU B 1 158 ? 6.164 24.531 8.062 1 97.81 158 LEU B O 1
ATOM 2999 N N . SER B 1 159 ? 8.078 23.469 8.445 1 97.06 159 SER B N 1
ATOM 3000 C CA . SER B 1 159 ? 7.977 23.672 9.883 1 97.06 159 SER B CA 1
ATOM 3001 C C . SER B 1 159 ? 8.938 24.766 10.352 1 97.06 159 SER B C 1
ATOM 3003 O O . SER B 1 159 ? 9.156 24.922 11.555 1 97.06 159 SER B O 1
ATOM 3005 N N . LYS B 1 160 ? 9.523 25.516 9.453 1 93.88 160 LYS B N 1
ATOM 3006 C CA . LYS B 1 160 ? 10.578 26.453 9.797 1 93.88 160 LYS B CA 1
ATOM 3007 C C . LYS B 1 160 ? 10.062 27.531 10.758 1 93.88 160 LYS B C 1
ATOM 3009 O O . LYS B 1 160 ? 10.828 28.062 11.555 1 93.88 160 LYS B O 1
ATOM 3014 N N . ASP B 1 161 ? 8.719 27.797 10.766 1 93.5 161 ASP B N 1
ATOM 3015 C CA . ASP B 1 161 ? 8.141 28.797 11.648 1 93.5 161 ASP B CA 1
ATOM 3016 C C . ASP B 1 161 ? 7.559 28.156 12.906 1 93.5 161 ASP B C 1
ATOM 3018 O O . ASP B 1 161 ? 6.859 28.812 13.68 1 93.5 161 ASP B O 1
ATOM 3022 N N . GLY B 1 162 ? 7.766 26.844 13.086 1 93.62 162 GLY B N 1
ATOM 3023 C CA . GLY B 1 162 ? 7.422 26.234 14.359 1 93.62 162 GLY B CA 1
ATOM 3024 C C . GLY B 1 162 ? 6.254 25.266 14.266 1 93.62 162 GLY B C 1
ATOM 3025 O O . GLY B 1 162 ? 5.727 24.828 15.289 1 93.62 162 GLY B O 1
ATOM 3026 N N . ALA B 1 163 ? 5.816 24.938 13.086 1 96 163 ALA B N 1
ATOM 3027 C CA . ALA B 1 163 ? 4.703 24 12.938 1 96 163 ALA B CA 1
ATOM 3028 C C . ALA B 1 163 ? 5.031 22.656 13.586 1 96 163 ALA B C 1
ATOM 3030 O O . ALA B 1 163 ? 6.16 22.172 13.484 1 96 163 ALA B O 1
ATOM 3031 N N . ASP B 1 164 ? 4.074 22.094 14.289 1 97.12 164 ASP B N 1
ATOM 3032 C CA . ASP B 1 164 ? 4.141 20.688 14.672 1 97.12 164 ASP B CA 1
ATOM 3033 C C . ASP B 1 164 ? 3.906 19.781 13.461 1 97.12 164 ASP B C 1
ATOM 3035 O O . ASP B 1 164 ? 3.244 20.172 12.5 1 97.12 164 ASP B O 1
ATOM 3039 N N . ILE B 1 165 ? 4.516 18.656 13.547 1 98.5 165 ILE B N 1
ATOM 3040 C CA . ILE B 1 165 ? 4.262 17.625 12.547 1 98.5 165 ILE B CA 1
ATOM 3041 C C . ILE B 1 165 ? 3.66 16.391 13.211 1 98.5 165 ILE B C 1
ATOM 3043 O O . ILE B 1 165 ? 4.223 15.859 14.18 1 98.5 165 ILE B O 1
ATOM 3047 N N . LEU B 1 166 ? 2.512 16.016 12.758 1 98.69 166 LEU B N 1
ATOM 3048 C CA . LEU B 1 166 ? 1.899 14.758 13.164 1 98.69 166 LEU B CA 1
ATOM 3049 C C . LEU B 1 166 ? 2.045 13.703 12.078 1 98.69 166 LEU B C 1
ATOM 3051 O O . LEU B 1 166 ? 1.457 13.828 11 1 98.69 166 LEU B O 1
ATOM 3055 N N . GLY B 1 167 ? 2.82 12.727 12.367 1 98.19 167 GLY B N 1
ATOM 3056 C CA . GLY B 1 167 ? 3.049 11.617 11.453 1 98.19 167 GLY B CA 1
ATOM 3057 C C . GLY B 1 167 ? 2.391 10.328 11.906 1 98.19 167 GLY B C 1
ATOM 3058 O O . GLY B 1 167 ? 2.281 10.07 13.109 1 98.19 167 GLY B O 1
ATOM 3059 N N . CYS B 1 168 ? 1.92 9.562 10.961 1 97.62 168 CYS B N 1
ATOM 3060 C CA . CYS B 1 168 ? 1.375 8.242 11.242 1 97.62 168 CYS B CA 1
ATOM 3061 C C . CYS B 1 168 ? 1.857 7.215 10.219 1 97.62 168 CYS B C 1
ATOM 3063 O O . CYS B 1 168 ? 1.909 7.508 9.023 1 97.62 168 CYS B O 1
ATOM 3065 N N . TYR B 1 169 ? 2.305 6.059 10.727 1 93.75 169 TYR B N 1
ATOM 3066 C CA . TYR B 1 169 ? 2.787 5.043 9.797 1 93.75 169 TYR B CA 1
ATOM 3067 C C . TYR B 1 169 ? 2.523 3.643 10.336 1 93.75 169 TYR B C 1
ATOM 3069 O O . TYR B 1 169 ? 2.42 3.447 11.547 1 93.75 169 TYR B O 1
ATOM 3077 N N . GLU B 1 170 ? 2.344 2.758 9.445 1 88.38 170 GLU B N 1
ATOM 3078 C CA . GLU B 1 170 ? 2.314 1.34 9.789 1 88.38 170 GLU B CA 1
ATOM 3079 C C . GLU B 1 170 ? 3.721 0.747 9.812 1 88.38 170 GLU B C 1
ATOM 3081 O O . GLU B 1 170 ? 4.473 0.885 8.844 1 88.38 170 GLU B O 1
ATOM 3086 N N . GLU B 1 171 ? 4.055 0.143 10.922 1 87 171 GLU B N 1
ATOM 3087 C CA . GLU B 1 171 ? 5.379 -0.455 11.086 1 87 171 GLU B CA 1
ATOM 3088 C C . GLU B 1 171 ? 5.57 -1.636 10.141 1 87 171 GLU B C 1
ATOM 3090 O O . GLU B 1 171 ? 4.738 -2.545 10.094 1 87 171 GLU B O 1
ATOM 3095 N N . ARG B 1 172 ? 6.629 -1.46 9.328 1 79.44 172 ARG B N 1
ATOM 3096 C CA . ARG B 1 172 ? 7.055 -2.521 8.422 1 79.44 172 ARG B CA 1
ATOM 3097 C C . ARG B 1 172 ? 8.469 -2.994 8.758 1 79.44 172 ARG B C 1
ATOM 3099 O O . ARG B 1 172 ? 9.375 -2.182 8.914 1 79.44 172 ARG B O 1
ATOM 3106 N N . THR B 1 173 ? 8.625 -4.32 8.953 1 75.62 173 THR B N 1
ATOM 3107 C CA . THR B 1 173 ? 9.859 -4.793 9.57 1 75.62 173 THR B CA 1
ATOM 3108 C C . THR B 1 173 ? 10.773 -5.43 8.523 1 75.62 173 THR B C 1
ATOM 3110 O O . THR B 1 173 ? 11.922 -5.77 8.828 1 75.62 173 THR B O 1
ATOM 3113 N N . ILE B 1 174 ? 10.32 -5.539 7.352 1 74.38 174 ILE B N 1
ATOM 3114 C CA . ILE B 1 174 ? 11.203 -6.191 6.387 1 74.38 174 ILE B CA 1
ATOM 3115 C C . ILE B 1 174 ? 11.312 -5.332 5.129 1 74.38 174 ILE B C 1
ATOM 3117 O O . ILE B 1 174 ? 10.492 -4.438 4.91 1 74.38 174 ILE B O 1
ATOM 3121 N N . GLY B 1 175 ? 12.383 -5.473 4.414 1 73.31 175 GLY B N 1
ATOM 3122 C CA . GLY B 1 175 ? 12.508 -4.926 3.074 1 73.31 175 GLY B CA 1
ATOM 3123 C C . GLY B 1 175 ? 12.82 -3.439 3.062 1 73.31 175 GLY B C 1
ATOM 3124 O O . GLY B 1 175 ? 13.453 -2.926 3.986 1 73.31 175 GLY B O 1
ATOM 3125 N N . GLN B 1 176 ? 12.477 -2.816 2.012 1 75 176 GLN B N 1
ATOM 3126 C CA . GLN B 1 176 ? 12.828 -1.432 1.713 1 75 176 GLN B CA 1
ATOM 3127 C C . GLN B 1 176 ? 12.047 -0.464 2.596 1 75 176 GLN B C 1
ATOM 3129 O O . GLN B 1 176 ? 12.539 0.613 2.938 1 75 176 GLN B O 1
ATOM 3134 N N . ASN B 1 177 ? 10.883 -0.914 3.031 1 77.81 177 ASN B N 1
ATOM 3135 C CA . ASN B 1 177 ? 10.086 -0.04 3.887 1 77.81 177 ASN B CA 1
ATOM 3136 C C . ASN B 1 177 ? 10.75 0.172 5.246 1 77.81 177 ASN B C 1
ATOM 3138 O O . ASN B 1 177 ? 10.758 1.288 5.77 1 77.81 177 ASN B O 1
ATOM 3142 N N . ALA B 1 178 ? 11.281 -0.906 5.77 1 82.38 178 ALA B N 1
ATOM 3143 C CA . ALA B 1 178 ? 11.984 -0.815 7.047 1 82.38 178 ALA B CA 1
ATOM 3144 C C . ALA B 1 178 ? 13.227 0.063 6.93 1 82.38 178 ALA B C 1
ATOM 3146 O O . ALA B 1 178 ? 13.5 0.885 7.809 1 82.38 178 ALA B O 1
ATOM 3147 N N . GLU B 1 179 ? 13.906 -0.1 5.785 1 85.62 179 GLU B N 1
ATOM 3148 C CA . GLU B 1 179 ? 15.094 0.705 5.535 1 85.62 179 GLU B CA 1
ATOM 3149 C C . GLU B 1 179 ? 14.742 2.182 5.379 1 85.62 179 GLU B C 1
ATOM 3151 O O . GLU B 1 179 ? 15.445 3.051 5.891 1 85.62 179 GLU B O 1
ATOM 3156 N N . ALA B 1 180 ? 13.711 2.424 4.668 1 89.38 180 ALA B N 1
ATOM 3157 C CA . ALA B 1 180 ? 13.258 3.795 4.453 1 89.38 180 ALA B CA 1
ATOM 3158 C C . ALA B 1 180 ? 12.898 4.469 5.773 1 89.38 180 ALA B C 1
ATOM 3160 O O . ALA B 1 180 ? 13.273 5.617 6.016 1 89.38 180 ALA B O 1
ATOM 3161 N N . HIS B 1 181 ? 12.25 3.756 6.621 1 92.5 181 HIS B N 1
ATOM 3162 C CA . HIS B 1 181 ? 11.828 4.332 7.895 1 92.5 181 HIS B CA 1
ATOM 3163 C C . HIS B 1 181 ? 13.023 4.598 8.805 1 92.5 181 HIS B C 1
ATOM 3165 O O . HIS B 1 181 ? 13.055 5.594 9.523 1 92.5 181 HIS B O 1
ATOM 3171 N N . GLN B 1 182 ? 13.984 3.682 8.812 1 93.56 182 GLN B N 1
ATOM 3172 C CA . GLN B 1 182 ? 15.195 3.893 9.586 1 93.56 182 GLN B CA 1
ATOM 3173 C C . GLN B 1 182 ? 15.938 5.145 9.125 1 93.56 182 GLN B C 1
ATOM 3175 O O . GLN B 1 182 ? 16.422 5.93 9.945 1 93.56 182 GLN B O 1
ATOM 3180 N N . LEU B 1 183 ? 16.047 5.25 7.797 1 95.94 183 LEU B N 1
ATOM 3181 C CA . LEU B 1 183 ? 16.688 6.434 7.23 1 95.94 183 LEU B CA 1
ATOM 3182 C C . LEU B 1 183 ? 15.914 7.699 7.605 1 95.94 183 LEU B C 1
ATOM 3184 O O . LEU B 1 183 ? 16.516 8.719 7.949 1 95.94 183 LEU B O 1
ATOM 3188 N N . PHE B 1 184 ? 14.625 7.637 7.562 1 97.81 184 PHE B N 1
ATOM 3189 C CA . PHE B 1 184 ? 13.766 8.758 7.922 1 97.81 184 PHE B CA 1
ATOM 3190 C C . PHE B 1 184 ? 14.031 9.203 9.359 1 97.81 184 PHE B C 1
ATOM 3192 O O . PHE B 1 184 ? 14.25 10.383 9.617 1 97.81 184 PHE B O 1
ATOM 3199 N N . ASP B 1 185 ? 14.055 8.25 10.305 1 96.88 185 ASP B N 1
ATOM 3200 C CA . ASP B 1 185 ? 14.32 8.555 11.711 1 96.88 185 ASP B CA 1
ATOM 3201 C C . ASP B 1 185 ? 15.68 9.211 11.891 1 96.88 185 ASP B C 1
ATOM 3203 O O . ASP B 1 185 ? 15.805 10.203 12.617 1 96.88 185 ASP B O 1
ATOM 3207 N N . LYS B 1 186 ? 16.625 8.664 11.211 1 97.62 186 LYS B N 1
ATOM 3208 C CA . LYS B 1 186 ? 18 9.172 11.305 1 97.62 186 LYS B CA 1
ATOM 3209 C C . LYS B 1 186 ? 18.078 10.609 10.812 1 97.62 186 LYS B C 1
ATOM 3211 O O . LYS B 1 186 ? 18.75 11.445 11.43 1 97.62 186 LYS B O 1
ATOM 3216 N N . LEU B 1 187 ? 17.391 10.93 9.742 1 98 187 LEU B N 1
ATOM 3217 C CA . LEU B 1 187 ? 17.5 12.25 9.141 1 98 187 LEU B CA 1
ATOM 3218 C C . LEU B 1 187 ? 16.625 13.258 9.891 1 98 187 LEU B C 1
ATOM 3220 O O . LEU B 1 187 ? 16.922 14.461 9.891 1 98 187 LEU B O 1
ATOM 3224 N N . MET B 1 188 ? 15.625 12.758 10.531 1 98.06 188 MET B N 1
ATOM 3225 C CA . MET B 1 188 ? 14.742 13.633 11.305 1 98.06 188 MET B CA 1
ATOM 3226 C C . MET B 1 188 ? 15.391 14.016 12.633 1 98.06 188 MET B C 1
ATOM 3228 O O . MET B 1 188 ? 15.188 15.125 13.133 1 98.06 188 MET B O 1
ATOM 3232 N N . GLU B 1 189 ? 16.156 13.188 13.195 1 97.62 189 GLU B N 1
ATOM 3233 C CA . GLU B 1 189 ? 16.672 13.266 14.562 1 97.62 189 GLU B CA 1
ATOM 3234 C C . GLU B 1 189 ? 17.391 14.586 14.812 1 97.62 189 GLU B C 1
ATOM 3236 O O . GLU B 1 189 ? 17.188 15.211 15.859 1 97.62 189 GLU B O 1
ATOM 3241 N N . PRO B 1 190 ? 18.203 15.055 13.875 1 97.44 190 PRO B N 1
ATOM 3242 C CA . PRO B 1 190 ? 18.922 16.297 14.148 1 97.44 190 PRO B CA 1
ATOM 3243 C C . PRO B 1 190 ? 18 17.516 14.188 1 97.44 190 PRO B C 1
ATOM 3245 O O . PRO B 1 190 ? 18.344 18.547 14.773 1 97.44 190 PRO B O 1
ATOM 3248 N N . HIS B 1 191 ? 16.828 17.422 13.648 1 97.62 191 HIS B N 1
ATOM 3249 C CA . HIS B 1 191 ? 16 18.609 13.438 1 97.62 191 HIS B CA 1
ATOM 3250 C C . HIS B 1 191 ? 14.789 18.609 14.367 1 97.62 191 HIS B C 1
ATOM 3252 O O . HIS B 1 191 ? 14.25 19.672 14.688 1 97.62 191 HIS B O 1
ATOM 3258 N N . PHE B 1 192 ? 14.406 17.375 14.781 1 98.25 192 PHE B N 1
ATOM 3259 C CA . PHE B 1 192 ? 13.133 17.266 15.484 1 98.25 192 PHE B CA 1
ATOM 3260 C C . PHE B 1 192 ? 13.281 16.438 16.75 1 98.25 192 PHE B C 1
ATOM 3262 O O . PHE B 1 192 ? 14.008 15.438 16.766 1 98.25 192 PHE B O 1
ATOM 3269 N N . SER B 1 193 ? 12.57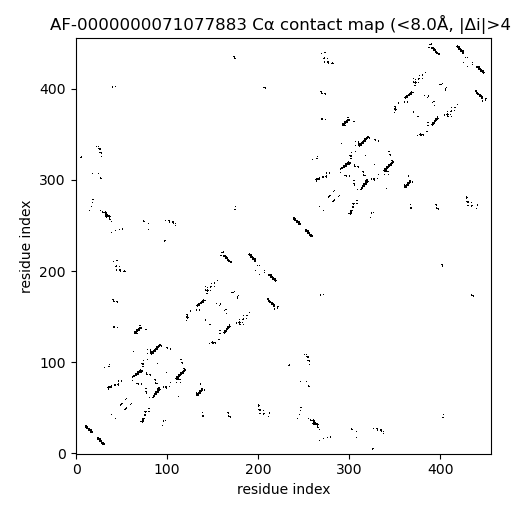 16.891 17.828 1 97.75 193 SER B N 1
ATOM 3270 C CA . SER B 1 193 ? 12.211 15.969 18.906 1 97.75 193 SER B CA 1
ATOM 3271 C C . SER B 1 193 ? 10.945 15.188 18.562 1 97.75 193 SER B C 1
ATOM 3273 O O . SER B 1 193 ? 10.023 15.719 17.938 1 97.75 193 SER B O 1
ATOM 3275 N N . VAL B 1 194 ? 10.938 13.922 18.938 1 97.88 194 VAL B N 1
ATOM 3276 C CA . VAL B 1 194 ? 9.82 13.086 18.516 1 97.88 194 VAL B CA 1
ATOM 3277 C C . VAL B 1 194 ? 9.234 12.352 19.719 1 97.88 194 VAL B C 1
ATOM 3279 O O . VAL B 1 194 ? 9.969 11.914 20.609 1 97.88 194 VAL B O 1
ATOM 3282 N N . GLU B 1 195 ? 7.969 12.312 19.781 1 97.56 195 GLU B N 1
ATOM 3283 C CA . GLU B 1 195 ? 7.211 11.547 20.766 1 97.56 195 GLU B CA 1
ATOM 3284 C C . GLU B 1 195 ? 6.113 10.727 20.109 1 97.56 195 GLU B C 1
ATOM 3286 O O . GLU B 1 195 ? 5.441 11.203 19.188 1 97.56 195 GLU B O 1
ATOM 3291 N N . GLU B 1 196 ? 6.035 9.484 20.562 1 98 196 GLU B N 1
ATOM 3292 C CA . GLU B 1 196 ? 4.902 8.68 20.109 1 98 196 GLU B CA 1
ATOM 3293 C C . GLU B 1 196 ? 3.654 8.977 20.938 1 98 196 GLU B C 1
ATOM 3295 O O . GLU B 1 196 ? 3.715 9.016 22.172 1 98 196 GLU B O 1
ATOM 3300 N N . ILE B 1 197 ? 2.566 9.227 20.312 1 98.25 197 ILE B N 1
ATOM 3301 C CA . ILE B 1 197 ? 1.304 9.43 21.016 1 98.25 197 ILE B CA 1
ATOM 3302 C C . ILE B 1 197 ? 0.875 8.125 21.688 1 98.25 197 ILE B C 1
ATOM 3304 O O . ILE B 1 197 ? 0.797 7.082 21.031 1 98.25 197 ILE B O 1
ATOM 3308 N N . PRO B 1 198 ? 0.643 8.148 22.953 1 96.75 198 PRO B N 1
ATOM 3309 C CA . PRO B 1 198 ? 0.222 6.93 23.641 1 96.75 198 PRO B CA 1
ATOM 3310 C C . PRO B 1 198 ? -1.072 6.348 23.078 1 96.75 198 PRO B C 1
ATOM 3312 O O . PRO B 1 198 ? -1.983 7.094 22.719 1 96.75 198 PRO B O 1
ATOM 3315 N N . ARG B 1 199 ? -1.071 5.062 23.109 1 94.69 199 ARG B N 1
ATOM 3316 C CA . ARG B 1 199 ? -2.225 4.352 22.562 1 94.69 199 ARG B CA 1
ATOM 3317 C C . ARG B 1 199 ? -3.512 4.789 23.25 1 94.69 199 ARG B C 1
ATOM 3319 O O . ARG B 1 199 ? -4.57 4.855 22.625 1 94.69 199 ARG B O 1
ATOM 3326 N N . GLU B 1 200 ? -3.459 5.082 24.547 1 94.94 200 GLU B N 1
ATOM 3327 C CA . GLU B 1 200 ? -4.629 5.461 25.344 1 94.94 200 GLU B CA 1
ATOM 3328 C C . GLU B 1 200 ? -5.203 6.793 24.859 1 94.94 200 GLU B C 1
ATOM 3330 O O . GLU B 1 200 ? -6.363 7.105 25.141 1 94.94 200 GLU B O 1
ATOM 3335 N N . ASP B 1 201 ? -4.371 7.586 24.141 1 96.38 201 ASP B N 1
ATOM 3336 C CA . ASP B 1 201 ? -4.824 8.883 23.625 1 96.38 201 ASP B CA 1
ATOM 3337 C C . ASP B 1 201 ? -5.418 8.742 22.234 1 96.38 201 ASP B C 1
ATOM 3339 O O . ASP B 1 201 ? -6.051 9.672 21.719 1 96.38 201 ASP B O 1
ATOM 3343 N N . LEU B 1 202 ? -5.188 7.574 21.594 1 96.25 202 LEU B N 1
ATOM 3344 C CA . LEU B 1 202 ? -5.723 7.332 20.25 1 96.25 202 LEU B CA 1
ATOM 3345 C C . LEU B 1 202 ? -7.176 6.875 20.328 1 96.25 202 LEU B C 1
ATOM 3347 O O . LEU B 1 202 ? -7.73 6.727 21.406 1 96.25 202 LEU B O 1
ATOM 3351 N N . ASP B 1 203 ? -7.848 6.84 19.172 1 94.25 203 ASP B N 1
ATOM 3352 C CA . ASP B 1 203 ? -9.211 6.316 19.109 1 94.25 203 ASP B CA 1
ATOM 3353 C C . ASP B 1 203 ? -9.266 4.859 19.562 1 94.25 203 ASP B C 1
ATOM 3355 O O . ASP B 1 203 ? -8.43 4.047 19.156 1 94.25 203 ASP B O 1
ATOM 3359 N N . PRO B 1 204 ? -10.156 4.531 20.406 1 91 204 PRO B N 1
ATOM 3360 C CA . PRO B 1 204 ? -10.164 3.184 20.984 1 91 204 PRO B CA 1
ATOM 3361 C C . PRO B 1 204 ? -10.43 2.098 19.938 1 91 204 PRO B C 1
ATOM 3363 O O . PRO B 1 204 ? -10.039 0.943 20.141 1 91 204 PRO B O 1
ATOM 3366 N N . VAL B 1 205 ? -11.094 2.484 18.891 1 85.12 205 VAL B N 1
ATOM 3367 C CA . VAL B 1 205 ? -11.438 1.515 17.844 1 85.12 205 VAL B CA 1
ATOM 3368 C C . VAL B 1 205 ? -10.367 1.528 16.766 1 85.12 205 VAL B C 1
ATOM 3370 O O . VAL B 1 205 ? -9.914 0.472 16.312 1 85.12 205 VAL B O 1
ATOM 3373 N N . TYR B 1 206 ? -9.945 2.738 16.422 1 89.25 206 TYR B N 1
ATOM 3374 C CA . TYR B 1 206 ? -8.984 2.896 15.328 1 89.25 206 TYR B CA 1
ATOM 3375 C C . TYR B 1 206 ? -7.574 3.088 15.867 1 89.25 206 TYR B C 1
ATOM 3377 O O . TYR B 1 206 ? -7.043 4.203 15.859 1 89.25 206 TYR B O 1
ATOM 3385 N N . ASN B 1 207 ? -7.02 2.043 16.266 1 90.5 207 ASN B N 1
ATOM 3386 C CA . ASN B 1 207 ? -5.648 1.941 16.75 1 90.5 207 ASN B CA 1
ATOM 3387 C C . ASN B 1 207 ? -5.086 0.537 16.562 1 90.5 207 ASN B C 1
ATOM 3389 O O . ASN B 1 207 ? -5.84 -0.416 16.359 1 90.5 207 ASN B O 1
ATOM 3393 N N . SER B 1 208 ? -3.832 0.46 16.391 1 87.62 208 SER B N 1
ATOM 3394 C CA . SER B 1 208 ? -3.139 -0.809 16.188 1 87.62 208 SER B CA 1
ATOM 3395 C C . SER B 1 208 ? -1.721 -0.755 16.75 1 87.62 208 SER B C 1
ATOM 3397 O O . SER B 1 208 ? -1.08 0.298 16.734 1 87.62 208 SER B O 1
ATOM 3399 N N . ASP B 1 209 ? -1.254 -1.962 17.219 1 88.19 209 ASP B N 1
ATOM 3400 C CA . ASP B 1 209 ? 0.115 -2.059 17.719 1 88.19 209 ASP B CA 1
ATOM 3401 C C . ASP B 1 209 ? 1.124 -1.818 16.594 1 88.19 209 ASP B C 1
ATOM 3403 O O . ASP B 1 209 ? 2.279 -1.475 16.859 1 88.19 209 ASP B O 1
ATOM 3407 N N . GLU B 1 210 ? 0.621 -1.897 15.375 1 88.56 210 GLU B N 1
ATOM 3408 C CA . GLU B 1 210 ? 1.534 -1.787 14.242 1 88.56 210 GLU B CA 1
ATOM 3409 C C . GLU B 1 210 ? 1.44 -0.412 13.586 1 88.56 210 GLU B C 1
ATOM 3411 O O . GLU B 1 210 ? 2.15 -0.127 12.617 1 88.56 210 GLU B O 1
ATOM 3416 N N . ILE B 1 211 ? 0.558 0.367 14.094 1 93.06 211 ILE B N 1
ATOM 3417 C CA . ILE B 1 211 ? 0.406 1.714 13.555 1 93.06 211 ILE B CA 1
ATOM 3418 C C . ILE B 1 211 ? 0.769 2.742 14.625 1 93.06 211 ILE B C 1
ATOM 3420 O O . ILE B 1 211 ? 0.223 2.717 15.727 1 93.06 211 ILE B O 1
ATOM 3424 N N . HIS B 1 212 ? 1.668 3.633 14.344 1 96.19 212 HIS B N 1
ATOM 3425 C CA . HIS B 1 212 ? 2.23 4.582 15.297 1 96.19 212 HIS B CA 1
ATOM 3426 C C . HIS B 1 212 ? 1.938 6.02 14.891 1 96.19 212 HIS B C 1
ATOM 3428 O O . HIS B 1 212 ? 2.131 6.387 13.727 1 96.19 212 HIS B O 1
ATOM 3434 N N . VAL B 1 213 ? 1.372 6.781 15.797 1 98.31 213 VAL B N 1
ATOM 3435 C CA . VAL B 1 213 ? 1.226 8.219 15.609 1 98.31 213 VAL B CA 1
ATOM 3436 C C . VAL B 1 213 ? 2.375 8.953 16.297 1 98.31 213 VAL B C 1
ATOM 3438 O O . VAL B 1 213 ? 2.602 8.773 17.5 1 98.31 213 VAL B O 1
ATOM 3441 N N . MET B 1 214 ? 3.078 9.734 15.555 1 98.56 214 MET B N 1
ATOM 3442 C CA . MET B 1 214 ? 4.293 10.391 16.031 1 98.56 214 MET B CA 1
ATOM 3443 C C . MET B 1 214 ? 4.137 11.906 16.016 1 98.56 214 MET B C 1
ATOM 3445 O O . MET B 1 214 ? 3.568 12.469 15.078 1 98.56 214 MET B O 1
ATOM 3449 N N . TRP B 1 215 ? 4.559 12.539 17.047 1 98.56 215 TRP B N 1
ATOM 3450 C CA . TRP B 1 215 ? 4.582 13.984 17.188 1 98.56 215 TRP B CA 1
ATOM 3451 C C . TRP B 1 215 ? 6.004 14.523 17.062 1 98.56 215 TRP B C 1
ATOM 3453 O O . TRP B 1 215 ? 6.855 14.242 17.922 1 98.56 215 TRP B O 1
ATOM 3463 N N . TYR B 1 216 ? 6.289 15.273 15.961 1 98.38 216 TYR B N 1
ATOM 3464 C CA . TYR B 1 216 ? 7.594 15.883 15.727 1 98.38 216 TYR B CA 1
ATOM 3465 C C . TYR B 1 216 ? 7.559 17.375 16.016 1 98.38 216 TYR B C 1
ATOM 3467 O O . TYR B 1 216 ? 6.707 18.094 15.484 1 98.38 216 TYR B O 1
ATOM 3475 N N . ARG B 1 217 ? 8.508 17.859 16.797 1 96.5 217 ARG B N 1
ATOM 3476 C CA . ARG B 1 217 ? 8.68 19.281 17.125 1 96.5 217 ARG B CA 1
ATOM 3477 C C . ARG B 1 217 ? 10.086 19.75 16.781 1 96.5 217 ARG B C 1
ATOM 3479 O O . ARG B 1 217 ? 11.07 19.078 17.109 1 96.5 217 ARG B O 1
ATOM 3486 N N . ARG B 1 218 ? 10.156 20.859 16.234 1 94.88 218 ARG B N 1
ATOM 3487 C CA . ARG B 1 218 ? 11.469 21.391 15.883 1 94.88 218 ARG B CA 1
ATOM 3488 C C . ARG B 1 218 ? 12.328 21.594 17.125 1 94.88 218 ARG B C 1
ATOM 3490 O O . ARG B 1 218 ? 11.836 22.062 18.156 1 94.88 218 ARG B O 1
ATOM 3497 N N . LYS B 1 219 ? 13.539 21.156 17.016 1 93.31 219 LYS B N 1
ATOM 3498 C CA . LYS B 1 219 ? 14.477 21.375 18.125 1 93.31 219 LYS B CA 1
ATOM 3499 C C . LYS B 1 219 ? 14.867 22.844 18.219 1 93.31 219 LYS B C 1
ATOM 3501 O O . LYS B 1 219 ? 15.078 23.359 19.328 1 93.31 219 LYS B O 1
ATOM 3506 N N . ASP B 1 220 ? 15.102 23.547 17.156 1 79.88 220 ASP B N 1
ATOM 3507 C CA . ASP B 1 220 ? 15.531 24.938 17.172 1 79.88 220 ASP B CA 1
ATOM 3508 C C . ASP B 1 220 ? 14.336 25.875 17.156 1 79.88 220 ASP B C 1
ATOM 3510 O O . ASP B 1 220 ? 14.477 27.078 16.891 1 79.88 220 ASP B O 1
ATOM 3514 N N . GLY B 1 221 ? 13.133 25.344 17.328 1 65.31 221 GLY B N 1
ATOM 3515 C CA . GLY B 1 221 ? 11.953 26.188 17.297 1 65.31 221 GLY B CA 1
ATOM 3516 C C . GLY B 1 221 ? 11.82 27.062 18.531 1 65.31 221 GLY B C 1
ATOM 3517 O O . GLY B 1 221 ? 12.555 26.891 19.5 1 65.31 221 GLY B O 1
ATOM 3518 N N . PRO B 1 222 ? 11.125 28.234 18.453 1 56.38 222 PRO B N 1
ATOM 3519 C CA . PRO B 1 222 ? 11.008 29.156 19.594 1 56.38 222 PRO B CA 1
ATOM 3520 C C . PRO B 1 222 ? 10.586 28.438 20.875 1 56.38 222 PRO B C 1
ATOM 3522 O O . PRO B 1 222 ? 9.836 27.469 20.828 1 56.38 222 PRO B O 1
ATOM 3525 N N . THR B 1 223 ? 11.5 28.203 21.844 1 46.44 223 THR B N 1
ATOM 3526 C CA . THR B 1 223 ? 11.195 27.656 23.156 1 46.44 223 THR B CA 1
ATOM 3527 C C . THR B 1 223 ? 9.82 28.141 23.641 1 46.44 223 THR B C 1
ATOM 3529 O O . THR B 1 223 ? 9.555 29.344 23.672 1 46.44 223 THR B O 1
ATOM 3532 N N . GLN B 1 224 ? 8.773 27.531 23.281 1 41.94 224 GLN B N 1
ATOM 3533 C CA . GLN B 1 224 ? 7.551 27.938 23.969 1 41.94 224 GLN B CA 1
ATOM 3534 C C . GLN B 1 224 ? 7.785 28.078 25.469 1 41.94 224 GLN B C 1
ATOM 3536 O O . GLN B 1 224 ? 8.297 27.172 26.109 1 41.94 224 GLN B O 1
ATOM 3541 N N . ASP B 1 225 ? 8.016 29.219 25.953 1 37.62 225 ASP B N 1
ATOM 3542 C CA . ASP B 1 225 ? 8.039 29.547 27.375 1 37.62 225 ASP B CA 1
ATOM 3543 C C . ASP B 1 225 ? 6.957 28.797 28.141 1 37.62 225 ASP B C 1
ATOM 3545 O O . ASP B 1 225 ? 5.773 28.891 27.812 1 37.62 225 ASP B O 1
ATOM 3549 N N . GLN B 1 226 ? 7.191 27.531 28.547 1 37.31 226 GLN B N 1
ATOM 3550 C CA . GLN B 1 226 ? 6.285 27.031 29.562 1 37.31 226 GLN B CA 1
ATOM 3551 C C . GLN B 1 226 ? 5.836 28.156 30.5 1 37.31 226 GLN B C 1
ATOM 3553 O O . GLN B 1 226 ? 6.656 28.969 30.938 1 37.31 226 GLN B O 1
ATOM 3558 N N . PRO B 1 227 ? 4.559 28.516 30.484 1 36.66 227 PRO B N 1
ATOM 3559 C CA . PRO B 1 227 ? 4.23 29.469 31.547 1 36.66 227 PRO B CA 1
ATOM 3560 C C . PRO B 1 227 ? 4.879 29.125 32.875 1 36.66 227 PRO B C 1
ATOM 3562 O O . PRO B 1 227 ? 5.008 27.938 33.219 1 36.66 227 PRO B O 1
ATOM 3565 N N . SER B 1 228 ? 5.758 30.031 33.438 1 29.86 228 SER B N 1
ATOM 3566 C CA . SER B 1 228 ? 6.09 29.938 34.844 1 29.86 228 SER B CA 1
ATOM 3567 C C . SER B 1 228 ? 4.832 29.875 35.719 1 29.86 228 SER B C 1
ATOM 3569 O O . SER B 1 228 ? 3.838 30.547 35.438 1 29.86 228 SER B O 1
#

InterPro domains:
  IPR019410 Lysine methyltransferase [PF10294] (21-177)
  IPR019410 Lysine methyltransferase [PTHR14614] (22-207)
  IPR029063 S-adenosyl-L-methionine-dependent methyltransferase superfamily [G3DSA:3.40.50.150] (5-222)
  IPR029063 S-adenosyl-L-methionine-dependent methyltransferase superfamily [SSF53335] (60-202)

Radius of gyration: 22.95 Å; Cα contacts (8 Å, |Δi|>4): 965; chains: 2; bounding box: 45×78×68 Å

pLDDT: mean 88.02, std 15.82, range [19.92, 98.81]

Sequence (456 aa):
MTSENNMDASQMYPREIECEDGTCLTIQQSYVGDVGCVVWDAALVLSKYLETKGFDRRFGELKKRRLLEIGAGTGATGLVACKFGSDVTLTDLEEFVPLMELNIKTNLSALTGTATAKILKWGEDIGEFNPLPDLVLMSDCVYYPEAVQPLVKTLCDLSKDGADILGCYEERTIGQNAEAHQLFDKLMEPHFSVEEIPREDLDPVYNSDEIHVMWYRRKDGPTQDQPSMTSENNMDASQMYPREIECEDGTCLTIQQSYVGDVGCVVWDAALVLSKYLETKGFDRRFGELKKRRLLEIGAGTGATGLVACKFGSDVTLTDLEEFVPLMELNIKTNLSALTGTATAKILKWGEDIGEFNPLPDLVLMSDCVYYPEAVQPLVKTLCDLSKDGADILGCYEERTIGQNAEAHQLFDKLMEPHFSVEEIPREDLDPVYNSDEIHVMWYRRKDGPTQDQPS

Secondary structure (DSSP, 8-state):
--------GGGEEEEEEE-TTS-EEEEEEESS--GGGS--HHHHHHHHHTTSHHHHHHH---TT-EEEEET-TT-HHHHHHHHTT-EEEEEE-GGGHHHHHHHHHHTGGG-SS-EEEEE--TTS--TTS-SPPSEEEEES----HHHHHHHHHHHHHHTTT--EEEEEEE---SHHHHHHHHHHHHHHTTTEEEEEPPGGGS-SSS--TTEEEEEEEESSS-------/--------GGGEEEEEEE-TTS-EEEEEEESSS-GGGS--HHHHHHHHHTTSHHHHHHH---TT-EEEEET-TT-HHHHHHHHTT-EEEEEE-GGGHHHHHHHHHHTGGG-SSEEEEEE--TTS--TTS-SPPSEEEEES----HHHHHHHHHHHHHHTTT--EEEEEEE---SHHHHHHHHHHHHHHTTTEEEEEPPGGGS-SSS--TTEEEEEEEESSS-------

Nearest PDB structures (foldseek):
  7oat-assembly1_C  TM=8.575E-01  e=6.986E-27  Homo sapiens
  8hl7-assembly1_A  TM=8.693E-01  e=1.257E-24  Homo sapiens
  4lg1-assembly1_A  TM=8.486E-01  e=9.788E-25  Homo sapiens
  4lg1-assembly1_B  TM=8.362E-01  e=7.621E-25  Homo sapiens
  4lg1-assembly1_C  TM=8.204E-01  e=2.074E-24  Homo sapiens

Organism: Strongylocentrotus purpuratus (NCBI:txid7668)

Foldseek 3Di:
DPPCPPDPCVQWDWDWDQDPVGDIDTDIDGNPDQPLQDDDLQLVQLLQLLVFVLVCVVPNFLAAFEEEEESCSQVSSVQSSQLRHHEYEYEDAPVRQVNNVVSCVVCVVSGNYHYHYDYDDQQDDPVVCPPAGQEYEYEAPQAALVRQVSNLVRVCVSCVQKHKYKYKYFADCDDRSNVRVVSNCVSLVVFWDKDWRDPVSTDPVSDDPRMIIMITTGPPHDPPPPPD/DPPCPPDPCVQWDWDWDQDPVGDIDTDIDGNPDAPLQDQDLQLVQLLQLLVFVLVCVVPNFLAAFEEEEDSCSQVSSVQSSQLRHHEYEYEEAPVRQVNNVVSCVVCVVSGNYHYHYDYDDQQDDPVVCPPAGQEYEYEAPQAAQVRQVSNLVVVCVSCVQKHKYKYKYFADCDDRSNVRVVSNCVSLVVFWDKDWRDPVSTDPVSDDPRMIIMITTGPPHDPPPPPD

Solvent-accessible surface area (backbone atoms only — not comparable to full-atom values): 24081 Å² total; per-residue (Å²): 135,76,80,73,75,68,71,59,67,91,36,48,47,77,44,79,46,73,42,94,87,66,52,66,43,55,38,56,21,34,70,76,35,27,63,40,22,46,88,49,61,31,35,51,29,49,36,45,23,70,72,28,68,47,33,37,74,74,71,46,73,49,56,75,34,40,33,30,23,49,56,28,28,33,27,59,40,45,48,51,43,12,42,53,21,11,34,24,39,32,19,21,51,69,87,36,37,61,49,23,44,49,24,50,61,67,30,49,89,64,39,62,33,45,76,46,59,43,72,47,62,64,56,51,87,62,77,85,55,68,80,62,36,57,34,36,39,34,38,65,73,64,55,45,54,85,52,35,63,29,41,53,50,34,52,51,62,50,27,69,88,52,18,38,33,44,36,18,32,62,73,50,89,55,66,56,35,29,51,12,43,53,52,40,50,62,67,40,50,85,51,32,46,74,43,71,61,54,71,88,42,37,32,89,80,50,66,50,100,50,42,48,43,34,41,34,36,55,62,87,35,80,74,72,74,69,83,128,134,76,80,72,75,68,73,60,67,88,36,49,48,76,43,79,46,74,43,96,88,65,52,65,44,53,39,55,22,35,76,72,20,35,70,38,23,46,89,48,60,31,35,51,29,50,35,46,22,69,70,28,70,47,34,39,75,74,70,45,74,49,56,76,34,41,33,30,22,49,56,29,26,32,25,59,40,47,49,50,44,12,41,53,21,10,34,24,39,32,20,22,52,71,88,35,36,60,49,24,45,49,25,50,61,68,31,50,89,63,40,63,34,44,76,47,60,42,72,47,62,65,56,52,88,62,79,85,55,67,80,62,36,57,33,36,39,35,37,64,74,63,54,48,56,85,53,35,62,29,43,50,50,35,53,50,62,52,26,70,90,50,18,38,33,43,35,18,31,63,72,49,88,53,67,56,36,27,51,12,43,52,51,39,51,61,67,40,51,85,50,33,45,75,44,71,60,54,72,88,43,37,33,89,78,49,64,50,98,48,42,48,44,34,41,37,35,54,62,86,35,81,75,72,74,68,80,128